Protein AF-A0A9J6BB41-F1 (afdb_monomer_lite)

Sequence (592 aa):
MHLSTPICNTGTWSLASANLDLDGQGGRTFLRVLLHLIMHDYPSLVSGSLHLLFRHFSQRQEVLQAFRQVQLLVSDQDIESYKQIKQDLDVFRQCVEKSELWVYKSKGQGDDETAAPRAEEIDGDLNQSAAESVSEYQKIQDILMRMNKLCIQVGPNGQIKPRKHEQRLLRNVGVHTIVLDLLQVPYDEKDDVKMNKLMQLAHQFLQNFCLGNQHNQVLLHKQLDLFLNPGSLYAETVCAIFKDNLALCNEVNEKVIQHFVHCIEIHGRHVEYLKFLQTIVRAENQFIRKCQDMVMQELVNAGEDVLIFYNDKASFNNFMEMMRSYKRGELEDKSALNYHIELVRLLACCTMGKNVYTEIKCNSLLALEDIVSIVSHPDCIPEVKEAYIDFVNHCYIDTEVEMKEIYSSNHMWNIFERSFLSDIQTVIDLSPNAGKMENYVLNEIMTILISFFSSPFSDQSTALQRRQLIFIQLLQKVFKLSQIKNLTAPQKFSVESCIKTLIEVAKNRAIAIPSDLEGAFVTMFSKTALLSRQTSKWLMASKQTKFDRSLSQPKLDRSIIEGLQDIVSLLEDQLKPLVEAEQSLLVDILYR

pLDDT: mean 82.15, std 16.41, range [25.14, 96.75]

Radius of gyration: 33.45 Å; chains: 1; bounding box: 87×79×98 Å

Structure (mmCIF, N/CA/C/O backbone):
data_AF-A0A9J6BB41-F1
#
_entry.id   AF-A0A9J6BB41-F1
#
loop_
_atom_site.group_PDB
_atom_site.id
_atom_site.type_symbol
_atom_site.label_atom_id
_atom_site.label_alt_id
_atom_site.label_comp_id
_atom_site.label_asym_id
_atom_site.label_entity_id
_atom_site.label_seq_id
_atom_site.pdbx_PDB_ins_code
_atom_site.Cartn_x
_atom_site.Cartn_y
_atom_site.Cartn_z
_atom_site.occupancy
_atom_site.B_iso_or_equiv
_atom_site.auth_seq_id
_atom_site.auth_comp_id
_atom_site.auth_asym_id
_atom_site.auth_atom_id
_atom_site.pdbx_PDB_model_num
ATOM 1 N N . MET A 1 1 ? 34.579 48.109 42.263 1.00 32.00 1 MET A N 1
ATOM 2 C CA . MET A 1 1 ? 33.247 48.751 42.231 1.00 32.00 1 MET A CA 1
ATOM 3 C C . MET A 1 1 ? 32.241 47.624 42.023 1.00 32.00 1 MET A C 1
ATOM 5 O O . MET A 1 1 ? 32.290 47.015 40.969 1.00 32.00 1 MET A O 1
ATOM 9 N N . HIS A 1 2 ? 31.623 47.064 43.073 1.00 25.42 2 HIS A N 1
ATOM 10 C CA . HIS A 1 2 ? 30.397 47.564 43.742 1.00 25.42 2 HIS A CA 1
ATOM 11 C C . HIS A 1 2 ? 29.290 47.883 42.728 1.00 25.42 2 HIS A C 1
ATOM 13 O O . HIS A 1 2 ? 29.565 48.651 41.817 1.00 25.42 2 HIS A O 1
ATOM 19 N N . LEU A 1 3 ? 28.035 47.436 42.795 1.00 26.12 3 LEU A N 1
ATOM 20 C CA . LEU A 1 3 ? 27.152 46.596 43.637 1.00 26.12 3 LEU A CA 1
ATOM 21 C C . LEU A 1 3 ? 26.019 46.168 42.634 1.00 26.12 3 LEU A C 1
ATOM 23 O O . LEU A 1 3 ? 25.918 46.777 41.574 1.00 26.12 3 LEU A O 1
ATOM 27 N N . SER A 1 4 ? 25.168 45.146 42.777 1.00 25.14 4 SER A N 1
ATOM 28 C CA . SER A 1 4 ? 24.213 44.905 43.864 1.00 25.14 4 SER A CA 1
ATOM 29 C C . SER A 1 4 ? 23.456 43.575 43.634 1.00 25.14 4 SER A C 1
ATOM 31 O O . SER A 1 4 ? 22.890 43.363 42.568 1.00 25.14 4 SER A O 1
ATOM 33 N N . THR A 1 5 ? 23.428 42.747 44.685 1.00 28.14 5 THR A N 1
ATOM 34 C CA . THR A 1 5 ? 22.310 41.942 45.248 1.00 28.14 5 THR A CA 1
ATOM 35 C C . THR A 1 5 ? 21.464 40.956 44.406 1.00 28.14 5 THR A C 1
ATOM 37 O O . THR A 1 5 ? 20.770 41.377 43.482 1.00 28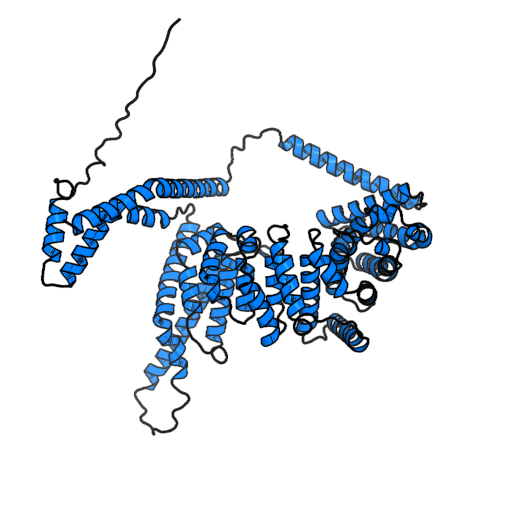.14 5 THR A O 1
ATOM 40 N N . PRO A 1 6 ? 21.348 39.682 44.855 1.00 33.06 6 PRO A N 1
ATOM 41 C CA . PRO A 1 6 ? 20.268 38.768 44.491 1.00 33.06 6 PRO A CA 1
ATOM 42 C C . PRO A 1 6 ? 19.050 39.018 45.395 1.00 33.06 6 PRO A C 1
ATOM 44 O O . PRO A 1 6 ? 19.170 39.031 46.620 1.00 33.06 6 PRO A O 1
ATOM 47 N N . ILE A 1 7 ? 17.870 39.212 44.810 1.00 28.34 7 ILE A N 1
ATOM 48 C CA . ILE A 1 7 ? 16.618 39.271 45.571 1.00 28.34 7 ILE A CA 1
ATOM 49 C C . ILE A 1 7 ? 15.970 37.893 45.489 1.00 28.34 7 ILE A C 1
ATOM 51 O O . ILE A 1 7 ? 15.310 37.549 44.510 1.00 28.34 7 ILE A O 1
ATOM 55 N N . CYS A 1 8 ? 16.166 37.111 46.553 1.00 32.09 8 CYS A N 1
ATOM 56 C CA . CYS A 1 8 ? 15.164 36.159 47.005 1.00 32.09 8 CYS A CA 1
ATOM 57 C C . CYS A 1 8 ? 13.835 36.909 47.115 1.00 32.09 8 CYS A C 1
ATOM 59 O O . CYS A 1 8 ? 13.659 37.714 48.024 1.00 32.09 8 CYS A O 1
ATOM 61 N N . ASN A 1 9 ? 12.907 36.637 46.204 1.00 27.58 9 ASN A N 1
ATOM 62 C CA . ASN A 1 9 ? 11.498 36.873 46.458 1.00 27.58 9 ASN A CA 1
ATOM 63 C C . ASN A 1 9 ? 10.851 35.502 46.611 1.00 27.58 9 ASN A C 1
ATOM 65 O O . ASN A 1 9 ? 10.356 34.892 45.666 1.00 27.58 9 ASN A O 1
ATOM 69 N N . THR A 1 10 ? 10.918 35.012 47.846 1.00 31.25 10 THR A N 1
ATOM 70 C CA . THR A 1 10 ? 9.966 34.070 48.423 1.00 31.25 10 THR A CA 1
ATOM 71 C C . THR A 1 10 ? 8.575 34.694 48.318 1.00 31.25 10 THR A C 1
ATOM 73 O O . THR A 1 10 ? 8.083 35.327 49.249 1.00 31.25 10 THR A O 1
ATOM 76 N N . GLY A 1 11 ? 7.972 34.579 47.136 1.00 28.03 11 GLY A N 1
ATOM 77 C CA . GLY A 1 11 ? 6.560 34.828 46.922 1.00 28.03 11 GLY A CA 1
ATOM 78 C C . GLY A 1 11 ? 5.798 33.655 47.510 1.00 28.03 11 GLY A C 1
ATOM 79 O O . GLY A 1 11 ? 5.853 32.545 46.991 1.00 28.03 11 GLY A O 1
ATOM 80 N N . THR A 1 12 ? 5.140 33.920 48.627 1.00 30.34 12 THR A N 1
ATOM 81 C CA . THR A 1 12 ? 4.173 33.086 49.334 1.00 30.34 12 THR A CA 1
ATOM 82 C C . THR A 1 12 ? 3.107 32.511 48.397 1.00 30.34 12 THR A C 1
ATOM 84 O O . THR A 1 12 ? 1.996 33.029 48.313 1.00 30.34 12 THR A O 1
ATOM 87 N N . TRP A 1 13 ? 3.408 31.396 47.732 1.00 30.59 13 TRP A N 1
ATOM 88 C CA . TRP A 1 13 ? 2.384 30.409 47.417 1.00 30.59 13 TRP A CA 1
ATOM 89 C C . TRP A 1 13 ? 2.116 29.673 48.717 1.00 30.59 13 TRP A C 1
ATOM 91 O O . TRP A 1 13 ? 2.904 28.850 49.174 1.00 30.59 13 TRP A O 1
ATOM 101 N N . SER A 1 14 ? 1.048 30.112 49.371 1.00 33.50 14 SER A N 1
ATOM 102 C CA . SER A 1 14 ? 0.477 29.502 50.557 1.00 33.50 14 SER A CA 1
ATOM 103 C C . SER A 1 14 ? 0.591 27.974 50.505 1.00 33.50 14 SER A C 1
ATOM 105 O O . SER A 1 14 ? -0.020 27.320 49.661 1.00 33.50 14 SER A O 1
ATOM 107 N N . LEU A 1 15 ? 1.331 27.418 51.464 1.00 36.62 15 LEU A N 1
ATOM 108 C CA . LEU A 1 15 ? 1.404 25.998 51.814 1.00 36.62 15 LEU A CA 1
ATOM 109 C C . LEU A 1 15 ? 0.041 25.416 52.267 1.00 36.62 15 LEU A C 1
ATOM 111 O O . LEU A 1 15 ? -0.006 24.331 52.838 1.00 36.62 15 LEU A O 1
ATOM 115 N N . ALA A 1 16 ? -1.077 26.113 52.045 1.00 35.91 16 ALA A N 1
ATOM 116 C CA . ALA A 1 16 ? -2.405 25.694 52.482 1.00 35.91 16 ALA A CA 1
ATOM 117 C C . ALA A 1 16 ? -2.991 24.515 51.684 1.00 35.91 16 ALA A C 1
ATOM 119 O O . ALA A 1 16 ? -4.020 23.987 52.085 1.00 35.91 16 ALA A O 1
ATOM 120 N N . SER A 1 17 ? -2.353 24.068 50.595 1.00 39.06 17 SER A N 1
ATOM 121 C CA . SER A 1 17 ? -2.809 22.889 49.837 1.00 39.06 17 SER A CA 1
ATOM 122 C C . SER A 1 17 ? -2.070 21.588 50.187 1.00 39.06 17 SER A C 1
ATOM 124 O O . SER A 1 17 ? -2.419 20.543 49.645 1.00 39.06 17 SER A O 1
ATOM 126 N N . ALA A 1 18 ? -1.056 21.617 51.061 1.00 48.56 18 ALA A N 1
ATOM 127 C CA . ALA A 1 18 ? -0.238 20.434 51.359 1.00 48.56 18 ALA A CA 1
ATOM 128 C C . ALA A 1 18 ? -0.835 19.494 52.429 1.00 48.56 18 ALA A C 1
ATOM 130 O O . ALA A 1 18 ? -0.324 18.395 52.604 1.00 48.56 18 ALA A O 1
ATOM 131 N N . ASN A 1 19 ? -1.912 19.886 53.120 1.00 53.66 19 ASN A N 1
ATOM 132 C CA . ASN A 1 19 ? -2.488 19.125 54.238 1.00 53.66 19 ASN A CA 1
ATOM 133 C C . ASN A 1 19 ? -3.980 18.819 54.033 1.00 53.66 19 ASN A C 1
ATOM 135 O O . ASN A 1 19 ? -4.808 19.149 54.882 1.00 53.66 19 ASN A O 1
ATOM 139 N N . LEU A 1 20 ? -4.353 18.177 52.923 1.00 62.47 20 LEU A N 1
ATOM 140 C CA . LEU A 1 20 ? -5.654 17.502 52.866 1.00 62.47 20 LEU A CA 1
ATOM 141 C C . LEU A 1 20 ? -5.542 16.141 53.585 1.00 62.47 20 LEU A C 1
ATOM 143 O O . LEU A 1 20 ? -5.520 15.092 52.953 1.00 62.47 20 LEU A O 1
ATOM 147 N N . ASP A 1 21 ? -5.397 16.170 54.911 1.00 71.75 21 ASP A N 1
ATOM 148 C CA . ASP A 1 21 ? -5.380 14.976 55.764 1.00 71.75 21 ASP A CA 1
ATOM 149 C C . ASP A 1 21 ? -6.779 14.751 56.351 1.00 71.75 21 ASP A C 1
ATOM 151 O O . ASP A 1 21 ? -7.201 15.454 57.271 1.00 71.75 21 ASP A O 1
ATOM 155 N N . LEU A 1 22 ? -7.523 13.800 55.777 1.00 73.75 22 LEU A N 1
ATOM 156 C CA . LEU A 1 22 ? -8.934 13.565 56.103 1.00 73.75 22 LEU A CA 1
ATOM 157 C C . LEU A 1 22 ? -9.158 13.104 57.550 1.00 73.75 22 LEU A C 1
ATOM 159 O O . LEU A 1 22 ? -10.250 13.315 58.076 1.00 73.75 22 LEU A O 1
ATOM 163 N N . ASP A 1 23 ? -8.165 12.474 58.185 1.00 80.44 23 ASP A N 1
ATOM 164 C CA . ASP A 1 23 ? -8.294 11.955 59.551 1.00 80.44 23 ASP A CA 1
ATOM 165 C C . ASP A 1 23 ? -7.448 12.700 60.595 1.00 80.44 23 ASP A C 1
ATOM 167 O O . ASP A 1 23 ? -7.526 12.382 61.785 1.00 80.44 23 ASP A O 1
ATOM 171 N N . GLY A 1 24 ? -6.662 13.699 60.174 1.00 77.81 24 GLY A N 1
ATOM 172 C CA . GLY A 1 24 ? -5.767 14.475 61.041 1.00 77.81 24 GLY A CA 1
ATOM 173 C C . GLY A 1 24 ? -4.682 13.641 61.736 1.00 77.81 24 GLY A C 1
ATOM 174 O O . GLY A 1 24 ? -4.053 14.118 62.685 1.00 77.81 24 GLY A O 1
ATOM 175 N N . GLN A 1 25 ? -4.499 12.382 61.324 1.00 82.62 25 GLN A N 1
ATOM 176 C CA . GLN A 1 25 ? -3.545 11.419 61.870 1.00 82.62 25 GLN A CA 1
ATOM 177 C C . GLN A 1 25 ? -2.695 10.768 60.767 1.00 82.62 25 GLN A C 1
ATOM 179 O O . GLN A 1 25 ? -2.099 9.707 60.994 1.00 82.62 25 GLN A O 1
ATOM 184 N N . GLY A 1 26 ? -2.619 11.381 59.584 1.00 77.50 26 GLY A N 1
ATOM 185 C CA . GLY A 1 26 ? -1.857 10.884 58.445 1.00 77.50 26 GLY A CA 1
ATOM 186 C C . GLY A 1 26 ? -2.377 9.553 57.899 1.00 77.50 26 GLY A C 1
ATOM 187 O O . GLY A 1 26 ? -1.573 8.692 57.549 1.00 77.50 26 GLY A O 1
ATOM 188 N N . GLY A 1 27 ? -3.698 9.339 57.894 1.00 81.56 27 GLY A N 1
ATOM 189 C CA . GLY A 1 27 ? -4.355 8.146 57.340 1.00 81.56 27 GLY A CA 1
ATOM 190 C C . GLY A 1 27 ? -4.406 6.922 58.266 1.00 81.56 27 GLY A C 1
ATOM 191 O O . GLY A 1 27 ? -4.930 5.871 57.886 1.00 81.56 27 GLY A O 1
ATOM 192 N N . ARG A 1 28 ? -3.885 7.017 59.499 1.00 84.25 28 ARG A N 1
ATOM 193 C CA . ARG A 1 28 ? -3.836 5.893 60.458 1.00 84.25 28 ARG A CA 1
ATOM 194 C C . ARG A 1 28 ? -5.211 5.447 60.940 1.00 84.25 28 ARG A C 1
ATOM 196 O O . ARG A 1 28 ? -5.420 4.253 61.160 1.00 84.25 28 ARG A O 1
ATOM 203 N N . THR A 1 29 ? -6.129 6.384 61.153 1.00 85.75 29 THR A N 1
ATOM 204 C CA . THR A 1 29 ? -7.492 6.063 61.592 1.00 85.75 29 THR A CA 1
ATOM 205 C C . THR A 1 29 ? -8.248 5.413 60.447 1.00 85.75 29 THR A C 1
ATOM 207 O O . THR A 1 29 ? -8.887 4.382 60.647 1.00 85.75 29 THR A O 1
ATOM 210 N N . PHE A 1 30 ? -8.096 5.954 59.238 1.00 86.44 30 PHE A N 1
ATOM 211 C CA . PHE A 1 30 ? -8.682 5.389 58.027 1.00 86.44 30 PHE A CA 1
ATOM 212 C C . PHE A 1 30 ? -8.230 3.939 57.788 1.00 86.44 30 PHE A C 1
ATOM 214 O O . PHE A 1 30 ? -9.067 3.052 57.627 1.00 86.44 30 PHE A O 1
ATOM 221 N N . LEU A 1 31 ? -6.923 3.666 57.882 1.00 87.62 31 LEU A N 1
ATOM 222 C CA . LEU A 1 31 ? -6.373 2.318 57.719 1.00 87.62 31 LEU A CA 1
ATOM 223 C C . LEU A 1 31 ? -6.916 1.328 58.762 1.00 87.62 31 LEU A C 1
ATOM 225 O O . LEU A 1 31 ? -7.304 0.216 58.411 1.00 87.62 31 LEU A O 1
ATOM 229 N N . ARG A 1 32 ? -6.995 1.728 60.040 1.00 87.56 32 ARG A N 1
ATOM 230 C CA . ARG A 1 32 ? -7.556 0.877 61.109 1.00 87.56 32 ARG A CA 1
ATOM 231 C C . ARG A 1 32 ? -9.018 0.532 60.863 1.00 87.56 32 ARG A C 1
ATOM 233 O O . ARG A 1 32 ? -9.413 -0.608 61.086 1.00 87.56 32 ARG A O 1
ATOM 240 N N . VAL A 1 33 ? -9.808 1.510 60.418 1.00 89.62 33 VAL A N 1
ATOM 241 C CA . VAL A 1 33 ? -11.221 1.299 60.090 1.00 89.62 33 VAL A CA 1
ATOM 242 C C . VAL A 1 33 ? -11.344 0.299 58.943 1.00 89.62 33 VAL A C 1
ATOM 244 O O . VAL A 1 33 ? -12.075 -0.675 59.083 1.00 89.62 33 VAL A O 1
ATOM 247 N N . LEU A 1 34 ? -10.587 0.469 57.854 1.00 89.12 34 LEU A N 1
ATOM 248 C CA . LEU A 1 34 ? -10.624 -0.460 56.719 1.00 89.12 34 LEU A CA 1
ATOM 249 C C . LEU A 1 34 ? -10.192 -1.881 57.104 1.00 89.12 34 LEU A C 1
ATOM 251 O O . LEU A 1 34 ? -10.890 -2.829 56.759 1.00 89.12 34 LEU A O 1
ATOM 255 N N . LEU A 1 35 ? -9.103 -2.037 57.867 1.00 87.31 35 LEU A N 1
ATOM 256 C CA . LEU A 1 35 ? -8.647 -3.349 58.343 1.00 87.31 35 LEU A CA 1
ATOM 257 C C . LEU A 1 35 ? -9.694 -4.035 59.231 1.00 87.31 35 LEU A C 1
ATOM 259 O O . LEU A 1 35 ? -9.939 -5.227 59.078 1.00 87.31 35 LEU A O 1
ATOM 263 N N . HIS A 1 36 ? -10.368 -3.285 60.106 1.00 87.94 36 HIS A N 1
ATOM 264 C CA . HIS A 1 36 ? -11.441 -3.827 60.939 1.00 87.94 36 HIS A CA 1
ATOM 265 C C . HIS A 1 36 ? -12.670 -4.247 60.113 1.00 87.94 36 HIS A C 1
ATOM 267 O O . HIS A 1 36 ? -13.281 -5.276 60.389 1.00 87.94 36 HIS A O 1
ATOM 273 N N . LEU A 1 37 ? -13.038 -3.474 59.086 1.00 89.44 37 LEU A N 1
ATOM 274 C CA . LEU A 1 37 ? -14.180 -3.783 58.214 1.00 89.44 37 LEU A CA 1
ATOM 275 C C . LEU A 1 37 ? -13.934 -5.010 57.320 1.00 89.44 37 LEU A C 1
ATOM 277 O O . LEU A 1 37 ? -14.884 -5.712 56.981 1.00 89.44 37 LEU A O 1
ATOM 281 N N . ILE A 1 38 ? -12.675 -5.295 56.972 1.00 88.00 38 ILE A N 1
ATOM 282 C CA . ILE A 1 38 ? -12.278 -6.496 56.216 1.00 88.00 38 ILE A CA 1
ATOM 283 C C . ILE A 1 38 ? -12.462 -7.776 57.048 1.00 88.00 38 ILE A C 1
ATOM 285 O O . ILE A 1 38 ? -12.697 -8.839 56.482 1.00 88.00 38 ILE A O 1
ATOM 289 N N . MET A 1 39 ? -12.415 -7.684 58.381 1.00 85.12 39 MET A N 1
ATOM 290 C CA . MET A 1 39 ? -12.619 -8.822 59.290 1.00 85.12 39 MET A CA 1
ATOM 291 C C . MET A 1 39 ? -14.100 -9.143 59.561 1.00 85.12 39 MET A C 1
ATOM 293 O O . MET A 1 39 ? -14.395 -10.010 60.380 1.00 85.12 39 MET A O 1
ATOM 297 N N . HIS A 1 40 ? -15.037 -8.435 58.925 1.00 89.25 40 HIS A N 1
ATOM 298 C CA . HIS A 1 40 ? -16.471 -8.616 59.140 1.00 89.25 40 HIS A CA 1
ATOM 299 C C . HIS A 1 40 ? -17.057 -9.715 58.237 1.00 89.25 40 HIS A C 1
ATOM 301 O O . HIS A 1 40 ? -16.695 -9.828 57.071 1.00 89.25 40 HIS A O 1
ATOM 307 N N . ASP A 1 41 ? -18.077 -10.434 58.712 1.00 87.12 41 ASP A N 1
ATOM 308 C CA . ASP A 1 41 ? -18.730 -11.531 57.971 1.00 87.12 41 ASP A CA 1
ATOM 309 C C . ASP A 1 41 ? -19.608 -11.083 56.780 1.00 87.12 41 ASP A C 1
ATOM 311 O O . ASP A 1 41 ? -20.304 -11.900 56.182 1.00 87.12 41 ASP A O 1
ATOM 315 N N . TYR A 1 42 ? -19.633 -9.788 56.429 1.00 92.62 42 TYR A N 1
ATOM 316 C CA . TYR A 1 42 ? -20.518 -9.260 55.381 1.00 92.62 42 TYR A CA 1
ATOM 317 C C . TYR A 1 42 ? -19.736 -8.986 54.081 1.00 92.62 42 TYR A C 1
ATOM 319 O O . TYR A 1 42 ? -19.016 -7.984 54.009 1.00 92.62 42 TYR A O 1
ATOM 327 N N . PRO A 1 43 ? -19.888 -9.817 53.027 1.00 88.06 43 PRO A N 1
ATOM 328 C CA . PRO A 1 43 ? -18.992 -9.806 51.866 1.00 88.06 43 PRO A CA 1
ATOM 329 C C . PRO A 1 43 ? -18.908 -8.469 51.119 1.00 88.06 43 PRO A C 1
ATOM 331 O O . PRO A 1 43 ? -17.823 -8.057 50.711 1.00 88.06 43 PRO A O 1
ATOM 334 N N . SER A 1 44 ? -20.022 -7.745 50.968 1.00 90.06 44 SER A N 1
ATOM 335 C CA . SER A 1 44 ? -20.024 -6.456 50.260 1.00 90.06 44 SER A CA 1
ATOM 336 C C . SER A 1 44 ? -19.227 -5.378 51.003 1.00 90.06 44 SER A C 1
ATOM 338 O O . SER A 1 44 ? -18.612 -4.522 50.370 1.00 90.06 44 SER A O 1
ATOM 340 N N . LEU A 1 45 ? -19.200 -5.429 52.341 1.00 90.75 45 LEU A N 1
ATOM 341 C CA . LEU A 1 45 ? -18.419 -4.500 53.162 1.00 90.75 45 LEU A CA 1
ATOM 342 C C . LEU A 1 45 ? -16.929 -4.828 53.092 1.00 90.75 45 LEU A C 1
ATOM 344 O O . LEU A 1 45 ? -16.121 -3.911 52.962 1.00 90.75 45 LEU A O 1
ATOM 348 N N . VAL A 1 46 ? -16.580 -6.117 53.094 1.00 90.31 46 VAL A N 1
ATOM 349 C CA . VAL A 1 46 ? -15.204 -6.583 52.879 1.00 90.31 46 VAL A CA 1
ATOM 350 C C . VAL A 1 46 ? -14.703 -6.130 51.507 1.00 90.31 46 VAL A C 1
ATOM 352 O O . VAL A 1 46 ? -13.657 -5.491 51.418 1.00 90.31 46 VAL A O 1
ATOM 355 N N . SER A 1 47 ? -15.480 -6.366 50.445 1.00 89.94 47 SER A N 1
ATOM 356 C CA . SER A 1 47 ? -15.124 -5.958 49.080 1.00 89.94 47 SER A CA 1
ATOM 357 C C . SER A 1 47 ? -14.969 -4.442 48.941 1.00 89.94 47 SER A C 1
ATOM 359 O O . SER A 1 47 ? -14.005 -3.980 48.332 1.00 89.94 47 SER A O 1
ATOM 361 N N . GLY A 1 48 ? -15.892 -3.654 49.503 1.00 89.94 48 GLY A N 1
ATOM 362 C CA . GLY A 1 48 ? -15.802 -2.192 49.475 1.00 89.94 48 GLY A CA 1
ATOM 363 C C . GLY A 1 48 ? -14.602 -1.661 50.265 1.00 89.94 48 GLY A C 1
ATOM 364 O O . GLY A 1 48 ? -13.916 -0.745 49.811 1.00 89.94 48 GLY A O 1
ATOM 365 N N . SER A 1 49 ? -14.304 -2.276 51.412 1.00 90.81 49 SER A N 1
ATOM 366 C CA . SER A 1 49 ? -13.178 -1.889 52.271 1.00 90.81 49 SER A CA 1
ATOM 367 C C . SER A 1 49 ? -11.831 -2.243 51.645 1.00 90.81 49 SER A C 1
ATOM 369 O O . SER A 1 49 ? -10.917 -1.423 51.673 1.00 90.81 49 SER A O 1
ATOM 371 N N . LEU A 1 50 ? -11.723 -3.411 51.001 1.00 88.69 50 LEU A N 1
ATOM 372 C CA . LEU A 1 50 ? -10.552 -3.787 50.206 1.00 88.69 50 LEU A CA 1
ATOM 373 C C . LEU A 1 50 ? -10.348 -2.833 49.029 1.00 88.69 50 LEU A C 1
ATOM 375 O O . LEU A 1 50 ? -9.234 -2.367 48.815 1.00 88.69 50 LEU A O 1
ATOM 379 N N . HIS A 1 51 ? -11.411 -2.492 48.295 1.00 88.56 51 HIS A N 1
ATOM 380 C CA . HIS A 1 51 ? -11.314 -1.552 47.177 1.00 88.56 51 HIS A CA 1
ATOM 381 C C . HIS A 1 51 ? -10.773 -0.184 47.625 1.00 88.56 51 HIS A C 1
ATOM 383 O O . HIS A 1 51 ? -9.866 0.360 46.997 1.00 88.56 51 HIS A O 1
ATOM 389 N N . LEU A 1 52 ? -11.269 0.344 48.751 1.00 89.81 52 LEU A N 1
ATOM 390 C CA . LEU A 1 52 ? -10.764 1.587 49.345 1.00 89.81 52 LEU A CA 1
ATOM 391 C C . LEU A 1 52 ? -9.324 1.463 49.856 1.00 89.81 52 LEU A C 1
ATOM 393 O O . LEU A 1 52 ? -8.553 2.411 49.713 1.00 89.81 52 LEU A O 1
ATOM 397 N N . LEU A 1 53 ? -8.950 0.310 50.417 1.00 88.81 53 LEU A N 1
ATOM 398 C CA . LEU A 1 53 ? -7.590 0.037 50.875 1.00 88.81 53 LEU A CA 1
ATOM 399 C C . LEU A 1 53 ? -6.605 0.070 49.702 1.00 88.81 53 LEU A C 1
ATOM 401 O O . LEU A 1 53 ? -5.641 0.830 49.739 1.00 88.81 53 LEU A O 1
ATOM 405 N N . PHE A 1 54 ? -6.876 -0.684 48.634 1.00 88.00 54 PHE A N 1
ATOM 406 C CA . PHE A 1 54 ? -6.041 -0.680 47.429 1.00 88.00 54 PHE A CA 1
ATOM 407 C C . PHE A 1 54 ? -5.944 0.716 46.815 1.00 88.00 54 PHE A C 1
ATOM 409 O O . PHE A 1 54 ? -4.850 1.165 46.476 1.00 88.00 54 PHE A O 1
ATOM 416 N N . ARG A 1 55 ? -7.067 1.436 46.743 1.00 87.50 55 ARG A N 1
ATOM 417 C CA . ARG A 1 55 ? -7.120 2.813 46.248 1.00 87.50 55 ARG A CA 1
ATOM 418 C C . ARG A 1 55 ? -6.273 3.777 47.083 1.00 87.50 55 ARG A C 1
ATOM 420 O O . ARG A 1 55 ? -5.584 4.625 46.522 1.00 87.50 55 ARG A O 1
ATOM 427 N N . HIS A 1 56 ? -6.258 3.619 48.407 1.00 86.25 56 HIS A N 1
ATOM 428 C CA . HIS A 1 56 ? -5.441 4.439 49.304 1.00 86.25 56 HIS A CA 1
ATOM 429 C C . HIS A 1 56 ? -3.935 4.299 49.039 1.00 86.25 56 HIS A C 1
ATOM 431 O O . HIS A 1 56 ? -3.218 5.289 49.161 1.00 86.25 56 HIS A O 1
ATOM 437 N N . PHE A 1 57 ? -3.477 3.113 48.630 1.00 87.06 57 PHE A N 1
ATOM 438 C CA . PHE A 1 57 ? -2.079 2.835 48.271 1.00 87.06 57 PHE A CA 1
ATOM 439 C C . PHE A 1 57 ? -1.816 2.853 46.756 1.00 87.06 57 PHE A C 1
ATOM 441 O O . PHE A 1 57 ? -0.737 2.477 46.319 1.00 87.06 57 PHE A O 1
ATOM 448 N N . SER A 1 58 ? -2.782 3.292 45.945 1.00 86.31 58 SER A N 1
ATOM 449 C CA . SER A 1 58 ? -2.638 3.407 44.483 1.00 86.31 58 SER A CA 1
ATOM 450 C C . SER A 1 58 ? -2.938 4.826 43.993 1.00 86.31 58 SER A C 1
ATOM 452 O O . SER A 1 58 ? -3.286 5.030 42.831 1.00 86.31 58 SER A O 1
ATOM 454 N N . GLN A 1 59 ? -2.820 5.830 44.867 1.00 84.88 59 GLN A N 1
ATOM 455 C CA . GLN A 1 59 ? -3.207 7.211 44.565 1.00 84.88 59 GLN A CA 1
ATOM 456 C C . GLN A 1 59 ? -2.432 7.768 43.371 1.00 84.88 59 GLN A C 1
ATOM 458 O O . GLN A 1 59 ? -3.028 8.344 42.462 1.00 84.88 59 GLN A O 1
ATOM 463 N N . ARG A 1 60 ? -1.106 7.566 43.326 1.00 84.62 60 ARG A N 1
ATOM 464 C CA . ARG A 1 60 ? -0.287 8.049 42.202 1.00 84.62 60 ARG A CA 1
ATOM 465 C C . ARG A 1 60 ? -0.612 7.314 40.907 1.00 84.62 60 ARG A C 1
ATOM 467 O O . ARG A 1 60 ? -0.604 7.935 39.846 1.00 84.62 60 ARG A O 1
ATOM 474 N N . GLN A 1 61 ? -0.952 6.029 40.990 1.00 85.06 61 GLN A N 1
ATOM 475 C CA . GLN A 1 61 ? -1.385 5.241 39.838 1.00 85.06 61 GLN A CA 1
ATOM 476 C C . GLN A 1 61 ? -2.718 5.755 39.275 1.00 85.06 61 GLN A C 1
ATOM 478 O O . GLN A 1 61 ? -2.829 5.931 38.062 1.00 85.06 61 GLN A O 1
ATOM 483 N N . GLU A 1 62 ? -3.696 6.067 40.132 1.00 86.25 62 GLU A N 1
ATOM 484 C CA . GLU A 1 62 ? -4.963 6.678 39.706 1.00 86.25 62 GLU A CA 1
ATOM 485 C C . GLU A 1 62 ? -4.753 8.060 39.087 1.00 86.25 62 GLU A C 1
ATOM 487 O O . GLU A 1 62 ? -5.344 8.366 38.053 1.00 86.25 62 GLU A O 1
ATOM 492 N N . VAL A 1 63 ? -3.889 8.886 39.683 1.00 84.88 63 VAL A N 1
ATOM 493 C CA . VAL A 1 63 ? -3.561 10.215 39.155 1.00 84.88 63 VAL A CA 1
ATOM 494 C C . VAL A 1 63 ? -2.924 10.102 37.770 1.00 84.88 63 VAL A C 1
ATOM 496 O O . VAL A 1 63 ? -3.362 10.785 36.847 1.00 84.88 63 VAL A O 1
ATOM 499 N N . LEU A 1 64 ? -1.951 9.205 37.587 1.00 80.69 64 LEU A N 1
ATOM 500 C CA . LEU A 1 64 ? -1.352 8.941 36.275 1.00 80.69 64 LEU A CA 1
ATOM 501 C C . LEU A 1 64 ? -2.392 8.458 35.259 1.00 80.69 64 LEU A C 1
ATOM 503 O O . LEU A 1 64 ? -2.433 8.948 34.130 1.00 80.69 64 LEU A O 1
ATOM 507 N N . GLN A 1 65 ? -3.263 7.529 35.653 1.00 79.12 65 GLN A N 1
ATOM 508 C CA . GLN A 1 65 ? -4.319 7.023 34.780 1.00 79.12 65 GLN A CA 1
ATOM 509 C C . GLN A 1 65 ? -5.319 8.121 34.394 1.00 79.12 65 GLN A C 1
ATOM 511 O O . GLN A 1 65 ? -5.714 8.200 33.232 1.00 79.12 65 GLN A O 1
ATOM 516 N N . ALA A 1 66 ? -5.679 9.000 35.330 1.00 81.69 66 ALA A N 1
ATOM 517 C CA . ALA A 1 66 ? -6.527 10.153 35.063 1.00 81.69 66 ALA A CA 1
ATOM 518 C C . ALA A 1 66 ? -5.842 11.133 34.101 1.00 81.69 66 ALA A C 1
ATOM 520 O O . ALA A 1 66 ? -6.451 11.529 33.111 1.00 81.69 66 ALA A O 1
ATOM 521 N N . PHE A 1 67 ? -4.564 11.467 34.316 1.00 75.56 67 PHE A N 1
ATOM 522 C CA . PHE A 1 67 ? -3.807 12.353 33.422 1.00 75.56 67 PHE A CA 1
ATOM 523 C C . PHE A 1 67 ? -3.690 11.806 31.996 1.00 75.56 67 PHE A C 1
ATOM 525 O O . PHE A 1 67 ? -3.792 12.583 31.049 1.00 75.56 67 PHE A O 1
ATOM 532 N N . ARG A 1 68 ? -3.570 10.484 31.819 1.00 70.44 68 ARG A N 1
ATOM 533 C CA . ARG A 1 68 ? -3.618 9.840 30.491 1.00 70.44 68 ARG A CA 1
ATOM 534 C C . ARG A 1 68 ? -4.957 10.031 29.771 1.00 70.44 68 ARG A C 1
ATOM 536 O O . ARG A 1 68 ? -4.999 9.996 28.543 1.00 70.44 68 ARG A O 1
ATOM 543 N N . GLN A 1 69 ? -6.043 10.204 30.522 1.00 71.56 69 GLN A N 1
ATOM 544 C CA . GLN A 1 69 ? -7.399 10.377 29.995 1.00 71.56 69 GLN A CA 1
ATOM 545 C C . GLN A 1 69 ? -7.787 11.849 29.798 1.00 71.56 69 GLN A C 1
ATOM 547 O O . GLN A 1 69 ? -8.756 12.128 29.088 1.00 71.56 69 GLN A O 1
ATOM 552 N N . VAL A 1 70 ? -7.051 12.796 30.393 1.00 76.81 70 VAL A N 1
ATOM 553 C CA . VAL A 1 70 ? -7.304 14.231 30.212 1.00 76.81 70 VAL A CA 1
ATOM 554 C C . VAL A 1 70 ? -7.050 14.620 28.758 1.00 76.81 70 VAL A C 1
ATOM 556 O O . VAL A 1 70 ? -6.008 14.327 28.173 1.00 76.81 70 VAL A O 1
ATOM 559 N N . GLN A 1 71 ? -8.016 15.323 28.172 1.00 69.44 71 GLN A N 1
ATOM 560 C CA . GLN A 1 71 ? -7.923 15.852 26.819 1.00 69.44 71 GLN A CA 1
ATOM 561 C C . GLN A 1 71 ? -7.958 17.372 26.862 1.00 69.44 71 GLN A C 1
ATOM 563 O O . GLN A 1 71 ? -8.839 17.969 27.479 1.00 69.44 71 GLN A O 1
ATOM 568 N N . LEU A 1 72 ? -7.002 17.992 26.176 1.00 74.44 72 LEU A N 1
ATOM 569 C CA . LEU A 1 72 ? -7.009 19.425 25.940 1.00 74.44 72 LEU A CA 1
ATOM 570 C C . LEU A 1 72 ? -7.736 19.696 24.620 1.00 74.44 72 LEU A C 1
ATOM 572 O O . LEU A 1 72 ? -7.242 19.332 23.553 1.00 74.44 72 LEU A O 1
ATOM 576 N N . LEU A 1 73 ? -8.909 20.316 24.711 1.00 76.69 73 LEU A N 1
ATOM 577 C CA . LEU A 1 73 ? -9.713 20.746 23.569 1.00 76.69 73 LEU A CA 1
ATOM 578 C C . LEU A 1 73 ? -9.588 22.264 23.460 1.00 76.69 73 LEU A C 1
ATOM 580 O O . LEU A 1 73 ? -9.748 22.959 24.463 1.00 76.69 73 LEU A O 1
ATOM 584 N N . VAL A 1 74 ? -9.250 22.767 22.272 1.00 71.62 74 VAL A N 1
ATOM 585 C CA . VAL A 1 74 ? -8.875 24.180 22.099 1.00 71.62 74 VAL A CA 1
ATOM 586 C C . VAL A 1 74 ? -9.981 24.995 21.430 1.00 71.62 74 VAL A C 1
ATOM 588 O O . VAL A 1 74 ? -10.114 26.180 21.728 1.00 71.62 74 VAL A O 1
ATOM 591 N N . SER A 1 75 ? -10.807 24.377 20.579 1.00 77.50 75 SER A N 1
ATOM 592 C CA . SER A 1 75 ? -11.931 25.048 19.920 1.00 77.50 75 SER A CA 1
ATOM 593 C C . SER A 1 75 ? -13.297 24.553 20.404 1.00 77.50 75 SER A C 1
ATOM 595 O O . SER A 1 75 ? -13.454 23.398 20.803 1.00 77.50 75 SER A O 1
ATOM 597 N N . ASP A 1 76 ? -14.316 25.409 20.296 1.00 81.62 76 ASP A N 1
ATOM 598 C CA . ASP A 1 76 ? -15.709 25.035 20.583 1.00 81.62 76 ASP A CA 1
ATOM 599 C C . ASP A 1 76 ? -16.189 23.884 19.683 1.00 81.62 76 ASP A C 1
ATOM 601 O O . ASP A 1 76 ? -16.917 22.998 20.130 1.00 81.62 76 ASP A O 1
ATOM 605 N N . GLN A 1 77 ? -15.697 23.829 18.441 1.00 79.44 77 GLN A N 1
ATOM 606 C CA . GLN A 1 77 ? -15.984 22.737 17.512 1.00 79.44 77 GLN A CA 1
ATOM 607 C C . GLN A 1 77 ? -15.419 21.396 18.002 1.00 79.44 77 GLN A C 1
ATOM 609 O O . GLN A 1 77 ? -16.061 20.358 17.815 1.00 79.44 77 GLN A O 1
ATOM 614 N N . ASP A 1 78 ? -14.243 21.392 18.638 1.00 77.25 78 ASP A N 1
ATOM 615 C CA . ASP A 1 78 ? -13.650 20.178 19.214 1.00 77.25 78 ASP A CA 1
ATOM 616 C C . ASP A 1 78 ? -14.441 19.714 20.442 1.00 77.25 78 ASP A C 1
ATOM 618 O O . ASP A 1 78 ? -14.620 18.514 20.646 1.00 77.25 78 ASP A O 1
ATOM 622 N N . ILE A 1 79 ? -14.971 20.655 21.231 1.00 84.06 79 ILE A N 1
ATOM 623 C CA . ILE A 1 79 ? -15.843 20.364 22.377 1.00 84.06 79 ILE A CA 1
ATOM 624 C C . ILE A 1 79 ? -17.152 19.722 21.909 1.00 84.06 79 ILE A C 1
ATOM 626 O O . ILE A 1 79 ? -17.580 18.716 22.479 1.00 84.06 79 ILE A O 1
ATOM 630 N N . GLU A 1 80 ? -17.787 20.273 20.875 1.00 85.69 80 GLU A N 1
ATOM 631 C CA . GLU A 1 80 ? -18.984 19.678 20.271 1.00 85.69 80 GLU A CA 1
ATOM 632 C C . GLU A 1 80 ? -18.689 18.295 19.688 1.00 85.69 80 GLU A C 1
ATOM 634 O O . GLU A 1 80 ? -19.425 17.343 19.954 1.00 85.69 80 GLU A O 1
ATOM 639 N N . SER A 1 81 ? -17.569 18.155 18.973 1.00 83.81 81 SER A N 1
ATOM 640 C CA . SER A 1 81 ? -17.135 16.875 18.406 1.00 83.81 81 SER A CA 1
ATOM 641 C C . SER A 1 81 ? -16.895 15.834 19.498 1.00 83.81 81 SER A C 1
ATOM 643 O O . SER A 1 81 ? -17.371 14.709 19.383 1.00 83.81 81 SER A O 1
ATOM 645 N N . TYR A 1 82 ? -16.226 16.198 20.596 1.00 87.19 82 TYR A N 1
ATOM 646 C CA . TYR A 1 82 ? -16.011 15.311 21.739 1.00 87.19 82 TYR A CA 1
ATOM 647 C C . TYR A 1 82 ? -17.328 14.867 22.382 1.00 87.19 82 TYR A C 1
ATOM 649 O O . TYR A 1 82 ? -17.511 13.677 22.638 1.00 87.19 82 TYR A O 1
ATOM 657 N N . LYS A 1 83 ? -18.261 15.799 22.622 1.00 89.81 83 LYS A N 1
ATOM 658 C CA . LYS A 1 83 ? -19.580 15.479 23.192 1.00 89.81 83 LYS A CA 1
ATOM 659 C C . LYS A 1 83 ? -20.346 14.504 22.300 1.00 89.81 83 LYS A C 1
ATOM 661 O O . LYS A 1 83 ? -20.868 13.514 22.810 1.00 89.81 83 LYS A O 1
ATOM 666 N N . GLN A 1 84 ? -20.352 14.750 20.989 1.00 90.19 84 GLN A N 1
ATOM 667 C CA . GLN A 1 84 ? -20.999 13.876 20.014 1.00 90.19 84 GLN A CA 1
ATOM 668 C C . GLN A 1 84 ? -20.347 12.489 19.984 1.00 90.19 84 GLN A C 1
ATOM 670 O O . GLN A 1 84 ? -21.051 11.490 20.089 1.00 90.19 84 GLN A O 1
ATOM 675 N N . ILE A 1 85 ? -19.012 12.414 19.901 1.00 90.62 85 ILE A N 1
ATOM 676 C CA . ILE A 1 85 ? -18.270 11.143 19.901 1.00 90.62 85 ILE A CA 1
ATOM 677 C C . ILE A 1 85 ? -18.560 10.352 21.174 1.00 90.62 85 ILE A C 1
ATOM 679 O O . ILE A 1 85 ? -18.753 9.144 21.105 1.00 90.62 85 ILE A O 1
ATOM 683 N N . LYS A 1 86 ? -18.591 11.013 22.336 1.00 90.44 86 LYS A N 1
ATOM 684 C CA . LYS A 1 86 ? -18.854 10.352 23.616 1.00 90.44 86 LYS A CA 1
ATOM 685 C C . LYS A 1 86 ? -20.268 9.775 23.669 1.00 90.44 86 LYS A C 1
ATOM 687 O O . LYS A 1 86 ? -20.426 8.614 24.025 1.00 90.44 86 LYS A O 1
ATOM 692 N N . GLN A 1 87 ? -21.271 10.557 23.266 1.00 93.25 87 GLN A N 1
ATOM 693 C CA . GLN A 1 87 ? -22.655 10.089 23.196 1.00 93.25 87 GLN A CA 1
ATOM 694 C C . GLN A 1 87 ? -22.803 8.918 22.215 1.00 93.25 87 GLN A C 1
ATOM 696 O O . GLN A 1 87 ? -23.414 7.907 22.555 1.00 93.25 87 GLN A O 1
ATOM 701 N N . ASP A 1 88 ? -22.211 9.039 21.026 1.00 93.50 88 ASP A N 1
ATOM 702 C CA . ASP A 1 88 ? -22.212 7.983 20.015 1.00 93.50 88 ASP A CA 1
ATOM 703 C C . ASP A 1 88 ? -21.519 6.716 20.535 1.00 93.50 88 ASP A C 1
ATOM 705 O O . ASP A 1 88 ? -22.016 5.616 20.320 1.00 93.50 88 ASP A O 1
ATOM 709 N N . LEU A 1 89 ? -20.403 6.853 21.257 1.00 93.44 89 LEU A N 1
ATOM 710 C CA . LEU A 1 89 ? -19.668 5.720 21.812 1.00 93.44 89 LEU A CA 1
ATOM 711 C C . LEU A 1 89 ? -20.447 4.998 22.913 1.00 93.44 89 LEU A C 1
ATOM 713 O O . LEU A 1 89 ? -20.400 3.773 22.972 1.00 93.44 89 LEU A O 1
ATOM 717 N N . ASP A 1 90 ? -21.152 5.727 23.779 1.00 92.88 90 ASP A N 1
ATOM 718 C CA . ASP A 1 90 ? -21.950 5.112 24.842 1.00 92.88 90 ASP A CA 1
ATOM 719 C C . ASP A 1 90 ? -23.123 4.312 24.261 1.00 92.88 90 ASP A C 1
ATOM 721 O O . ASP A 1 90 ? -23.378 3.193 24.709 1.00 92.88 90 ASP A O 1
ATOM 725 N N . VAL A 1 91 ? -23.777 4.834 23.216 1.00 93.62 91 VAL A N 1
ATOM 726 C CA . VAL A 1 91 ? -24.785 4.080 22.454 1.00 93.62 91 VAL A CA 1
ATOM 727 C C . VAL A 1 91 ? -24.140 2.869 21.785 1.00 93.62 91 VAL A C 1
ATOM 729 O O . VAL A 1 91 ? -24.617 1.753 21.958 1.00 93.62 91 VAL A O 1
ATOM 732 N N . PHE A 1 92 ? -23.024 3.061 21.079 1.00 94.25 92 PHE A N 1
ATOM 733 C CA . PHE A 1 92 ? -22.356 1.987 20.348 1.00 94.25 92 PHE A CA 1
ATOM 734 C C . PHE A 1 92 ? -21.924 0.838 21.267 1.00 94.25 92 PHE A C 1
ATOM 736 O O . PHE A 1 92 ? -22.192 -0.322 20.963 1.00 94.25 92 PHE A O 1
ATOM 743 N N . ARG A 1 93 ? -21.332 1.155 22.425 1.00 94.00 93 ARG A N 1
ATOM 744 C CA . ARG A 1 93 ? -20.946 0.169 23.441 1.00 94.00 93 ARG A CA 1
ATOM 745 C C . ARG A 1 93 ? -22.149 -0.661 23.886 1.00 94.00 93 ARG A C 1
ATOM 747 O O . ARG A 1 93 ? -22.078 -1.883 23.858 1.00 94.00 93 ARG A O 1
ATOM 754 N N . GLN A 1 94 ? -23.266 -0.012 24.223 1.00 92.69 94 GLN A N 1
ATOM 755 C CA . GLN A 1 94 ? -24.484 -0.714 24.638 1.00 92.69 94 GLN A CA 1
ATOM 756 C C . GLN A 1 94 ? -25.046 -1.619 23.535 1.00 92.69 94 GLN A C 1
ATOM 758 O O . GLN A 1 94 ? -25.528 -2.710 23.836 1.00 92.69 94 GLN A O 1
ATOM 763 N N . CYS A 1 95 ? -24.993 -1.185 22.272 1.00 91.06 95 CYS A N 1
ATOM 764 C CA . CYS A 1 95 ? -25.444 -1.993 21.140 1.00 91.06 95 CYS A CA 1
ATOM 765 C C . CYS A 1 95 ? -24.570 -3.244 20.952 1.00 91.06 95 CYS A C 1
ATOM 767 O O . CYS A 1 95 ? -25.108 -4.328 20.730 1.00 91.06 95 CYS A O 1
ATOM 769 N N . VAL A 1 96 ? -23.242 -3.109 21.066 1.00 91.81 96 VAL A N 1
ATOM 770 C CA . VAL A 1 96 ? -22.278 -4.216 20.902 1.00 91.81 96 VAL A CA 1
ATOM 771 C C . VAL A 1 96 ? -22.353 -5.208 22.064 1.00 91.81 96 VAL A C 1
ATOM 773 O O . VAL A 1 96 ? -22.429 -6.411 21.821 1.00 91.81 96 VAL A O 1
ATOM 776 N N . GLU A 1 97 ? -22.428 -4.733 23.311 1.00 90.31 97 GLU A N 1
ATOM 777 C CA . GLU A 1 97 ? -22.613 -5.587 24.500 1.00 90.31 97 GLU A CA 1
ATOM 778 C C . GLU A 1 97 ? -23.911 -6.408 24.432 1.00 90.31 97 GLU A C 1
ATOM 780 O O . GLU A 1 97 ? -24.001 -7.494 24.996 1.00 90.31 97 GLU A O 1
ATOM 785 N N . LYS A 1 98 ? -24.921 -5.898 23.719 1.00 90.06 98 LYS A N 1
ATOM 786 C CA . LYS A 1 98 ? -26.214 -6.556 23.498 1.00 90.06 98 LYS A CA 1
ATOM 787 C C . LYS A 1 98 ? -26.338 -7.199 22.114 1.00 90.06 98 LYS A C 1
ATOM 789 O O . LYS A 1 98 ? -27.456 -7.501 21.696 1.00 90.06 98 LYS A O 1
ATOM 794 N N . SER A 1 99 ? -25.226 -7.406 21.405 1.00 86.94 99 SER A N 1
ATOM 795 C CA . SER A 1 99 ? -25.198 -7.970 20.044 1.00 86.94 99 SER A CA 1
ATOM 796 C C . SER A 1 99 ? -25.937 -9.300 19.920 1.00 86.94 99 SER A C 1
ATOM 798 O O . SER A 1 99 ? -26.665 -9.513 18.950 1.00 86.94 99 SER A O 1
ATOM 800 N N . GLU A 1 100 ? -25.878 -10.141 20.952 1.00 83.44 100 GLU A N 1
ATOM 801 C CA . GLU A 1 100 ? -26.602 -11.414 20.996 1.00 83.44 100 GLU A CA 1
ATOM 802 C C . GLU A 1 100 ? -28.123 -11.261 20.804 1.00 83.44 100 GLU A C 1
ATOM 804 O O . GLU A 1 100 ? -28.778 -12.138 20.239 1.00 83.44 100 GLU A O 1
ATOM 809 N N . LEU A 1 101 ? -28.700 -10.132 21.233 1.00 83.00 101 LEU A N 1
ATOM 810 C CA . LEU A 1 101 ? -30.144 -9.900 21.197 1.00 83.00 101 LEU A CA 1
ATOM 811 C C . LEU A 1 101 ? -30.672 -9.543 19.809 1.00 83.00 101 LEU A C 1
ATOM 813 O O . LEU A 1 101 ? -31.847 -9.788 19.550 1.00 83.00 101 LEU A O 1
ATOM 817 N N . TRP A 1 102 ? -29.855 -8.951 18.938 1.00 83.12 102 TRP A N 1
ATOM 818 C CA . TRP A 1 102 ? -30.317 -8.442 17.642 1.00 83.12 102 TRP A CA 1
ATOM 819 C C . TRP A 1 102 ? -29.651 -9.110 16.438 1.00 83.12 102 TRP A C 1
ATOM 821 O O . TRP A 1 102 ? -30.269 -9.111 15.374 1.00 83.12 102 TRP A O 1
ATOM 831 N N . VAL A 1 103 ? -28.480 -9.738 16.610 1.00 79.81 103 VAL A N 1
ATOM 832 C CA . VAL A 1 103 ? -27.802 -10.525 15.563 1.00 79.81 103 VAL A CA 1
ATOM 833 C C . VAL A 1 103 ? -28.452 -11.907 15.416 1.00 79.81 103 VAL A C 1
ATOM 835 O O . VAL A 1 103 ? -28.883 -12.288 14.328 1.00 79.81 103 VAL A O 1
ATOM 838 N N . TYR A 1 104 ? -28.622 -12.645 16.519 1.00 66.12 104 TYR A N 1
ATOM 839 C CA . TYR A 1 104 ? -29.105 -14.034 16.480 1.00 66.12 104 TYR A CA 1
ATOM 840 C C . TYR A 1 104 ? -30.625 -14.190 16.438 1.00 66.12 104 TYR A C 1
ATOM 842 O O . TYR A 1 104 ? -31.127 -15.172 15.890 1.00 66.12 104 TYR A O 1
ATOM 850 N N . LYS A 1 105 ? -31.387 -13.225 16.968 1.00 57.91 105 LYS A N 1
ATOM 851 C CA . LYS A 1 105 ? -32.858 -13.306 16.951 1.00 57.91 105 LYS A CA 1
ATOM 852 C C . LYS A 1 105 ? -33.461 -13.246 15.547 1.00 57.91 105 LYS A C 1
ATOM 854 O O . LYS A 1 105 ? -34.587 -13.698 15.373 1.00 57.91 105 LYS A O 1
ATOM 859 N N . SER A 1 106 ? -32.720 -12.763 14.546 1.00 49.22 106 SER A N 1
ATOM 860 C CA . SER A 1 106 ? -33.182 -12.778 13.151 1.00 49.22 106 SER A CA 1
ATOM 861 C C . SER A 1 106 ? -33.312 -14.195 12.566 1.00 49.22 106 SER A C 1
ATOM 863 O O . SER A 1 106 ? -34.014 -14.371 11.574 1.00 49.22 106 SER A O 1
ATOM 865 N N . LYS A 1 107 ? -32.692 -15.211 13.194 1.00 45.78 107 LYS A N 1
ATOM 866 C CA . LYS A 1 107 ? -32.648 -16.603 12.709 1.00 45.78 107 LYS A CA 1
ATOM 867 C C . LYS A 1 107 ? -33.560 -17.593 13.442 1.00 45.78 107 LYS A C 1
ATOM 869 O O . LYS A 1 107 ? -33.591 -18.762 13.079 1.00 45.78 107 LYS A O 1
ATOM 874 N N . GLY A 1 108 ? -34.320 -17.167 14.452 1.00 45.06 108 GLY A N 1
ATOM 875 C CA . GLY A 1 108 ? -35.148 -18.068 15.272 1.00 45.06 108 GLY A CA 1
ATOM 876 C C . GLY A 1 108 ? -36.349 -18.727 14.571 1.00 45.06 108 GLY A C 1
ATOM 877 O O . GLY A 1 108 ? -37.107 -19.428 15.233 1.00 45.06 108 GLY A O 1
ATOM 878 N N . GLN A 1 109 ? -36.560 -18.515 13.270 1.00 44.91 109 GLN A N 1
ATOM 879 C CA . GLN A 1 109 ? -37.647 -19.136 12.507 1.00 44.91 109 GLN A CA 1
ATOM 880 C C . GLN A 1 109 ? -37.116 -19.629 11.161 1.00 44.91 109 GLN A C 1
ATOM 882 O O . GLN A 1 109 ? -37.092 -18.891 10.181 1.00 44.91 109 GLN A O 1
ATOM 887 N N . GLY A 1 110 ? -36.671 -20.883 11.131 1.00 42.66 110 GLY A N 1
ATOM 888 C CA . GLY A 1 110 ? -36.258 -21.545 9.895 1.00 42.66 110 GLY A CA 1
ATOM 889 C C . GLY A 1 110 ? -36.391 -23.067 9.902 1.00 42.66 110 GLY A C 1
ATOM 890 O O . GLY A 1 110 ? -36.648 -23.614 8.843 1.00 42.66 110 GLY A O 1
ATOM 891 N N . ASP A 1 111 ? -36.293 -23.741 11.057 1.00 39.00 111 ASP A N 1
ATOM 892 C CA . ASP A 1 111 ? -36.045 -25.197 11.068 1.00 39.00 111 ASP A CA 1
ATOM 893 C C . ASP A 1 111 ? -36.842 -26.004 12.114 1.00 39.00 111 ASP A C 1
ATOM 895 O O . ASP A 1 111 ? -36.363 -27.017 12.613 1.00 39.00 111 ASP A O 1
ATOM 899 N N . ASP A 1 112 ? -38.080 -25.614 12.441 1.00 36.44 112 ASP A N 1
ATOM 900 C CA . ASP A 1 112 ? -38.956 -26.492 13.241 1.00 36.44 112 ASP A CA 1
ATOM 901 C C . ASP A 1 112 ? -40.372 -26.596 12.646 1.00 36.44 112 ASP A C 1
ATOM 903 O O . ASP A 1 112 ? -41.374 -26.126 13.190 1.00 36.44 112 ASP A O 1
ATOM 907 N N . GLU A 1 113 ? -40.465 -27.234 11.475 1.00 41.66 113 GLU A N 1
ATOM 908 C CA . GLU A 1 113 ? -41.718 -27.819 10.991 1.00 41.66 113 GLU A CA 1
ATOM 909 C C . GLU A 1 113 ? -42.053 -29.062 11.833 1.00 41.66 113 GLU A C 1
ATOM 911 O O . GLU A 1 113 ? -41.809 -30.183 11.409 1.00 41.66 113 GLU A O 1
ATOM 916 N N . THR A 1 114 ? -42.597 -28.887 13.043 1.00 39.06 114 THR A N 1
ATOM 917 C CA . THR A 1 114 ? -43.594 -29.804 13.650 1.00 39.06 114 THR A CA 1
ATOM 918 C C . THR A 1 114 ? -44.157 -29.267 14.978 1.00 39.06 114 THR A C 1
ATOM 920 O O . THR A 1 114 ? -44.010 -29.874 16.034 1.00 39.06 114 THR A O 1
ATOM 923 N N . ALA A 1 115 ? -44.932 -28.178 14.939 1.00 34.34 115 ALA A N 1
ATOM 924 C CA . ALA A 1 115 ? -45.982 -27.954 15.941 1.00 34.34 115 ALA A CA 1
ATOM 925 C C . ALA A 1 115 ? -47.113 -27.064 15.397 1.00 34.34 115 ALA A C 1
ATOM 927 O O . ALA A 1 115 ? -46.901 -25.947 14.940 1.00 34.34 115 ALA A O 1
ATOM 928 N N . ALA A 1 116 ? -48.333 -27.599 15.444 1.00 34.41 116 ALA A N 1
ATOM 929 C CA . ALA A 1 116 ? -49.582 -26.990 14.989 1.00 34.41 116 ALA A CA 1
ATOM 930 C C . ALA A 1 116 ? -50.009 -25.755 15.836 1.00 34.41 116 ALA A C 1
ATOM 932 O O . ALA A 1 116 ? -49.469 -25.527 16.920 1.00 34.41 116 ALA A O 1
ATOM 933 N N . PRO A 1 117 ? -50.986 -24.949 15.366 1.00 44.09 117 PRO A N 1
ATOM 934 C CA . PRO A 1 117 ? -51.030 -23.508 15.589 1.00 44.09 117 PRO A CA 1
ATOM 935 C C . PRO A 1 117 ? -51.732 -23.100 16.890 1.00 44.09 117 PRO A C 1
ATOM 937 O O . PRO A 1 117 ? -52.810 -23.591 17.227 1.00 44.09 117 PRO A O 1
ATOM 940 N N . ARG A 1 118 ? -51.160 -22.100 17.566 1.00 35.09 118 ARG A N 1
ATOM 941 C CA . ARG A 1 118 ? -51.848 -21.245 18.543 1.00 35.09 118 ARG A CA 1
ATOM 942 C C . ARG A 1 118 ? -51.453 -19.784 18.282 1.00 35.09 118 ARG A C 1
ATOM 944 O O . ARG A 1 118 ? -50.606 -19.226 18.966 1.00 35.09 118 ARG A O 1
ATOM 951 N N . ALA A 1 119 ? -52.043 -19.194 17.243 1.00 46.59 119 ALA A N 1
ATOM 952 C CA . ALA A 1 119 ? -52.176 -17.739 17.112 1.00 46.59 119 ALA A CA 1
ATOM 953 C C . ALA A 1 119 ? -53.301 -17.305 18.076 1.00 46.59 119 ALA A C 1
ATOM 955 O O . ALA A 1 119 ? -54.280 -18.033 18.212 1.00 46.59 119 ALA A O 1
ATOM 956 N N . GLU A 1 120 ? -53.167 -16.248 18.879 1.00 38.31 120 GLU A N 1
ATOM 957 C CA . GLU A 1 120 ? -53.417 -14.871 18.419 1.00 38.31 120 GLU A CA 1
ATOM 958 C C . GLU A 1 120 ? -52.752 -13.768 19.292 1.00 38.31 120 GLU A C 1
ATOM 960 O O . GLU A 1 120 ? -53.076 -12.599 19.125 1.00 38.31 120 GLU A O 1
ATOM 965 N N . GLU A 1 121 ? -51.793 -14.067 20.182 1.00 39.41 121 GLU A N 1
ATOM 966 C CA . GLU A 1 121 ? -51.154 -13.030 21.042 1.00 39.41 121 GLU A CA 1
ATOM 967 C C . GLU A 1 121 ? -49.670 -12.724 20.733 1.00 39.41 121 GLU A C 1
ATOM 969 O O . GLU A 1 121 ? -49.079 -11.855 21.365 1.00 39.41 121 GLU A O 1
ATOM 974 N N . ILE A 1 122 ? -49.054 -13.384 19.743 1.00 48.50 122 ILE A N 1
ATOM 975 C CA . ILE A 1 122 ? -47.592 -13.312 19.504 1.00 48.50 122 ILE A CA 1
ATOM 976 C C . ILE A 1 122 ? -47.214 -12.340 18.355 1.00 48.50 122 ILE A C 1
ATOM 978 O O . ILE A 1 122 ? -46.070 -11.904 18.252 1.00 48.50 122 ILE A O 1
ATOM 982 N N . ASP A 1 123 ? -48.169 -11.923 17.518 1.00 45.53 123 ASP A N 1
ATOM 983 C CA . ASP A 1 123 ? -47.895 -11.147 16.289 1.00 45.53 123 ASP A CA 1
ATOM 984 C C . ASP A 1 123 ? -47.416 -9.698 16.555 1.00 45.53 123 ASP A C 1
ATOM 986 O O . ASP A 1 123 ? -46.614 -9.142 15.805 1.00 45.53 123 ASP A O 1
ATOM 990 N N . GLY A 1 124 ? -47.836 -9.091 17.673 1.00 44.72 124 GLY A N 1
ATOM 991 C CA . GLY A 1 124 ? -47.421 -7.734 18.056 1.00 44.72 124 GLY A CA 1
ATOM 992 C C . GLY A 1 124 ? -45.969 -7.636 18.546 1.00 44.72 124 GLY A C 1
ATOM 993 O O . GLY A 1 124 ? -45.264 -6.693 18.194 1.00 44.72 124 GLY A O 1
ATOM 994 N N . ASP A 1 125 ? -45.504 -8.631 19.305 1.00 49.66 125 ASP A N 1
ATOM 995 C CA . ASP A 1 125 ? -44.171 -8.646 19.933 1.00 49.66 125 ASP A CA 1
ATOM 996 C C . ASP A 1 125 ? -43.067 -9.060 18.930 1.00 49.66 125 ASP A C 1
ATOM 998 O O . ASP A 1 125 ? -41.921 -8.599 18.975 1.00 49.66 125 ASP A O 1
ATOM 1002 N N . LEU A 1 126 ? -43.430 -9.873 17.930 1.00 49.12 126 LEU A N 1
ATOM 1003 C CA . LEU A 1 126 ? -42.550 -10.276 16.825 1.00 49.12 126 LEU A CA 1
ATOM 1004 C C . LEU A 1 126 ? -42.236 -9.117 15.869 1.00 49.12 126 LEU A C 1
ATOM 1006 O O . LEU A 1 126 ? -41.084 -8.917 15.483 1.00 49.12 126 LEU A O 1
ATOM 1010 N N . ASN A 1 127 ? -43.239 -8.313 15.513 1.00 54.50 127 ASN A N 1
ATOM 1011 C CA . ASN A 1 127 ? -43.042 -7.175 14.613 1.00 54.50 127 ASN A CA 1
ATOM 1012 C C . ASN A 1 127 ? -42.238 -6.050 15.295 1.00 54.50 127 ASN A C 1
ATOM 1014 O O . ASN A 1 127 ? -41.448 -5.350 14.657 1.00 54.50 127 ASN A O 1
ATOM 1018 N N . GLN A 1 128 ? -42.398 -5.913 16.614 1.00 59.47 128 GLN A N 1
ATOM 1019 C CA . GLN A 1 128 ? -41.689 -4.934 17.432 1.00 59.47 128 GLN A CA 1
ATOM 1020 C C . GLN A 1 128 ? -40.220 -5.327 17.655 1.00 59.47 128 GLN A C 1
ATOM 1022 O O . GLN A 1 128 ? -39.335 -4.498 17.458 1.00 59.47 128 GLN A O 1
ATOM 1027 N N . SER A 1 129 ? -39.935 -6.604 17.930 1.00 57.91 129 SER A N 1
ATOM 1028 C CA . SER A 1 129 ? -38.562 -7.115 18.079 1.00 57.91 129 SER A CA 1
ATOM 1029 C C . SER A 1 129 ? -37.761 -7.132 16.766 1.00 57.91 129 SER A C 1
ATOM 1031 O O . SER A 1 129 ? -36.565 -6.825 16.765 1.00 57.91 129 SER A O 1
ATOM 1033 N N . ALA A 1 130 ? -38.405 -7.405 15.625 1.00 61.28 130 ALA A N 1
ATOM 1034 C CA . ALA A 1 130 ? -37.779 -7.256 14.311 1.00 61.28 130 ALA A CA 1
ATOM 1035 C C . ALA A 1 130 ? -37.465 -5.781 13.993 1.00 61.28 130 ALA A C 1
ATOM 1037 O O . ALA A 1 130 ? -36.368 -5.467 13.527 1.00 61.28 130 ALA A O 1
ATOM 1038 N N . ALA A 1 131 ? -38.387 -4.860 14.294 1.00 65.00 131 ALA A N 1
ATOM 1039 C CA . ALA A 1 131 ? -38.159 -3.424 14.136 1.00 65.00 131 ALA A CA 1
ATOM 1040 C C . ALA A 1 131 ? -37.039 -2.899 15.057 1.00 65.00 131 ALA A C 1
ATOM 1042 O O . ALA A 1 131 ? -36.244 -2.056 14.635 1.00 65.00 131 ALA A O 1
ATOM 1043 N N . GLU A 1 132 ? -36.933 -3.422 16.281 1.00 69.88 132 GLU A N 1
ATOM 1044 C CA . GLU A 1 132 ? -35.847 -3.115 17.216 1.00 69.88 132 GLU A CA 1
ATOM 1045 C C . GLU A 1 132 ? -34.487 -3.575 16.678 1.00 69.88 132 GLU A C 1
ATOM 1047 O O . GLU A 1 132 ? -33.565 -2.765 16.628 1.00 69.88 132 GLU A O 1
ATOM 1052 N N . SER A 1 133 ? -34.368 -4.810 16.175 1.00 71.00 133 SER A N 1
ATOM 1053 C CA . SER A 1 133 ? -33.120 -5.295 15.559 1.00 71.00 133 SER A CA 1
ATOM 1054 C C . SER A 1 133 ? -32.694 -4.423 14.368 1.00 71.00 133 SER A C 1
ATOM 1056 O O . SER A 1 133 ? -31.551 -3.969 14.309 1.00 71.00 133 SER A O 1
ATOM 1058 N N . VAL A 1 134 ? -33.616 -4.084 13.455 1.00 76.38 134 VAL A N 1
ATOM 1059 C CA . VAL A 1 134 ? -33.316 -3.196 12.312 1.00 76.38 134 VAL A CA 1
ATOM 1060 C C . VAL A 1 134 ? -32.873 -1.801 12.765 1.00 76.38 134 VAL A C 1
ATOM 1062 O O . VAL A 1 134 ? -31.978 -1.213 12.154 1.00 76.38 134 VAL A O 1
ATOM 1065 N N . SER A 1 135 ? -33.465 -1.288 13.844 1.00 82.94 135 SER A N 1
ATOM 1066 C CA . SER A 1 135 ? -33.071 -0.020 14.459 1.00 82.94 135 SER A CA 1
ATOM 1067 C C . SER A 1 135 ? -31.635 -0.068 14.993 1.00 82.94 135 SER A C 1
ATOM 1069 O O . SER A 1 135 ? -30.880 0.879 14.775 1.00 82.94 135 SER A O 1
ATOM 1071 N N . GLU A 1 136 ? -31.213 -1.173 15.618 1.00 85.25 136 GLU A N 1
ATOM 1072 C CA . GLU A 1 136 ? -29.839 -1.336 16.120 1.00 85.25 136 GLU A CA 1
ATOM 1073 C C . GLU A 1 136 ? -28.795 -1.370 14.992 1.00 85.25 136 GLU A C 1
ATOM 1075 O O . GLU A 1 136 ? -27.805 -0.634 15.063 1.00 85.25 136 GLU A O 1
ATOM 1080 N N . TYR A 1 137 ? -29.040 -2.115 13.903 1.00 87.94 137 TYR A N 1
ATOM 1081 C CA . TYR A 1 137 ? -28.154 -2.091 12.726 1.00 87.94 137 TYR A CA 1
ATOM 1082 C C . TYR A 1 137 ? -27.989 -0.666 12.176 1.00 87.94 137 TYR A C 1
ATOM 1084 O O . TYR A 1 137 ? -26.870 -0.228 11.904 1.00 87.94 137 TYR A O 1
ATOM 1092 N N . GLN A 1 138 ? -29.092 0.080 12.048 1.00 89.31 138 GLN A N 1
ATOM 1093 C CA . GLN A 1 138 ? -29.065 1.447 11.527 1.00 89.31 138 GLN A CA 1
ATOM 1094 C C . GLN A 1 138 ? -28.299 2.400 12.457 1.00 89.31 138 GLN A C 1
ATOM 1096 O O . GLN A 1 138 ? -27.489 3.200 11.985 1.00 89.31 138 GLN A O 1
ATOM 1101 N N . LYS A 1 139 ? -28.491 2.287 13.779 1.00 91.69 139 LYS A N 1
ATOM 1102 C CA . LYS A 1 139 ? -27.757 3.093 14.769 1.00 91.69 139 LYS A CA 1
ATOM 1103 C C . LYS A 1 139 ? -26.249 2.888 14.645 1.00 91.69 139 LYS A C 1
ATOM 1105 O O . LYS A 1 139 ? -25.516 3.873 14.542 1.00 91.69 139 LYS A O 1
ATOM 1110 N N . ILE A 1 140 ? -25.785 1.634 14.622 1.00 93.50 140 ILE A N 1
ATOM 1111 C CA . ILE A 1 140 ? -24.352 1.320 14.501 1.00 93.50 140 ILE A CA 1
ATOM 1112 C C . ILE A 1 140 ? -23.810 1.818 13.159 1.00 93.50 140 ILE A C 1
ATOM 1114 O O . ILE A 1 140 ? -22.747 2.439 13.114 1.00 93.50 140 ILE A O 1
ATOM 1118 N N . GLN A 1 141 ? -24.554 1.603 12.072 1.00 93.75 141 GLN A N 1
ATOM 1119 C CA . GLN A 1 141 ? -24.179 2.073 10.743 1.00 93.75 141 GLN A CA 1
ATOM 1120 C C . GLN A 1 141 ? -23.953 3.591 10.724 1.00 93.75 141 GLN A C 1
ATOM 1122 O O . GLN A 1 141 ? -22.912 4.059 10.255 1.00 93.75 141 GLN A O 1
ATOM 1127 N N . ASP A 1 142 ? -24.896 4.361 11.266 1.00 93.25 142 ASP A N 1
ATOM 1128 C CA . ASP A 1 142 ? -24.817 5.820 11.284 1.00 93.25 142 ASP A CA 1
ATOM 1129 C C . ASP A 1 142 ? -23.661 6.317 12.162 1.00 93.25 142 ASP A C 1
ATOM 1131 O O . ASP A 1 142 ? -22.976 7.280 11.797 1.00 93.25 142 ASP A O 1
ATOM 1135 N N . ILE A 1 143 ? -23.404 5.651 13.293 1.00 93.94 143 ILE A N 1
ATOM 1136 C CA . ILE A 1 143 ? -22.263 5.946 14.170 1.00 93.94 143 ILE A CA 1
ATOM 1137 C C . ILE A 1 143 ? -20.940 5.706 13.430 1.00 93.94 143 ILE A C 1
ATOM 1139 O O . ILE A 1 143 ? -20.101 6.608 13.365 1.00 93.94 143 ILE A O 1
ATOM 1143 N N . LEU A 1 144 ? -20.764 4.540 12.800 1.00 94.56 144 LEU A N 1
ATOM 1144 C CA . LEU A 1 144 ? -19.545 4.209 12.056 1.00 94.56 144 LEU A CA 1
ATOM 1145 C C . LEU A 1 144 ? -19.316 5.155 10.870 1.00 94.56 144 LEU A C 1
ATOM 1147 O O . LEU A 1 144 ? -18.179 5.556 10.610 1.00 94.56 144 LEU A O 1
ATOM 1151 N N . MET A 1 145 ? -20.372 5.559 10.157 1.00 93.12 145 MET A N 1
ATOM 1152 C CA . MET A 1 145 ? -20.266 6.546 9.076 1.00 93.12 145 MET A CA 1
ATOM 1153 C C . MET A 1 145 ? -19.812 7.918 9.593 1.00 93.12 145 MET A C 1
ATOM 1155 O O . MET A 1 145 ? -18.940 8.549 8.985 1.00 93.12 145 MET A O 1
ATOM 1159 N N . ARG A 1 146 ? -20.354 8.377 10.731 1.00 92.62 146 ARG A N 1
ATOM 1160 C CA . ARG A 1 146 ? -19.914 9.627 11.374 1.00 92.62 146 ARG A CA 1
ATOM 1161 C C . ARG A 1 146 ? -18.452 9.546 11.808 1.00 92.62 146 ARG A C 1
ATOM 1163 O O . ARG A 1 146 ? -17.676 10.439 11.474 1.00 92.62 146 ARG A O 1
ATOM 1170 N N . MET A 1 147 ? -18.059 8.466 12.480 1.00 92.12 147 MET A N 1
ATOM 1171 C CA . MET A 1 147 ? -16.684 8.248 12.941 1.00 92.12 147 MET A CA 1
ATOM 1172 C C . MET A 1 147 ? -15.683 8.190 11.779 1.00 92.12 147 MET A C 1
ATOM 1174 O O . MET A 1 147 ? -14.635 8.829 11.838 1.00 92.12 147 MET A O 1
ATOM 1178 N N . ASN A 1 148 ? -16.033 7.518 10.679 1.00 92.62 148 ASN A N 1
ATOM 1179 C CA . ASN A 1 148 ? -15.232 7.514 9.454 1.00 92.62 148 ASN A CA 1
ATOM 1180 C C . ASN A 1 148 ? -14.996 8.929 8.912 1.00 92.62 148 ASN A C 1
ATOM 1182 O O . ASN A 1 148 ? -13.864 9.304 8.606 1.00 92.62 148 ASN A O 1
ATOM 1186 N N . LYS A 1 149 ? -16.054 9.744 8.842 1.00 91.12 149 LYS A N 1
ATOM 1187 C CA . LYS A 1 149 ? -15.971 11.132 8.369 1.00 91.12 149 LYS A CA 1
ATOM 1188 C C . LYS A 1 149 ? -15.098 12.013 9.270 1.00 91.12 149 LYS A C 1
ATOM 1190 O O . LYS A 1 149 ? -14.497 12.963 8.775 1.00 91.12 149 LYS A O 1
ATOM 1195 N N . LEU A 1 150 ? -15.003 11.706 10.564 1.00 88.75 150 LEU A N 1
ATOM 1196 C CA . LEU A 1 150 ? -14.122 12.417 11.495 1.00 88.75 150 LEU A CA 1
ATOM 1197 C C . LEU A 1 150 ? -12.640 12.085 11.275 1.00 88.75 150 LEU A C 1
ATOM 1199 O O . LEU A 1 150 ? -11.793 12.936 11.520 1.00 88.75 150 LEU A O 1
ATOM 1203 N N . CYS A 1 151 ? -12.306 10.895 10.770 1.00 88.19 151 CYS A N 1
ATOM 1204 C CA . CYS A 1 151 ? -10.917 10.501 10.512 1.00 88.19 151 CYS A CA 1
ATOM 1205 C C . CYS A 1 151 ? -10.309 11.155 9.259 1.00 88.19 151 CYS A C 1
ATOM 1207 O O . CYS A 1 151 ? -9.082 11.263 9.156 1.00 88.19 151 CYS A O 1
ATOM 1209 N N . ILE A 1 152 ? -11.136 11.590 8.300 1.00 90.19 152 ILE A N 1
ATOM 1210 C CA . ILE A 1 152 ? -10.669 12.048 6.985 1.00 90.19 152 ILE A CA 1
ATOM 1211 C C . ILE A 1 152 ? -11.264 13.387 6.546 1.00 90.19 152 ILE A C 1
ATOM 1213 O O . ILE A 1 152 ? -12.363 13.794 6.914 1.00 90.19 152 ILE A O 1
ATOM 1217 N N . GLN A 1 153 ? -10.537 14.092 5.690 1.00 86.19 153 GLN A N 1
ATOM 1218 C CA . GLN A 1 153 ? -11.019 15.259 4.968 1.00 86.19 153 GLN A CA 1
ATOM 1219 C C . GLN A 1 153 ? -10.888 15.004 3.469 1.00 86.19 153 GLN A C 1
ATOM 1221 O O . GLN A 1 153 ? -9.785 14.816 2.959 1.00 86.19 153 GLN A O 1
ATOM 1226 N N . VAL A 1 154 ? -12.016 15.014 2.761 1.00 83.12 154 VAL A N 1
ATOM 1227 C CA . VAL A 1 154 ? -12.037 14.884 1.302 1.00 83.12 154 VAL A CA 1
ATOM 1228 C C . VAL A 1 154 ? -11.808 16.266 0.691 1.00 83.12 154 VAL A C 1
ATOM 1230 O O . VAL A 1 154 ? -12.590 17.190 0.913 1.00 83.12 154 VAL A O 1
ATOM 1233 N N . GLY A 1 155 ? -10.697 16.429 -0.024 1.00 74.94 155 GLY A N 1
ATOM 1234 C CA . GLY A 1 155 ? -10.368 17.654 -0.748 1.00 74.94 155 GLY A CA 1
ATOM 1235 C C . GLY A 1 155 ? -11.159 17.808 -2.057 1.00 74.94 155 GLY A C 1
ATOM 1236 O O . GLY A 1 155 ? -11.749 16.842 -2.537 1.00 74.94 155 GLY A O 1
ATOM 1237 N N . PRO A 1 156 ? -11.119 18.995 -2.692 1.00 63.06 156 PRO A N 1
ATOM 1238 C CA . PRO A 1 156 ? -11.880 19.295 -3.914 1.00 63.06 156 PRO A CA 1
ATOM 1239 C C . PRO A 1 156 ? -11.549 18.389 -5.115 1.00 63.06 156 PRO A C 1
ATOM 1241 O O . PRO A 1 156 ? -12.374 18.243 -6.007 1.00 63.06 156 PRO A O 1
ATOM 1244 N N . ASN A 1 157 ? -10.385 17.728 -5.109 1.00 64.31 157 ASN A N 1
ATOM 1245 C CA . ASN A 1 157 ? -9.953 16.795 -6.159 1.00 64.31 157 ASN A CA 1
ATOM 1246 C C . ASN A 1 157 ? -10.177 15.316 -5.774 1.00 64.31 157 ASN A C 1
ATOM 1248 O O . ASN A 1 157 ? -9.543 14.435 -6.348 1.00 64.31 157 ASN A O 1
ATOM 1252 N N . GLY A 1 158 ? -10.971 15.032 -4.735 1.00 71.81 158 GLY A N 1
ATOM 1253 C CA . GLY A 1 158 ? -11.154 13.676 -4.200 1.00 71.81 158 GLY A CA 1
ATOM 1254 C C . GLY A 1 158 ? -9.972 13.149 -3.372 1.00 71.81 158 GLY A C 1
ATOM 1255 O O . GLY A 1 158 ? -10.009 12.014 -2.907 1.00 71.81 158 GLY A O 1
ATOM 1256 N N . GLN A 1 159 ? -8.927 13.957 -3.147 1.00 75.56 159 GLN A N 1
ATOM 1257 C CA . GLN A 1 159 ? -7.801 13.564 -2.296 1.00 75.56 159 GLN A CA 1
ATOM 1258 C C . GLN A 1 159 ? -8.231 13.448 -0.833 1.00 75.56 159 GLN A C 1
ATOM 1260 O O . GLN A 1 159 ? -8.716 14.415 -0.242 1.00 75.56 159 GLN A O 1
ATOM 1265 N N . ILE A 1 160 ? -7.992 12.280 -0.246 1.00 84.19 160 ILE A N 1
ATOM 1266 C CA . ILE A 1 160 ? -8.257 11.995 1.162 1.00 84.19 160 ILE A CA 1
ATOM 1267 C C . ILE A 1 160 ? -7.063 12.480 1.988 1.00 84.19 160 ILE A C 1
ATOM 1269 O O . ILE A 1 160 ? -5.938 12.020 1.800 1.00 84.19 160 ILE A O 1
ATOM 1273 N N . LYS A 1 161 ? -7.303 13.419 2.906 1.00 86.50 161 LYS A N 1
ATOM 1274 C CA . LYS A 1 161 ? -6.306 13.899 3.870 1.00 86.50 161 LYS A CA 1
ATOM 1275 C C . LYS A 1 161 ? -6.647 13.415 5.281 1.00 86.50 161 LYS A C 1
ATOM 1277 O O . LYS A 1 161 ? -7.814 13.487 5.662 1.00 86.50 161 LYS A O 1
ATOM 1282 N N . PRO A 1 162 ? -5.660 12.958 6.069 1.00 88.94 162 PRO A N 1
ATOM 1283 C CA . PRO A 1 162 ? -5.909 12.493 7.427 1.00 88.94 162 PRO A CA 1
ATOM 1284 C C . PRO A 1 162 ? -6.162 13.658 8.387 1.00 88.94 162 PRO A C 1
ATOM 1286 O O . PRO A 1 162 ? -5.436 14.657 8.387 1.00 88.94 162 PRO A O 1
ATOM 1289 N N . ARG A 1 163 ? -7.157 13.493 9.258 1.00 88.00 163 ARG A N 1
ATOM 1290 C CA . ARG A 1 163 ? -7.481 14.411 10.354 1.00 88.00 163 ARG A CA 1
ATOM 1291 C C . ARG A 1 163 ? -6.814 13.937 11.645 1.00 88.00 163 ARG A C 1
ATOM 1293 O O . ARG A 1 163 ? -7.413 13.267 12.482 1.00 88.00 163 ARG A O 1
ATOM 1300 N N . LYS A 1 164 ? -5.519 14.240 11.790 1.00 84.88 164 LYS A N 1
ATOM 1301 C CA . LYS A 1 164 ? -4.685 13.693 12.881 1.00 84.88 164 LYS A CA 1
ATOM 1302 C C . LYS A 1 164 ? -5.159 14.083 14.287 1.00 84.88 164 LYS A C 1
ATOM 1304 O O . LYS A 1 164 ? -4.898 13.339 15.232 1.00 84.88 164 LYS A O 1
ATOM 1309 N N . HIS A 1 165 ? -5.801 15.242 14.441 1.00 82.12 165 HIS A N 1
ATOM 1310 C CA . HIS A 1 165 ? -6.328 15.685 15.733 1.00 82.12 165 HIS A CA 1
ATOM 1311 C C . HIS A 1 165 ? -7.550 14.846 16.135 1.00 82.12 165 HIS A C 1
ATOM 1313 O O . HIS A 1 165 ? -7.568 14.254 17.210 1.00 82.12 165 HIS A O 1
ATOM 1319 N N . GLU A 1 166 ? -8.508 14.679 15.230 1.00 85.56 166 GLU A N 1
ATOM 1320 C CA . GLU A 1 166 ? -9.715 13.881 15.439 1.00 85.56 166 GLU A CA 1
ATOM 1321 C C . GLU A 1 166 ? -9.401 12.384 15.584 1.00 85.56 166 GLU A C 1
ATOM 1323 O O . GLU A 1 166 ? -9.935 11.721 16.469 1.00 85.56 166 GLU A O 1
ATOM 1328 N N . GLN A 1 167 ? -8.451 11.846 14.812 1.00 89.56 167 GLN A N 1
ATOM 1329 C CA . GLN A 1 167 ? -7.938 10.482 15.013 1.00 89.56 167 GLN A CA 1
ATOM 1330 C C . GLN A 1 167 ? -7.356 10.281 16.424 1.00 89.56 167 GLN A C 1
ATOM 1332 O O . GLN A 1 167 ? -7.525 9.221 17.029 1.00 89.56 167 GLN A O 1
ATOM 1337 N N . ARG A 1 168 ? -6.663 11.292 16.969 1.00 85.38 168 ARG A N 1
ATOM 1338 C CA . ARG A 1 168 ? -6.133 11.265 18.343 1.00 85.38 168 ARG A CA 1
ATOM 1339 C C . ARG A 1 168 ? -7.262 11.313 19.371 1.00 85.38 168 ARG A C 1
ATOM 1341 O O . ARG A 1 168 ? -7.194 10.593 20.364 1.00 85.38 168 ARG A O 1
ATOM 1348 N N . LEU A 1 169 ? -8.292 12.118 19.118 1.00 84.81 169 LEU A N 1
ATOM 1349 C CA . LEU A 1 169 ? -9.488 12.198 19.951 1.00 84.81 169 LEU A CA 1
ATOM 1350 C C . LEU A 1 169 ? -10.169 10.827 20.052 1.00 84.81 169 LEU A C 1
ATOM 1352 O O . LEU A 1 169 ? -10.318 10.289 21.145 1.00 84.81 169 LEU A O 1
ATOM 1356 N N . LEU A 1 170 ? -10.470 10.211 18.907 1.00 90.31 170 LEU A N 1
ATOM 1357 C CA . LEU A 1 170 ? -11.084 8.882 18.814 1.00 90.31 170 LEU A CA 1
ATOM 1358 C C . LEU A 1 170 ? -10.253 7.801 19.523 1.00 90.31 170 LEU A C 1
ATOM 1360 O O . LEU A 1 170 ? -10.812 6.914 20.173 1.00 90.31 170 LEU A O 1
ATOM 1364 N N . ARG A 1 171 ? -8.916 7.892 19.449 1.00 89.06 171 ARG A N 1
ATOM 1365 C CA . ARG A 1 171 ? -8.014 7.000 20.188 1.00 89.06 171 ARG A CA 1
ATOM 1366 C C . ARG A 1 171 ? -8.194 7.170 21.690 1.00 89.06 171 ARG A C 1
ATOM 1368 O O . ARG A 1 171 ? -8.431 6.187 22.381 1.00 89.06 171 ARG A O 1
ATOM 1375 N N . ASN A 1 172 ? -8.066 8.399 22.182 1.00 84.69 172 ASN A N 1
ATOM 1376 C CA . ASN A 1 172 ? -8.056 8.690 23.612 1.00 84.69 172 ASN A CA 1
ATOM 1377 C C . ASN A 1 172 ? -9.424 8.435 24.270 1.00 84.69 172 ASN A C 1
ATOM 1379 O O . ASN A 1 172 ? -9.472 8.131 25.455 1.00 84.69 172 ASN A O 1
ATOM 1383 N N . VAL A 1 173 ? -10.526 8.551 23.519 1.00 86.88 173 VAL A N 1
ATOM 1384 C CA . VAL A 1 173 ? -11.872 8.186 23.999 1.00 86.88 173 VAL A CA 1
ATOM 1385 C C . VAL A 1 173 ? -12.087 6.661 24.004 1.00 86.88 173 VAL A C 1
ATOM 1387 O O . VAL A 1 173 ? -12.938 6.169 24.738 1.00 86.88 173 VAL A O 1
ATOM 1390 N N . GLY A 1 174 ? -11.302 5.897 23.236 1.00 89.06 174 GLY A N 1
ATOM 1391 C CA . GLY A 1 174 ? -11.406 4.436 23.188 1.00 89.06 174 GLY A CA 1
ATOM 1392 C C . GLY A 1 174 ? -12.400 3.915 22.149 1.00 89.06 174 GLY A C 1
ATOM 1393 O O . GLY A 1 174 ? -12.958 2.843 22.315 1.00 89.06 174 GLY A O 1
ATOM 1394 N N . VAL A 1 175 ? -12.638 4.645 21.056 1.00 93.50 175 VAL A N 1
ATOM 1395 C CA . VAL A 1 175 ? -13.572 4.189 20.007 1.00 93.50 175 VAL A CA 1
ATOM 1396 C C . VAL A 1 175 ? -13.098 2.891 19.348 1.00 93.50 175 VAL A C 1
ATOM 1398 O O . VAL A 1 175 ? -13.888 1.986 19.100 1.00 93.50 175 VAL A O 1
ATOM 1401 N N . HIS A 1 176 ? -11.793 2.789 19.097 1.00 93.88 176 HIS A N 1
ATOM 1402 C CA . HIS A 1 176 ? -11.178 1.619 18.475 1.00 93.88 176 HIS A CA 1
ATOM 1403 C C . HIS A 1 176 ? -11.427 0.324 19.262 1.00 93.88 176 HIS A C 1
ATOM 1405 O O . HIS A 1 176 ? -11.599 -0.704 18.625 1.00 93.88 176 HIS A O 1
ATOM 1411 N N . THR A 1 177 ? -11.507 0.353 20.600 1.00 94.19 177 THR A N 1
ATOM 1412 C CA . THR A 1 177 ? -11.756 -0.867 21.389 1.00 94.19 177 THR A CA 1
ATOM 1413 C C . THR A 1 177 ? -13.142 -1.432 21.099 1.00 94.19 177 THR A C 1
ATOM 1415 O O . THR A 1 177 ? -13.256 -2.603 20.774 1.00 94.19 177 THR A O 1
ATOM 1418 N N . ILE A 1 178 ? -14.171 -0.580 21.077 1.00 95.38 178 ILE A N 1
ATOM 1419 C CA . ILE A 1 178 ? -15.549 -1.003 20.781 1.00 95.38 178 ILE A CA 1
ATOM 1420 C C . ILE A 1 178 ? -15.687 -1.493 19.335 1.00 95.38 178 ILE A C 1
ATOM 1422 O O . ILE A 1 178 ? -16.428 -2.431 19.063 1.00 95.38 178 ILE A O 1
ATOM 1426 N N . VAL A 1 179 ? -14.948 -0.893 18.394 1.00 96.06 179 VAL A N 1
ATOM 1427 C CA . VAL A 1 179 ? -14.914 -1.379 17.005 1.00 96.06 179 VAL A CA 1
ATOM 1428 C C . VAL A 1 179 ? -14.289 -2.773 16.922 1.00 96.06 179 VAL A C 1
ATOM 1430 O O . VAL A 1 179 ? -14.786 -3.611 16.179 1.00 96.06 179 VAL A O 1
ATOM 1433 N N . LEU A 1 180 ? -13.229 -3.043 17.683 1.00 95.38 180 LEU A N 1
ATOM 1434 C CA . LEU A 1 180 ? -12.604 -4.367 17.734 1.00 95.38 180 LEU A CA 1
ATOM 1435 C C . LEU A 1 180 ? -13.507 -5.404 18.407 1.00 95.38 180 LEU A C 1
ATOM 1437 O O . LEU A 1 180 ? -13.525 -6.556 17.983 1.00 95.38 180 LEU A O 1
ATOM 1441 N N . ASP A 1 181 ? -14.272 -4.999 19.419 1.00 94.75 181 ASP A N 1
ATOM 1442 C CA . ASP A 1 181 ? -15.283 -5.855 20.041 1.00 94.75 181 ASP A CA 1
ATOM 1443 C C . ASP A 1 181 ? -16.396 -6.188 19.035 1.00 94.75 181 ASP A C 1
ATOM 1445 O O . ASP A 1 181 ? -16.779 -7.348 18.912 1.00 94.75 181 ASP A O 1
ATOM 1449 N N . LEU A 1 182 ? -16.843 -5.209 18.231 1.00 94.44 182 LEU A N 1
ATOM 1450 C CA . LEU A 1 182 ? -17.805 -5.439 17.147 1.00 94.44 182 LEU A CA 1
ATOM 1451 C C . LEU A 1 182 ? -17.280 -6.455 16.120 1.00 94.44 182 LEU A C 1
ATOM 1453 O O . LEU A 1 182 ? -18.037 -7.326 15.708 1.00 94.44 182 LEU A O 1
ATOM 1457 N N . LEU A 1 183 ? -16.007 -6.368 15.715 1.00 93.50 183 LEU A N 1
ATOM 1458 C CA . LEU A 1 183 ? -15.411 -7.302 14.746 1.00 93.50 183 LEU A CA 1
ATOM 1459 C C . LEU A 1 183 ? -15.348 -8.751 15.251 1.00 93.50 183 LEU A C 1
ATOM 1461 O O . LEU A 1 183 ? -15.239 -9.669 14.444 1.00 93.50 183 LEU A O 1
ATOM 1465 N N . GLN A 1 184 ? -15.395 -8.953 16.568 1.00 92.75 184 GLN A N 1
ATOM 1466 C CA . GLN A 1 184 ? -15.401 -10.275 17.193 1.00 92.75 184 GLN A CA 1
ATOM 1467 C C . GLN A 1 184 ? -16.814 -10.833 17.385 1.00 92.75 184 GLN A C 1
ATOM 1469 O O . GLN A 1 184 ? -16.949 -11.977 17.815 1.00 92.75 184 GLN A O 1
ATOM 1474 N N . VAL A 1 185 ? -17.863 -10.058 17.080 1.00 91.88 185 VAL A N 1
ATOM 1475 C CA . VAL A 1 185 ? -19.247 -10.527 17.186 1.00 91.88 185 VAL A CA 1
ATOM 1476 C C . VAL A 1 185 ? -19.486 -11.610 16.132 1.00 91.88 185 VAL A C 1
ATOM 1478 O O . VAL A 1 185 ? -19.407 -11.317 14.938 1.00 91.88 185 VAL A O 1
ATOM 1481 N N . PRO A 1 186 ? -19.807 -12.848 16.538 1.00 88.25 186 PRO A N 1
ATOM 1482 C CA . PRO A 1 186 ? -20.091 -13.923 15.599 1.00 88.25 186 PRO A CA 1
ATOM 1483 C C . PRO A 1 186 ? -21.400 -13.664 14.836 1.00 88.25 186 PRO A C 1
ATOM 1485 O O . PRO A 1 186 ? -22.413 -13.273 15.415 1.00 88.25 186 PRO A O 1
ATOM 1488 N N . TYR A 1 187 ? -21.382 -13.884 13.521 1.00 88.75 187 TYR A N 1
ATOM 1489 C CA . TYR A 1 187 ? -22.524 -13.673 12.627 1.00 88.75 187 TYR A CA 1
ATOM 1490 C C . TYR A 1 187 ? -22.446 -14.598 11.404 1.00 88.75 187 TYR A C 1
ATOM 1492 O O . TYR A 1 187 ? -21.451 -15.294 11.206 1.00 88.75 187 TYR A O 1
ATOM 1500 N N . ASP A 1 188 ? -23.504 -14.627 10.590 1.00 85.44 188 ASP A N 1
ATOM 1501 C CA . ASP A 1 188 ? -23.496 -15.378 9.332 1.00 85.44 188 ASP A CA 1
ATOM 1502 C C . ASP A 1 188 ? -23.008 -14.510 8.169 1.00 85.44 188 ASP A C 1
ATOM 1504 O O . ASP A 1 188 ? -23.730 -13.636 7.687 1.00 85.44 188 ASP A O 1
ATOM 1508 N N . GLU A 1 189 ? -21.793 -14.780 7.698 1.00 83.06 189 GLU A N 1
ATOM 1509 C CA . GLU A 1 189 ? -21.169 -14.052 6.590 1.00 83.06 189 GLU A CA 1
ATOM 1510 C C . GLU A 1 189 ? -21.910 -14.200 5.252 1.00 83.06 189 GLU A C 1
ATOM 1512 O O . GLU A 1 189 ? -21.789 -13.328 4.390 1.00 83.06 189 GLU A O 1
ATOM 1517 N N . LYS A 1 190 ? -22.680 -15.276 5.047 1.00 83.50 190 LYS A N 1
ATOM 1518 C CA . LYS A 1 190 ? -23.385 -15.539 3.783 1.00 83.50 190 LYS A CA 1
ATOM 1519 C C . LYS A 1 190 ? -24.755 -14.877 3.747 1.00 83.50 190 LYS A C 1
ATOM 1521 O O . LYS A 1 190 ? -25.117 -14.296 2.725 1.00 83.50 190 LYS A O 1
ATOM 1526 N N . ASP A 1 191 ? -25.483 -14.938 4.857 1.00 81.12 191 ASP A N 1
ATOM 1527 C CA . ASP A 1 191 ? -26.884 -14.513 4.901 1.00 81.12 191 ASP A CA 1
ATOM 1528 C C . ASP A 1 191 ? -27.073 -13.098 5.478 1.00 81.12 191 ASP A C 1
ATOM 1530 O O . ASP A 1 191 ? -27.988 -12.376 5.068 1.00 81.12 191 ASP A O 1
ATOM 1534 N N . ASP A 1 192 ? -26.210 -12.645 6.398 1.00 84.69 192 ASP A N 1
ATOM 1535 C CA . ASP A 1 192 ? -26.381 -11.353 7.076 1.00 84.69 192 ASP A CA 1
ATOM 1536 C C . ASP A 1 192 ? -25.695 -10.199 6.324 1.00 84.69 192 ASP A C 1
ATOM 1538 O O . ASP A 1 192 ? -24.630 -9.682 6.677 1.00 84.69 192 ASP A O 1
ATOM 1542 N N . VAL A 1 193 ? -26.355 -9.743 5.258 1.00 87.50 193 VAL A N 1
ATOM 1543 C CA . VAL A 1 193 ? -25.912 -8.602 4.435 1.00 87.50 193 VAL A CA 1
ATOM 1544 C C . VAL A 1 193 ? -25.766 -7.309 5.254 1.00 87.50 193 VAL A C 1
ATOM 1546 O O . VAL A 1 193 ? -24.905 -6.477 4.951 1.00 87.50 193 VAL A O 1
ATOM 1549 N N . LYS A 1 194 ? -26.585 -7.115 6.298 1.00 87.62 194 LYS A N 1
ATOM 1550 C CA . LYS A 1 194 ? -26.532 -5.902 7.129 1.00 87.62 194 LYS A CA 1
ATOM 1551 C C . LYS A 1 194 ? -25.292 -5.913 8.011 1.00 87.62 194 LYS A C 1
ATOM 1553 O O . LYS A 1 194 ? -24.584 -4.907 8.059 1.00 87.62 194 LYS A O 1
ATOM 1558 N N . MET A 1 195 ? -24.986 -7.045 8.641 1.00 90.44 195 MET A N 1
ATOM 1559 C CA . MET A 1 195 ? -23.769 -7.192 9.434 1.00 90.44 195 MET A CA 1
ATOM 1560 C C . MET A 1 195 ? -22.521 -7.085 8.563 1.00 90.44 195 MET A C 1
ATOM 1562 O O . MET A 1 195 ? -21.623 -6.320 8.902 1.00 90.44 195 MET A O 1
ATOM 1566 N N . ASN A 1 196 ? -22.507 -7.709 7.381 1.00 90.56 196 ASN A N 1
ATOM 1567 C CA . ASN A 1 196 ? -21.435 -7.525 6.397 1.00 90.56 196 ASN A CA 1
ATOM 1568 C C . ASN A 1 196 ? -21.175 -6.039 6.093 1.00 90.56 196 ASN A C 1
ATOM 1570 O O . ASN A 1 196 ? -20.026 -5.595 5.997 1.00 90.56 196 ASN A O 1
ATOM 1574 N N . LYS A 1 197 ? -22.240 -5.228 5.997 1.00 92.19 197 LYS A N 1
ATOM 1575 C CA . LYS A 1 197 ? -22.097 -3.784 5.793 1.00 92.19 197 LYS A CA 1
ATOM 1576 C C . LYS A 1 197 ? -21.482 -3.073 7.000 1.00 92.19 197 LYS A C 1
ATOM 1578 O O . LYS A 1 197 ? -20.653 -2.178 6.807 1.00 92.19 197 LYS A O 1
ATOM 1583 N N . LEU A 1 198 ? -21.856 -3.458 8.220 1.00 93.88 198 LEU A N 1
ATOM 1584 C CA . LEU A 1 198 ? -21.242 -2.937 9.444 1.00 93.88 198 LEU A CA 1
ATOM 1585 C C . LEU A 1 198 ? -19.760 -3.315 9.530 1.00 93.88 198 LEU A C 1
ATOM 1587 O O . LEU A 1 198 ? -18.934 -2.441 9.788 1.00 93.88 198 LEU A O 1
ATOM 1591 N N . MET A 1 199 ? -19.412 -4.567 9.226 1.00 94.12 199 MET A N 1
ATOM 1592 C CA . MET A 1 199 ? -18.029 -5.050 9.205 1.00 94.12 199 MET A CA 1
ATOM 1593 C C . MET A 1 199 ? -17.183 -4.277 8.193 1.00 94.12 199 MET A C 1
ATOM 1595 O O . MET A 1 199 ? -16.070 -3.858 8.514 1.00 94.12 199 MET A O 1
ATOM 1599 N N . GLN A 1 200 ? -17.725 -3.987 7.007 1.00 95.00 200 GLN A N 1
ATOM 1600 C CA . GLN A 1 200 ? -17.056 -3.135 6.022 1.00 95.00 200 GLN A CA 1
ATOM 1601 C C . GLN A 1 200 ? -16.787 -1.723 6.570 1.00 95.00 200 GLN A C 1
ATOM 1603 O O . GLN A 1 200 ? -15.683 -1.201 6.418 1.00 95.00 200 GLN A O 1
ATOM 1608 N N . LEU A 1 201 ? -17.773 -1.096 7.221 1.00 95.94 201 LEU A N 1
ATOM 1609 C CA . LEU A 1 201 ? -17.620 0.243 7.803 1.00 95.94 201 LEU A CA 1
ATOM 1610 C C . LEU A 1 201 ? -16.648 0.263 8.991 1.00 95.94 201 LEU A C 1
ATOM 1612 O O . LEU A 1 201 ? -15.933 1.253 9.168 1.00 95.94 201 LEU A O 1
ATOM 1616 N N . ALA A 1 202 ? -16.605 -0.814 9.777 1.00 96.44 202 ALA A N 1
ATOM 1617 C CA . ALA A 1 202 ? -15.665 -1.009 10.874 1.00 96.44 202 ALA A CA 1
ATOM 1618 C C . ALA A 1 202 ? -14.221 -1.130 10.360 1.00 96.44 202 ALA A C 1
ATOM 1620 O O . ALA A 1 202 ? -13.346 -0.401 10.827 1.00 96.44 202 ALA A O 1
ATOM 1621 N N . HIS A 1 203 ? -13.976 -1.955 9.335 1.00 96.19 203 HIS A N 1
ATOM 1622 C CA . HIS A 1 203 ? -12.665 -2.038 8.679 1.00 96.19 203 HIS A CA 1
ATOM 1623 C C . HIS A 1 203 ? -12.268 -0.692 8.064 1.00 96.19 203 HIS A C 1
ATOM 1625 O O . HIS A 1 203 ? -11.171 -0.198 8.317 1.00 96.19 203 HIS A O 1
ATOM 1631 N N . GLN A 1 204 ? -13.188 -0.029 7.355 1.00 95.44 204 GLN A N 1
ATOM 1632 C CA . GLN A 1 204 ? -12.954 1.305 6.800 1.00 95.44 204 GLN A CA 1
ATOM 1633 C C . GLN A 1 204 ? -12.593 2.326 7.892 1.00 95.44 204 GLN A C 1
ATOM 1635 O O . GLN A 1 204 ? -11.697 3.153 7.698 1.00 95.44 204 GLN A O 1
ATOM 1640 N N . PHE A 1 205 ? -13.243 2.249 9.059 1.00 96.50 205 PHE A N 1
ATOM 1641 C CA . PHE A 1 205 ? -12.909 3.090 10.205 1.00 96.50 205 PHE A CA 1
ATOM 1642 C C . PHE A 1 205 ? -11.480 2.843 10.673 1.00 96.50 205 PHE A C 1
ATOM 1644 O O . PHE A 1 205 ? -10.735 3.810 10.815 1.00 96.50 205 PHE A O 1
ATOM 1651 N N . LEU A 1 206 ? -11.075 1.586 10.869 1.00 96.56 206 LEU A N 1
ATOM 1652 C CA . LEU A 1 206 ? -9.723 1.243 11.319 1.00 96.56 206 LEU A CA 1
ATOM 1653 C C . LEU A 1 206 ? -8.655 1.675 10.302 1.00 96.56 206 LEU A C 1
ATOM 1655 O O . LEU A 1 206 ? -7.650 2.280 10.681 1.00 96.56 206 LEU A O 1
ATOM 1659 N N . GLN A 1 207 ? -8.910 1.472 9.007 1.00 95.50 207 GLN A N 1
ATOM 1660 C CA . GLN A 1 207 ? -8.039 1.942 7.926 1.00 95.50 207 GLN A CA 1
ATOM 1661 C C . GLN A 1 207 ? -7.857 3.470 7.974 1.00 95.50 207 GLN A C 1
ATOM 1663 O O . GLN A 1 207 ? -6.735 3.985 7.953 1.00 95.50 207 GLN A O 1
ATOM 1668 N N . ASN A 1 208 ? -8.959 4.214 8.111 1.00 94.88 208 ASN A N 1
ATOM 1669 C CA . ASN A 1 208 ? -8.948 5.673 8.220 1.00 94.88 208 ASN A CA 1
ATOM 1670 C C . ASN A 1 208 ? -8.350 6.171 9.544 1.00 94.88 208 ASN A C 1
ATOM 1672 O O . ASN A 1 208 ? -7.747 7.245 9.590 1.00 94.88 208 ASN A O 1
ATOM 1676 N N . PHE A 1 209 ? -8.508 5.409 10.623 1.00 94.69 209 PHE A N 1
ATOM 1677 C CA . PHE A 1 209 ? -7.973 5.696 11.949 1.00 94.69 209 PHE A CA 1
ATOM 1678 C C . PHE A 1 209 ? -6.442 5.591 11.980 1.00 94.69 209 PHE A C 1
ATOM 1680 O O . PHE A 1 209 ? -5.788 6.386 12.661 1.00 94.69 209 PHE A O 1
ATOM 1687 N N . CYS A 1 210 ? -5.869 4.666 11.205 1.00 94.50 210 CYS A N 1
ATOM 1688 C CA . CYS A 1 210 ? -4.424 4.502 11.034 1.00 94.50 210 CYS A CA 1
ATOM 1689 C C . CYS A 1 210 ? -3.800 5.458 10.009 1.00 94.50 210 CYS A C 1
ATOM 1691 O O . CYS A 1 210 ? -2.594 5.701 10.068 1.00 94.50 210 CYS A O 1
ATOM 1693 N N . LEU A 1 211 ? -4.589 6.029 9.091 1.00 93.19 211 LEU A N 1
ATOM 1694 C CA . LEU A 1 211 ? -4.088 6.832 7.974 1.00 93.19 211 LEU A CA 1
ATOM 1695 C C . LEU A 1 211 ? -3.166 7.976 8.439 1.00 93.19 211 LEU A C 1
ATOM 1697 O O . LEU A 1 211 ? -3.616 8.975 9.006 1.00 93.19 211 LEU A O 1
ATOM 1701 N N . GLY A 1 212 ? -1.864 7.846 8.163 1.00 88.31 212 GLY A N 1
ATOM 1702 C CA . GLY A 1 212 ? -0.844 8.845 8.492 1.00 88.31 212 GLY A CA 1
ATOM 1703 C C . GLY A 1 212 ? -0.593 9.046 9.995 1.00 88.31 212 GLY A C 1
ATOM 1704 O O . GLY A 1 212 ? -0.078 10.106 10.382 1.00 88.31 212 GLY A O 1
ATOM 1705 N N . ASN A 1 213 ? -0.971 8.078 10.839 1.00 90.50 213 ASN A N 1
ATOM 1706 C CA . ASN A 1 213 ? -0.869 8.155 12.295 1.00 90.50 213 ASN A CA 1
ATOM 1707 C C . ASN A 1 213 ? -0.188 6.914 12.900 1.00 90.50 213 ASN A C 1
ATOM 1709 O O . ASN A 1 213 ? -0.837 5.938 13.275 1.00 90.50 213 ASN A O 1
ATOM 1713 N N . GLN A 1 214 ? 1.131 7.011 13.074 1.00 91.00 214 GLN A N 1
ATOM 1714 C CA . GLN A 1 214 ? 1.988 5.927 13.573 1.00 91.00 214 GLN A CA 1
ATOM 1715 C C . GLN A 1 214 ? 1.599 5.404 14.959 1.00 91.00 214 GLN A C 1
ATOM 1717 O O . GLN A 1 214 ? 1.700 4.212 15.224 1.00 91.00 214 GLN A O 1
ATOM 1722 N N . HIS A 1 215 ? 1.083 6.260 15.843 1.00 88.19 215 HIS A N 1
ATOM 1723 C CA . HIS A 1 215 ? 0.679 5.828 17.182 1.00 88.19 215 HIS A CA 1
ATOM 1724 C C . HIS A 1 215 ? -0.560 4.926 17.137 1.00 88.19 215 HIS A C 1
ATOM 1726 O O . HIS A 1 215 ? -0.657 3.960 17.889 1.00 88.19 215 HIS A O 1
ATOM 1732 N N . ASN A 1 216 ? -1.510 5.244 16.255 1.00 93.25 216 ASN A N 1
ATOM 1733 C CA . ASN A 1 216 ? -2.715 4.440 16.060 1.00 93.25 216 ASN A CA 1
ATOM 1734 C C . ASN A 1 216 ? -2.379 3.105 15.380 1.00 93.25 216 ASN A C 1
ATOM 1736 O O . ASN A 1 216 ? -2.953 2.079 15.723 1.00 93.25 216 ASN A O 1
ATOM 1740 N N . GLN A 1 217 ? -1.408 3.108 14.465 1.00 94.62 217 GLN A N 1
ATOM 1741 C CA . GLN A 1 217 ? -0.872 1.894 13.847 1.00 94.62 217 GLN A CA 1
ATOM 1742 C C . GLN A 1 217 ? -0.232 0.953 14.874 1.00 94.62 217 GLN A C 1
ATOM 1744 O O . GLN A 1 217 ? -0.605 -0.212 14.938 1.00 94.62 217 GLN A O 1
ATOM 1749 N N . VAL A 1 218 ? 0.656 1.462 15.738 1.00 93.44 218 VAL A N 1
ATOM 1750 C CA . VAL A 1 218 ? 1.279 0.666 16.815 1.00 93.44 218 VAL A CA 1
ATOM 1751 C C . VAL A 1 218 ? 0.228 0.099 17.772 1.00 93.44 218 VAL A C 1
ATOM 1753 O O . VAL A 1 218 ? 0.381 -1.009 18.278 1.00 93.44 218 VAL A O 1
ATOM 1756 N N . LEU A 1 219 ? -0.852 0.842 18.020 1.00 92.94 219 LEU A N 1
ATOM 1757 C CA . LEU A 1 219 ? -1.955 0.387 18.859 1.00 92.94 219 LEU A CA 1
ATOM 1758 C C . LEU A 1 219 ? -2.682 -0.818 18.252 1.00 92.94 219 LEU A C 1
ATOM 1760 O O . LEU A 1 219 ? -2.816 -1.825 18.938 1.00 92.94 219 LEU A O 1
ATOM 1764 N N . LEU A 1 220 ? -3.097 -0.737 16.981 1.00 94.62 220 LEU A N 1
ATOM 1765 C CA . LEU A 1 220 ? -3.766 -1.856 16.304 1.00 94.62 220 LEU A CA 1
ATOM 1766 C C . LEU A 1 220 ? -2.826 -3.040 16.055 1.00 94.62 220 LEU A C 1
ATOM 1768 O O . LEU A 1 220 ? -3.262 -4.184 16.122 1.00 94.62 220 LEU A O 1
ATOM 1772 N N . HIS A 1 221 ? -1.532 -2.787 15.847 1.00 94.69 221 HIS A N 1
ATOM 1773 C CA . HIS A 1 221 ? -0.526 -3.840 15.700 1.00 94.69 221 HIS A CA 1
ATOM 1774 C C . HIS A 1 221 ? -0.453 -4.771 16.924 1.00 94.69 221 HIS A C 1
ATOM 1776 O O . HIS A 1 221 ? -0.162 -5.953 16.783 1.00 94.69 221 HIS A O 1
ATOM 1782 N N . LYS A 1 222 ? -0.775 -4.289 18.135 1.00 93.12 222 LYS A N 1
ATOM 1783 C CA . LYS A 1 222 ? -0.842 -5.149 19.335 1.00 93.12 222 LYS A CA 1
ATOM 1784 C C . LYS A 1 222 ? -1.933 -6.220 19.259 1.00 93.12 222 LYS A C 1
ATOM 1786 O O . LYS A 1 222 ? -1.870 -7.183 20.010 1.00 93.12 222 LYS A O 1
ATOM 1791 N N . GLN A 1 223 ? -2.924 -6.035 18.392 1.00 92.44 223 GLN A N 1
ATOM 1792 C CA . GLN A 1 223 ? -4.036 -6.957 18.160 1.00 92.44 223 GLN A CA 1
ATOM 1793 C C . GLN A 1 223 ? -4.005 -7.490 16.721 1.00 92.44 223 GLN A C 1
ATOM 1795 O O . GLN A 1 223 ? -5.049 -7.801 16.153 1.00 92.44 223 GLN A O 1
ATOM 1800 N N . LEU A 1 224 ? -2.808 -7.583 16.123 1.00 92.88 224 LEU A N 1
ATOM 1801 C CA . LEU A 1 224 ? -2.628 -8.004 14.733 1.00 92.88 224 LEU A CA 1
ATOM 1802 C C . LEU A 1 224 ? -3.266 -9.369 14.442 1.00 92.88 224 LEU A C 1
ATOM 1804 O O . LEU A 1 224 ? -3.831 -9.539 13.367 1.00 92.88 224 LEU A O 1
ATOM 1808 N N . ASP A 1 225 ? -3.240 -10.292 15.407 1.00 92.56 225 ASP A N 1
ATOM 1809 C CA . ASP A 1 225 ? -3.793 -11.645 15.271 1.00 92.56 225 ASP A CA 1
ATOM 1810 C C . ASP A 1 225 ? -5.287 -11.657 14.899 1.00 92.56 225 ASP A C 1
ATOM 1812 O O . ASP A 1 225 ? -5.725 -12.546 14.176 1.00 92.56 225 ASP A O 1
ATOM 1816 N N . LEU A 1 226 ? -6.064 -10.641 15.309 1.00 92.25 226 LEU A N 1
ATOM 1817 C CA . LEU A 1 226 ? -7.476 -10.492 14.921 1.00 92.25 226 LEU A CA 1
ATOM 1818 C C . LEU A 1 226 ? -7.643 -10.312 13.401 1.00 92.25 226 LEU A C 1
ATOM 1820 O O . LEU A 1 226 ? -8.675 -10.660 12.828 1.00 92.25 226 LEU A O 1
ATOM 1824 N N . PHE A 1 227 ? -6.636 -9.732 12.751 1.00 92.88 227 PHE A N 1
ATOM 1825 C CA . PHE A 1 227 ? -6.667 -9.384 11.336 1.00 92.88 227 PHE A CA 1
ATOM 1826 C C . PHE A 1 227 ? -5.941 -10.399 10.447 1.00 92.88 227 PHE A C 1
ATOM 1828 O O . PHE A 1 227 ? -5.929 -10.224 9.232 1.00 92.88 227 PHE A O 1
ATOM 1835 N N . LEU A 1 228 ? -5.358 -11.458 11.020 1.00 91.56 228 LEU A N 1
ATOM 1836 C CA . LEU A 1 228 ? -4.761 -12.573 10.275 1.00 91.56 228 LEU A CA 1
ATOM 1837 C C . LEU A 1 228 ? -5.834 -13.603 9.896 1.00 91.56 228 LEU A C 1
ATOM 1839 O O . LEU A 1 228 ? -5.730 -14.788 10.210 1.00 91.56 228 LEU A O 1
ATOM 1843 N N . ASN A 1 229 ? -6.890 -13.113 9.248 1.00 89.00 229 ASN A N 1
ATOM 1844 C CA . ASN A 1 229 ? -7.986 -13.910 8.721 1.00 89.00 229 ASN A CA 1
ATOM 1845 C C . ASN A 1 229 ? -8.064 -13.750 7.194 1.00 89.00 229 ASN A C 1
ATOM 1847 O O . ASN A 1 229 ? -7.768 -12.667 6.677 1.00 89.00 229 ASN A O 1
ATOM 1851 N N . PRO A 1 230 ? -8.500 -14.790 6.460 1.00 87.44 230 PRO A N 1
ATOM 1852 C CA . PRO A 1 230 ? -8.739 -14.680 5.028 1.00 87.44 230 PRO A CA 1
ATOM 1853 C C . PRO A 1 230 ? -9.791 -13.610 4.716 1.00 87.44 230 PRO A C 1
ATOM 1855 O O . PRO A 1 230 ? -10.846 -13.558 5.342 1.00 87.44 230 PRO A O 1
ATOM 1858 N N . GLY A 1 231 ? -9.529 -12.775 3.712 1.00 87.94 231 GLY A N 1
ATOM 1859 C CA . GLY A 1 231 ? -10.477 -11.778 3.222 1.00 87.94 231 GLY A CA 1
ATOM 1860 C C . GLY A 1 231 ? -9.817 -10.464 2.812 1.00 87.94 231 GLY A C 1
ATOM 1861 O O . GLY A 1 231 ? -8.832 -10.014 3.400 1.00 87.94 231 GLY A O 1
ATOM 1862 N N . SER A 1 232 ? -10.400 -9.806 1.808 1.00 88.38 232 SER A N 1
ATOM 1863 C CA . SER A 1 232 ? -9.899 -8.529 1.284 1.00 88.38 232 SER A CA 1
ATOM 1864 C C . SER A 1 232 ? -9.923 -7.413 2.333 1.00 88.38 232 SER A C 1
ATOM 1866 O O . SER A 1 232 ? -8.962 -6.656 2.445 1.00 88.38 232 SER A O 1
ATOM 1868 N N . LEU A 1 233 ? -10.978 -7.344 3.152 1.00 90.38 233 LEU A N 1
ATOM 1869 C CA . LEU A 1 233 ? -11.122 -6.326 4.200 1.00 90.38 233 LEU A CA 1
ATOM 1870 C C . LEU A 1 233 ? -10.020 -6.425 5.261 1.00 90.38 233 LEU A C 1
ATOM 1872 O O . LEU A 1 233 ? -9.443 -5.407 5.650 1.00 90.38 233 LEU A O 1
ATOM 1876 N N . TYR A 1 234 ? -9.706 -7.646 5.699 1.00 92.81 234 TYR A N 1
ATOM 1877 C CA . TYR A 1 234 ? -8.636 -7.907 6.657 1.00 92.81 234 TYR A CA 1
ATOM 1878 C C . TYR A 1 234 ? -7.281 -7.495 6.079 1.00 92.81 234 TYR A C 1
ATOM 1880 O O . TYR A 1 234 ? -6.560 -6.717 6.706 1.00 92.81 234 TYR A O 1
ATOM 1888 N N . ALA A 1 235 ? -6.983 -7.905 4.842 1.00 92.56 235 ALA A N 1
ATOM 1889 C CA . ALA A 1 235 ? -5.756 -7.529 4.145 1.00 92.56 235 ALA A CA 1
ATOM 1890 C C . ALA A 1 235 ? -5.588 -6.007 4.019 1.00 92.56 235 ALA A C 1
ATOM 1892 O O . ALA A 1 235 ? -4.516 -5.476 4.311 1.00 92.56 235 ALA A O 1
ATOM 1893 N N . GLU A 1 236 ? -6.642 -5.279 3.645 1.00 93.69 236 GLU A N 1
ATOM 1894 C CA . GLU A 1 236 ? -6.608 -3.815 3.560 1.00 93.69 236 GLU A CA 1
ATOM 1895 C C . GLU A 1 236 ? -6.372 -3.148 4.924 1.00 93.69 236 GLU A C 1
ATOM 1897 O O . GLU A 1 236 ? -5.626 -2.168 5.017 1.00 93.69 236 GLU A O 1
ATOM 1902 N N . THR A 1 237 ? -6.971 -3.672 5.997 1.00 95.00 237 THR A N 1
ATOM 1903 C CA . THR A 1 237 ? -6.731 -3.166 7.355 1.00 95.00 237 THR A CA 1
ATOM 1904 C C . THR A 1 237 ? -5.295 -3.420 7.793 1.00 95.00 237 THR A C 1
ATOM 1906 O O . THR A 1 237 ? -4.648 -2.496 8.288 1.00 95.00 237 THR A O 1
ATOM 1909 N N . VAL A 1 238 ? -4.745 -4.612 7.542 1.00 95.38 238 VAL A N 1
ATOM 1910 C CA . VAL A 1 238 ? -3.333 -4.897 7.831 1.00 95.38 238 VAL A CA 1
ATOM 1911 C C . VAL A 1 238 ? -2.413 -3.999 6.996 1.00 95.38 238 VAL A C 1
ATOM 1913 O O . VAL A 1 238 ? -1.470 -3.426 7.544 1.00 95.38 238 VAL A O 1
ATOM 1916 N N . CYS A 1 239 ? -2.721 -3.757 5.716 1.00 94.31 239 CYS A N 1
ATOM 1917 C CA . CYS A 1 239 ? -2.005 -2.759 4.914 1.00 94.31 239 CYS A CA 1
ATOM 1918 C C . CYS A 1 239 ? -1.995 -1.395 5.614 1.00 94.31 239 CYS A C 1
ATOM 1920 O O . CYS A 1 239 ? -0.942 -0.778 5.746 1.00 94.31 239 CYS A O 1
ATOM 1922 N N . ALA A 1 240 ? -3.147 -0.915 6.090 1.00 94.56 240 ALA A N 1
ATOM 1923 C CA . ALA A 1 240 ? -3.249 0.383 6.755 1.00 94.56 240 ALA A CA 1
ATOM 1924 C C . ALA A 1 240 ? -2.455 0.461 8.075 1.00 94.56 240 ALA A C 1
ATOM 1926 O O . ALA A 1 240 ? -1.935 1.534 8.403 1.00 94.56 240 ALA A O 1
ATOM 1927 N N . ILE A 1 241 ? -2.324 -0.656 8.801 1.00 95.25 241 ILE A N 1
ATOM 1928 C CA . ILE A 1 241 ? -1.501 -0.759 10.016 1.00 95.25 241 ILE A CA 1
ATOM 1929 C C . ILE A 1 241 ? -0.018 -0.538 9.686 1.00 95.25 241 ILE A C 1
ATOM 1931 O O . ILE A 1 241 ? 0.639 0.252 10.357 1.00 95.25 241 ILE A O 1
ATOM 1935 N N . PHE A 1 242 ? 0.507 -1.173 8.637 1.00 94.81 242 PHE A N 1
ATOM 1936 C CA . PHE A 1 242 ? 1.933 -1.085 8.288 1.00 94.81 242 PHE A CA 1
ATOM 1937 C C . PHE A 1 242 ? 2.291 0.100 7.375 1.00 94.81 242 PHE A C 1
ATOM 1939 O O . PHE A 1 242 ? 3.455 0.489 7.281 1.00 94.81 242 PHE A O 1
ATOM 1946 N N . LYS A 1 243 ? 1.305 0.712 6.711 1.00 93.62 243 LYS A N 1
ATOM 1947 C CA . LYS A 1 243 ? 1.530 1.758 5.706 1.00 93.62 243 LYS A CA 1
ATOM 1948 C C . LYS A 1 243 ? 2.336 2.941 6.237 1.00 93.62 243 LYS A C 1
ATOM 1950 O O . LYS A 1 243 ? 1.910 3.620 7.168 1.00 93.62 243 LYS A O 1
ATOM 1955 N N . ASP A 1 244 ? 3.455 3.231 5.574 1.00 90.75 244 ASP A N 1
ATOM 1956 C CA . ASP A 1 244 ? 4.354 4.344 5.903 1.00 90.75 244 ASP A CA 1
ATOM 1957 C C . ASP A 1 244 ? 4.830 4.337 7.375 1.00 90.75 244 ASP A C 1
ATOM 1959 O O . ASP A 1 244 ? 5.032 5.392 7.978 1.00 90.75 244 ASP A O 1
ATOM 1963 N N . ASN A 1 245 ? 5.005 3.147 7.966 1.00 92.69 245 ASN A N 1
ATOM 1964 C CA . ASN A 1 245 ? 5.522 2.977 9.323 1.00 92.69 245 ASN A CA 1
ATOM 1965 C C . ASN A 1 245 ? 6.789 2.120 9.335 1.00 92.69 245 ASN A C 1
ATOM 1967 O O . ASN A 1 245 ? 6.742 0.897 9.458 1.00 92.69 245 ASN A O 1
ATOM 1971 N N . LEU A 1 246 ? 7.942 2.783 9.236 1.00 91.81 246 LEU A N 1
ATOM 1972 C CA . LEU A 1 246 ? 9.240 2.116 9.163 1.00 91.81 246 LEU A CA 1
ATOM 1973 C C . LEU A 1 246 ? 9.544 1.252 10.401 1.00 91.81 246 LEU A C 1
ATOM 1975 O O . LEU A 1 246 ? 10.161 0.197 10.269 1.00 91.81 246 LEU A O 1
ATOM 1979 N N . ALA A 1 247 ? 9.110 1.669 11.596 1.00 91.25 247 ALA A N 1
ATOM 1980 C CA . ALA A 1 247 ? 9.343 0.912 12.826 1.00 91.25 247 ALA A CA 1
ATOM 1981 C C . ALA A 1 247 ? 8.606 -0.434 12.798 1.00 91.25 247 ALA A C 1
ATOM 1983 O O . ALA A 1 247 ? 9.228 -1.476 12.987 1.00 91.25 247 ALA A O 1
ATOM 1984 N N . LEU A 1 248 ? 7.310 -0.416 12.468 1.00 92.88 248 LEU A N 1
ATOM 1985 C CA . LEU A 1 248 ? 6.517 -1.641 12.363 1.00 92.88 248 LEU A CA 1
ATOM 1986 C C . LEU A 1 248 ? 7.011 -2.539 11.230 1.00 92.88 248 LEU A C 1
ATOM 1988 O O . LEU A 1 248 ? 7.163 -3.738 11.437 1.00 92.88 248 LEU A O 1
ATOM 1992 N N . CYS A 1 249 ? 7.312 -1.974 10.057 1.00 92.38 249 CYS A N 1
ATOM 1993 C CA . CYS A 1 249 ? 7.777 -2.769 8.923 1.00 92.38 249 CYS A CA 1
ATOM 1994 C C . CYS A 1 249 ? 9.123 -3.469 9.194 1.00 92.38 249 CYS A C 1
ATOM 1996 O O . CYS A 1 249 ? 9.334 -4.573 8.706 1.00 92.38 249 CYS A O 1
ATOM 1998 N N . ASN A 1 250 ? 10.019 -2.888 10.002 1.00 90.69 250 ASN A N 1
ATOM 1999 C CA . ASN A 1 250 ? 11.277 -3.543 10.395 1.00 90.69 250 ASN A CA 1
ATOM 2000 C C . ASN A 1 250 ? 11.085 -4.713 11.381 1.00 90.69 250 ASN A C 1
ATOM 2002 O O . ASN A 1 250 ? 11.904 -5.639 11.412 1.00 90.69 250 ASN A O 1
ATOM 2006 N N . GLU A 1 251 ? 10.017 -4.679 12.179 1.00 90.19 251 GLU A N 1
ATOM 2007 C CA . GLU A 1 251 ? 9.689 -5.689 13.195 1.00 90.19 251 GLU A CA 1
ATOM 2008 C C . GLU A 1 251 ? 8.695 -6.753 12.699 1.00 90.19 251 GLU A C 1
ATOM 2010 O O . GLU A 1 251 ? 8.264 -7.603 13.479 1.00 90.19 251 GLU A O 1
ATOM 2015 N N . VAL A 1 252 ? 8.354 -6.750 11.404 1.00 92.12 252 VAL A N 1
ATOM 2016 C CA . VAL A 1 252 ? 7.434 -7.731 10.809 1.00 92.12 252 VAL A CA 1
ATOM 2017 C C . VAL A 1 252 ? 7.913 -9.155 11.083 1.00 92.12 252 VAL A C 1
ATOM 2019 O O . VAL A 1 252 ? 9.065 -9.520 10.827 1.00 92.12 252 VAL A O 1
ATOM 2022 N N . ASN A 1 253 ? 6.988 -9.968 11.591 1.00 90.81 253 ASN A N 1
ATOM 2023 C CA . ASN A 1 253 ? 7.192 -11.389 11.812 1.00 90.81 253 ASN A CA 1
ATOM 2024 C C . ASN A 1 253 ? 6.980 -12.162 10.502 1.00 90.81 253 ASN A C 1
ATOM 2026 O O . ASN A 1 253 ? 5.990 -11.951 9.804 1.00 90.81 253 ASN A O 1
ATOM 2030 N N . GLU A 1 254 ? 7.878 -13.098 10.209 1.00 92.25 254 GLU A N 1
ATOM 2031 C CA . GLU A 1 254 ? 7.825 -13.976 9.035 1.00 92.25 254 GLU A CA 1
ATOM 2032 C C . GLU A 1 254 ? 6.484 -14.717 8.913 1.00 92.25 254 GLU A C 1
ATOM 2034 O O . GLU A 1 254 ? 5.939 -14.838 7.819 1.00 92.25 254 GLU A O 1
ATOM 2039 N N . LYS A 1 255 ? 5.877 -15.105 10.045 1.00 93.06 255 LYS A N 1
ATOM 2040 C CA . LYS A 1 255 ? 4.564 -15.773 10.075 1.00 93.06 255 LYS A CA 1
ATOM 2041 C C . LYS A 1 255 ? 3.447 -14.959 9.421 1.00 93.06 255 LYS A C 1
ATOM 2043 O O . LYS A 1 255 ? 2.530 -15.535 8.846 1.00 93.06 255 LYS A O 1
ATOM 2048 N N . VAL A 1 256 ? 3.509 -13.628 9.512 1.00 94.62 256 VAL A N 1
ATOM 2049 C CA . VAL A 1 256 ? 2.511 -12.741 8.895 1.00 94.62 256 VAL A CA 1
ATOM 2050 C C . VAL A 1 256 ? 2.640 -12.800 7.374 1.00 94.62 256 VAL A C 1
ATOM 2052 O O . VAL A 1 256 ? 1.637 -12.882 6.674 1.00 94.62 256 VAL A O 1
ATOM 2055 N N . ILE A 1 257 ? 3.872 -12.817 6.861 1.00 95.12 257 ILE A N 1
ATOM 2056 C CA . ILE A 1 257 ? 4.153 -12.935 5.425 1.00 95.12 257 ILE A CA 1
ATOM 2057 C C . ILE A 1 257 ? 3.675 -14.299 4.916 1.00 95.12 257 ILE A C 1
ATOM 2059 O O . ILE A 1 257 ? 2.915 -14.352 3.951 1.00 95.12 257 ILE A O 1
ATOM 2063 N N . GLN A 1 258 ? 4.049 -15.375 5.614 1.00 94.75 258 GLN A N 1
ATOM 2064 C CA . GLN A 1 258 ? 3.630 -16.747 5.305 1.00 94.75 258 GLN A CA 1
ATOM 2065 C C . GLN A 1 258 ? 2.107 -16.885 5.261 1.00 94.75 258 GLN A C 1
ATOM 2067 O O . GLN A 1 258 ? 1.577 -17.481 4.330 1.00 94.75 258 GLN A O 1
ATOM 2072 N N . HIS A 1 259 ? 1.393 -16.290 6.222 1.00 94.69 259 HIS A N 1
ATOM 2073 C CA . HIS A 1 259 ? -0.068 -16.297 6.236 1.00 94.69 259 HIS A CA 1
ATOM 2074 C C . HIS A 1 259 ? -0.657 -15.696 4.954 1.00 94.69 259 HIS A C 1
ATOM 2076 O O . HIS A 1 259 ? -1.485 -16.335 4.314 1.00 94.69 259 HIS A O 1
ATOM 2082 N N . PHE A 1 260 ? -0.210 -14.507 4.534 1.00 95.06 260 PHE A N 1
ATOM 2083 C CA . PHE A 1 260 ? -0.752 -13.871 3.329 1.00 95.06 260 PHE A CA 1
ATOM 2084 C C . PHE A 1 260 ? -0.360 -14.586 2.034 1.00 95.06 260 PHE A C 1
ATOM 2086 O O . PHE A 1 260 ? -1.173 -14.633 1.114 1.00 95.06 260 PHE A O 1
ATOM 2093 N N . VAL A 1 261 ? 0.839 -15.171 1.960 1.00 94.69 261 VAL A N 1
ATOM 2094 C CA . VAL A 1 261 ? 1.237 -16.017 0.822 1.00 94.69 261 VAL A CA 1
ATOM 2095 C C . VAL A 1 261 ? 0.352 -17.264 0.758 1.00 94.69 261 VAL A C 1
ATOM 2097 O O . VAL A 1 261 ? -0.227 -17.548 -0.286 1.00 94.69 261 VAL A O 1
ATOM 2100 N N . HIS A 1 262 ? 0.123 -17.924 1.891 1.00 94.25 262 HIS A N 1
ATOM 2101 C CA . HIS A 1 262 ? -0.778 -19.069 1.978 1.00 94.25 262 HIS A CA 1
ATOM 2102 C C . HIS A 1 262 ? -2.240 -18.714 1.660 1.00 94.25 262 HIS A C 1
ATOM 2104 O O . HIS A 1 262 ? -2.965 -19.487 1.033 1.00 94.25 262 HIS A O 1
ATOM 2110 N N . CYS A 1 263 ? -2.690 -17.511 2.033 1.00 93.88 263 CYS A N 1
ATOM 2111 C CA . CYS A 1 263 ? -4.015 -17.034 1.652 1.00 93.88 263 CYS A CA 1
ATOM 2112 C C . CYS A 1 263 ? -4.168 -16.886 0.135 1.00 93.88 263 CYS A C 1
ATOM 2114 O O . CYS A 1 263 ? -5.264 -17.122 -0.373 1.00 93.88 263 CYS A O 1
ATOM 2116 N N . ILE A 1 264 ? -3.100 -16.535 -0.587 1.00 93.62 264 ILE A N 1
ATOM 2117 C CA . ILE A 1 264 ? -3.121 -16.493 -2.054 1.00 93.62 264 ILE A CA 1
ATOM 2118 C C . ILE A 1 264 ? -3.285 -17.908 -2.632 1.00 93.62 264 ILE A C 1
ATOM 2120 O O . ILE A 1 264 ? -4.063 -18.083 -3.570 1.00 93.62 264 ILE A O 1
ATOM 2124 N N . GLU A 1 265 ? -2.606 -18.905 -2.056 1.00 92.38 265 GLU A N 1
ATOM 2125 C CA . GLU A 1 265 ? -2.677 -20.311 -2.488 1.00 92.38 265 GLU A CA 1
ATOM 2126 C C . GLU A 1 265 ? -4.076 -20.914 -2.281 1.00 92.38 265 GLU A C 1
ATOM 2128 O O . GLU A 1 265 ? -4.629 -21.532 -3.189 1.00 92.38 265 GLU A O 1
ATOM 2133 N N . ILE A 1 266 ? -4.667 -20.728 -1.093 1.00 92.31 266 ILE A N 1
ATOM 2134 C CA . ILE A 1 266 ? -5.929 -21.391 -0.718 1.00 92.31 266 ILE A CA 1
ATOM 2135 C C . ILE A 1 266 ? -7.164 -20.579 -1.103 1.00 92.31 266 ILE A C 1
ATOM 2137 O O . ILE A 1 266 ? -8.137 -21.131 -1.618 1.00 92.31 266 ILE A O 1
ATOM 2141 N N . HIS A 1 267 ? -7.171 -19.280 -0.800 1.00 87.50 267 HIS A N 1
ATOM 2142 C CA . HIS A 1 267 ? -8.371 -18.445 -0.916 1.00 87.50 267 HIS A CA 1
ATOM 2143 C C . HIS A 1 267 ? -8.442 -17.686 -2.240 1.00 87.50 267 HIS A C 1
ATOM 2145 O O . HIS A 1 267 ? -9.473 -17.093 -2.549 1.00 87.50 267 HIS A O 1
ATOM 2151 N N . GLY A 1 268 ? -7.378 -17.746 -3.040 1.00 87.75 268 GLY A N 1
ATOM 2152 C CA . GLY A 1 268 ? -7.326 -17.189 -4.379 1.00 87.75 268 GLY A CA 1
ATOM 2153 C C . GLY A 1 268 ? -6.496 -15.913 -4.486 1.00 87.75 268 GLY A C 1
ATOM 2154 O O . GLY A 1 268 ? -6.081 -15.277 -3.516 1.00 87.75 268 GLY A O 1
ATOM 2155 N N . ARG A 1 269 ? -6.266 -15.532 -5.742 1.00 89.75 269 ARG A N 1
ATOM 2156 C CA . ARG A 1 269 ? -5.337 -14.481 -6.174 1.00 89.75 269 ARG A CA 1
ATOM 2157 C C . ARG A 1 269 ? -5.934 -13.084 -6.017 1.00 89.75 269 ARG A C 1
ATOM 2159 O O . ARG A 1 269 ? -6.217 -12.387 -6.990 1.00 89.75 269 ARG A O 1
ATOM 2166 N N . HIS A 1 270 ? -6.133 -12.682 -4.768 1.00 90.50 270 HIS A N 1
ATOM 2167 C CA . HIS A 1 270 ? -6.600 -11.346 -4.420 1.00 90.50 270 HIS A CA 1
ATOM 2168 C C . HIS A 1 270 ? -5.459 -10.326 -4.462 1.00 90.50 270 HIS A C 1
ATOM 2170 O O . HIS A 1 270 ? -4.351 -10.559 -3.979 1.00 90.50 270 HIS A O 1
ATOM 2176 N N . VAL A 1 271 ? -5.748 -9.161 -5.039 1.00 92.56 271 VAL A N 1
ATOM 2177 C CA . VAL A 1 271 ? -4.780 -8.072 -5.223 1.00 92.56 271 VAL A CA 1
ATOM 2178 C C . VAL A 1 271 ? -4.365 -7.460 -3.880 1.00 92.56 271 VAL A C 1
ATOM 2180 O O . VAL A 1 271 ? -3.248 -6.972 -3.715 1.00 92.56 271 VAL A O 1
ATOM 2183 N N . GLU A 1 272 ? -5.271 -7.479 -2.911 1.00 92.88 272 GLU A N 1
ATOM 2184 C CA . GLU A 1 272 ? -5.105 -6.891 -1.587 1.00 92.88 272 GLU A CA 1
ATOM 2185 C C . GLU A 1 272 ? -3.968 -7.567 -0.808 1.00 92.88 272 GLU A C 1
ATOM 2187 O O . GLU A 1 272 ? -3.196 -6.880 -0.139 1.00 92.88 272 GLU A O 1
ATOM 2192 N N . TYR A 1 273 ? -3.788 -8.883 -0.972 1.00 94.75 273 TYR A N 1
ATOM 2193 C CA . TYR A 1 273 ? -2.678 -9.619 -0.363 1.00 94.75 273 TYR A CA 1
ATOM 2194 C C . TYR A 1 273 ? -1.322 -9.178 -0.935 1.00 94.75 273 TYR A C 1
ATOM 2196 O O . TYR A 1 273 ? -0.382 -8.934 -0.181 1.00 94.75 273 TYR A O 1
ATOM 2204 N N . LEU A 1 274 ? -1.221 -8.969 -2.254 1.00 95.44 274 LEU A N 1
ATOM 2205 C CA . LEU A 1 274 ? 0.009 -8.452 -2.870 1.00 95.44 274 LEU A CA 1
ATOM 2206 C C . LEU A 1 274 ? 0.310 -7.014 -2.433 1.00 95.44 274 LEU A C 1
ATOM 2208 O O . LEU A 1 274 ? 1.464 -6.674 -2.175 1.00 95.44 274 LEU A O 1
ATOM 2212 N N . LYS A 1 275 ? -0.718 -6.169 -2.296 1.00 94.31 275 LYS A N 1
ATOM 2213 C CA . LYS A 1 275 ? -0.560 -4.797 -1.787 1.00 94.31 275 LYS A CA 1
ATOM 2214 C C . LYS A 1 275 ? -0.025 -4.769 -0.357 1.00 94.31 275 LYS A C 1
ATOM 2216 O O . LYS A 1 275 ? 0.764 -3.879 -0.031 1.00 94.31 275 LYS A O 1
ATOM 2221 N N . PHE A 1 276 ? -0.402 -5.734 0.483 1.00 95.19 276 PHE A N 1
ATOM 2222 C CA . PHE A 1 276 ? 0.193 -5.882 1.812 1.00 95.19 276 PHE A CA 1
ATOM 2223 C C . PHE A 1 276 ? 1.697 -6.153 1.712 1.00 95.19 276 PHE A C 1
ATOM 2225 O O . PHE A 1 276 ? 2.486 -5.418 2.307 1.00 95.19 276 PHE A O 1
ATOM 2232 N N . LEU A 1 277 ? 2.097 -7.129 0.891 1.00 95.88 277 LEU A N 1
ATOM 2233 C CA . LEU A 1 277 ? 3.508 -7.461 0.671 1.00 95.88 277 LEU A CA 1
ATOM 2234 C C . LEU A 1 277 ? 4.303 -6.258 0.130 1.00 95.88 277 LEU A C 1
ATOM 2236 O O . LEU A 1 277 ? 5.406 -5.983 0.598 1.00 95.88 277 LEU A O 1
ATOM 2240 N N . GLN A 1 278 ? 3.721 -5.469 -0.778 1.00 95.12 278 GLN A N 1
ATOM 2241 C CA . GLN A 1 278 ? 4.338 -4.225 -1.260 1.00 95.12 278 GLN A CA 1
ATOM 2242 C C . GLN A 1 278 ? 4.502 -3.184 -0.139 1.00 95.12 278 GLN A C 1
ATOM 2244 O O . GLN A 1 278 ? 5.502 -2.467 -0.091 1.00 95.12 278 GLN A O 1
ATOM 2249 N N . THR A 1 279 ? 3.530 -3.102 0.774 1.00 93.44 279 THR A N 1
ATOM 2250 C CA . THR A 1 279 ? 3.515 -2.126 1.875 1.00 93.44 279 THR A CA 1
ATOM 2251 C C . THR A 1 279 ? 4.611 -2.400 2.906 1.00 93.44 279 THR A C 1
ATOM 2253 O O . THR A 1 279 ? 5.227 -1.463 3.408 1.00 93.44 279 THR A O 1
ATOM 2256 N N . ILE A 1 280 ? 4.895 -3.667 3.212 1.00 94.69 280 ILE A N 1
ATOM 2257 C CA . ILE A 1 280 ? 5.941 -4.025 4.187 1.00 94.69 280 ILE A CA 1
ATOM 2258 C C . ILE A 1 280 ? 7.357 -3.949 3.609 1.00 94.69 280 ILE A C 1
ATOM 2260 O O . ILE A 1 280 ? 8.321 -3.799 4.356 1.00 94.69 280 ILE A O 1
ATOM 2264 N N . VAL A 1 281 ? 7.493 -4.038 2.284 1.00 93.75 281 VAL A N 1
ATOM 2265 C CA . VAL A 1 281 ? 8.778 -3.934 1.579 1.00 93.75 281 VAL A CA 1
ATOM 2266 C C . VAL A 1 281 ? 9.263 -2.482 1.489 1.00 93.75 281 VAL A C 1
ATOM 2268 O O . VAL A 1 281 ? 10.472 -2.229 1.515 1.00 93.75 281 VAL A O 1
ATOM 2271 N N . ARG A 1 282 ? 8.336 -1.517 1.420 1.00 91.12 282 ARG A N 1
ATOM 2272 C CA . ARG A 1 282 ? 8.643 -0.089 1.268 1.00 91.12 282 ARG A CA 1
ATOM 2273 C C . ARG A 1 282 ? 7.856 0.772 2.256 1.00 91.12 282 ARG A C 1
ATOM 2275 O O . ARG A 1 282 ? 6.635 0.857 2.160 1.00 91.12 282 ARG A O 1
ATOM 2282 N N . ALA A 1 283 ? 8.560 1.515 3.109 1.00 89.00 283 ALA A N 1
ATOM 2283 C CA . ALA A 1 283 ? 7.964 2.458 4.061 1.00 89.00 283 ALA A CA 1
ATOM 2284 C C . ALA A 1 283 ? 8.717 3.796 4.065 1.00 89.00 283 ALA A C 1
ATOM 2286 O O . ALA A 1 283 ? 9.942 3.810 4.026 1.00 89.00 283 ALA A O 1
ATOM 2287 N N . GLU A 1 284 ? 7.999 4.925 4.114 1.00 84.06 284 GLU A N 1
ATOM 2288 C CA . GLU A 1 284 ? 8.592 6.278 4.176 1.00 84.06 284 GLU A CA 1
ATOM 2289 C C . GLU A 1 284 ? 9.637 6.563 3.071 1.00 84.06 284 GLU A C 1
ATOM 2291 O O . GLU A 1 284 ? 10.644 7.234 3.300 1.00 84.06 284 GLU A O 1
ATOM 2296 N N . ASN A 1 285 ? 9.405 6.051 1.854 1.00 82.19 285 ASN A N 1
ATOM 2297 C CA . ASN A 1 285 ? 10.349 6.075 0.721 1.00 82.19 285 ASN A CA 1
ATOM 2298 C C . ASN A 1 285 ? 11.689 5.353 0.973 1.00 82.19 285 ASN A C 1
ATOM 2300 O O . ASN A 1 285 ? 12.661 5.594 0.258 1.00 82.19 285 ASN A O 1
ATOM 2304 N N . GLN A 1 286 ? 11.746 4.462 1.961 1.00 88.25 286 GLN A N 1
ATOM 2305 C CA . GLN A 1 286 ? 12.876 3.578 2.225 1.00 88.25 286 GLN A CA 1
ATOM 2306 C C . GLN A 1 286 ? 12.512 2.128 1.904 1.00 88.25 286 GLN A C 1
ATOM 2308 O O . GLN A 1 286 ? 11.366 1.704 2.071 1.00 88.25 286 GLN A O 1
ATOM 2313 N N . PHE A 1 287 ? 13.511 1.374 1.454 1.00 89.94 287 PHE A N 1
ATOM 2314 C CA . PHE A 1 287 ? 13.394 -0.042 1.121 1.00 89.94 287 PHE A CA 1
ATOM 2315 C C . PHE A 1 287 ? 13.948 -0.895 2.257 1.00 89.94 287 PHE A C 1
ATOM 2317 O O . PHE A 1 287 ? 15.064 -0.666 2.731 1.00 89.94 287 PHE A O 1
ATOM 2324 N N . ILE A 1 288 ? 13.167 -1.875 2.704 1.00 92.44 288 ILE A N 1
ATOM 2325 C CA . ILE A 1 288 ? 13.494 -2.691 3.874 1.00 92.44 288 ILE A CA 1
ATOM 2326 C C . ILE A 1 288 ? 14.027 -4.039 3.394 1.00 92.44 288 ILE A C 1
ATOM 2328 O O . ILE A 1 288 ? 13.259 -4.974 3.172 1.00 92.44 288 ILE A O 1
ATOM 2332 N N . ARG A 1 289 ? 15.358 -4.144 3.256 1.00 93.25 289 ARG A N 1
ATOM 2333 C CA . ARG A 1 289 ? 16.044 -5.331 2.701 1.00 93.25 289 ARG A CA 1
ATOM 2334 C C . ARG A 1 289 ? 15.606 -6.646 3.343 1.00 93.25 289 ARG A C 1
ATOM 2336 O O . ARG A 1 289 ? 15.260 -7.585 2.643 1.00 93.25 289 ARG A O 1
ATOM 2343 N N . LYS A 1 290 ? 15.508 -6.685 4.676 1.00 93.62 290 LYS A N 1
ATOM 2344 C CA . LYS A 1 290 ? 15.044 -7.877 5.405 1.00 93.62 290 LYS A CA 1
ATOM 2345 C C . LYS A 1 290 ? 13.649 -8.331 4.947 1.00 93.62 290 LYS A C 1
ATOM 2347 O O . LYS A 1 290 ? 13.436 -9.519 4.737 1.00 93.62 290 LYS A O 1
ATOM 2352 N N . CYS A 1 291 ? 12.705 -7.403 4.784 1.00 95.19 291 CYS A N 1
ATOM 2353 C CA . CYS A 1 291 ? 11.359 -7.725 4.309 1.00 95.19 291 CYS A CA 1
ATOM 2354 C C . CYS A 1 291 ? 11.356 -8.106 2.829 1.00 95.19 291 CYS A C 1
ATOM 2356 O O . CYS A 1 291 ? 10.653 -9.040 2.464 1.00 95.19 291 CYS A O 1
ATOM 2358 N N . GLN A 1 292 ? 12.166 -7.447 1.994 1.00 95.50 292 GLN A N 1
ATOM 2359 C CA . GLN A 1 292 ? 12.351 -7.830 0.589 1.00 95.50 292 GLN A CA 1
ATOM 2360 C C . GLN A 1 292 ? 12.800 -9.287 0.456 1.00 95.50 292 GLN A C 1
ATOM 2362 O O . GLN A 1 292 ? 12.209 -10.032 -0.323 1.00 95.50 292 GLN A O 1
ATOM 2367 N N . ASP A 1 293 ? 13.793 -9.695 1.248 1.00 95.44 293 ASP A N 1
ATOM 2368 C CA . ASP A 1 293 ? 14.354 -11.045 1.215 1.00 95.44 293 ASP A CA 1
ATOM 2369 C C . ASP A 1 293 ? 13.332 -12.093 1.672 1.00 95.44 293 ASP A C 1
ATOM 2371 O O . ASP A 1 293 ? 13.131 -13.089 0.976 1.00 95.44 293 ASP A O 1
ATOM 2375 N N . MET A 1 294 ? 12.646 -11.845 2.798 1.00 95.69 294 MET A N 1
ATOM 2376 C CA . MET A 1 294 ? 11.608 -12.745 3.322 1.00 95.69 294 MET A CA 1
ATOM 2377 C C . MET A 1 294 ? 10.441 -12.891 2.339 1.00 95.69 294 MET A C 1
ATOM 2379 O O . MET A 1 294 ? 10.040 -14.007 2.027 1.00 95.69 294 MET A O 1
ATOM 2383 N N . VAL A 1 295 ? 9.924 -11.780 1.801 1.00 96.56 295 VAL A N 1
ATOM 2384 C CA . VAL A 1 295 ? 8.832 -11.813 0.814 1.00 96.56 295 VAL A CA 1
ATOM 2385 C C . VAL A 1 295 ? 9.267 -12.561 -0.444 1.00 96.56 295 VAL A C 1
ATOM 2387 O O . VAL A 1 295 ? 8.541 -13.432 -0.911 1.00 96.56 295 VAL A O 1
ATOM 2390 N N . MET A 1 296 ? 10.460 -12.278 -0.976 1.00 96.00 296 MET A N 1
ATOM 2391 C CA . MET A 1 296 ? 10.964 -12.965 -2.167 1.00 96.00 296 MET A CA 1
ATOM 2392 C C . MET A 1 296 ? 11.114 -14.472 -1.939 1.00 96.00 296 MET A C 1
ATOM 2394 O O . MET A 1 296 ? 10.768 -15.265 -2.812 1.00 96.00 296 MET A O 1
ATOM 2398 N N . GLN A 1 297 ? 11.625 -14.874 -0.775 1.00 95.50 297 GLN A N 1
ATOM 2399 C CA . GLN A 1 297 ? 11.787 -16.281 -0.426 1.00 95.50 297 GLN A CA 1
ATOM 2400 C C . GLN A 1 297 ? 10.438 -17.009 -0.381 1.00 95.50 297 GLN A C 1
ATOM 2402 O O . GLN A 1 297 ? 10.301 -18.051 -1.018 1.00 95.50 297 GLN A O 1
ATOM 2407 N N . GLU A 1 298 ? 9.440 -16.446 0.300 1.00 95.06 298 GLU A N 1
ATOM 2408 C CA . GLU A 1 298 ? 8.116 -17.068 0.414 1.00 95.06 298 GLU A CA 1
ATOM 2409 C C . GLU A 1 298 ? 7.374 -17.127 -0.929 1.00 95.06 298 GLU A C 1
ATOM 2411 O O . GLU A 1 298 ? 6.777 -18.150 -1.256 1.00 95.06 298 GLU A O 1
ATOM 2416 N N . LEU A 1 299 ? 7.478 -16.087 -1.765 1.00 95.69 299 LEU A N 1
ATOM 2417 C CA . LEU A 1 299 ? 6.892 -16.101 -3.112 1.00 95.69 299 LEU A CA 1
ATOM 2418 C C . LEU A 1 299 ? 7.507 -17.188 -4.005 1.00 95.69 299 LEU A C 1
ATOM 2420 O O . LEU A 1 299 ? 6.792 -17.864 -4.740 1.00 95.69 299 LEU A O 1
ATOM 2424 N N . VAL A 1 300 ? 8.832 -17.364 -3.950 1.00 94.62 300 VAL A N 1
ATOM 2425 C CA . VAL A 1 300 ? 9.528 -18.405 -4.723 1.00 94.62 300 VAL A CA 1
ATOM 2426 C C . VAL A 1 300 ? 9.182 -19.801 -4.205 1.00 94.62 300 VAL A C 1
ATOM 2428 O O . VAL A 1 300 ? 9.052 -20.720 -5.011 1.00 94.62 300 VAL A O 1
ATOM 2431 N N . ASN A 1 301 ? 9.009 -19.962 -2.890 1.00 94.06 301 ASN A N 1
ATOM 2432 C CA . ASN A 1 301 ? 8.607 -21.232 -2.285 1.00 94.06 301 ASN A CA 1
ATOM 2433 C C . ASN A 1 301 ? 7.193 -21.654 -2.713 1.00 94.06 301 ASN A C 1
ATOM 2435 O O . ASN A 1 301 ? 6.984 -22.833 -2.990 1.00 94.06 301 ASN A O 1
ATOM 2439 N N . ALA A 1 302 ? 6.262 -20.701 -2.810 1.00 93.56 302 ALA A N 1
ATOM 2440 C CA . ALA A 1 302 ? 4.893 -20.945 -3.269 1.00 93.56 302 ALA A CA 1
ATOM 2441 C C . ALA A 1 302 ? 4.797 -21.254 -4.779 1.00 93.56 302 ALA A C 1
ATOM 2443 O O . ALA A 1 302 ? 3.837 -21.860 -5.247 1.00 93.56 302 ALA A O 1
ATOM 2444 N N . GLY A 1 303 ? 5.799 -20.858 -5.573 1.00 92.25 303 GLY A N 1
ATOM 2445 C CA . GLY A 1 303 ? 5.897 -21.239 -6.983 1.00 92.25 303 GLY A CA 1
ATOM 2446 C C . GLY A 1 303 ? 4.712 -20.765 -7.835 1.00 92.25 303 GLY A C 1
ATOM 2447 O O . GLY A 1 303 ? 4.261 -19.628 -7.706 1.00 92.25 303 GLY A O 1
ATOM 2448 N N . GLU A 1 304 ? 4.223 -21.624 -8.735 1.00 89.88 304 GLU A N 1
ATOM 2449 C CA . GLU A 1 304 ? 3.196 -21.297 -9.747 1.00 89.88 304 GLU A CA 1
ATOM 2450 C C . GLU A 1 304 ? 1.804 -20.993 -9.162 1.00 89.88 304 GLU A C 1
ATOM 2452 O O . GLU A 1 304 ? 0.968 -20.374 -9.833 1.00 89.88 304 GLU A O 1
ATOM 2457 N N . ASP A 1 305 ? 1.546 -21.373 -7.907 1.00 89.31 305 ASP A N 1
ATOM 2458 C CA . ASP A 1 305 ? 0.283 -21.065 -7.231 1.00 89.31 305 ASP A CA 1
ATOM 2459 C C . ASP A 1 305 ? 0.125 -19.546 -7.042 1.00 89.31 305 ASP A C 1
ATOM 2461 O O . ASP A 1 305 ? -0.959 -18.987 -7.270 1.00 89.31 305 ASP A O 1
ATOM 2465 N N . VAL A 1 306 ? 1.241 -18.859 -6.775 1.00 92.12 306 VAL A N 1
ATOM 2466 C CA . VAL A 1 306 ? 1.316 -17.408 -6.550 1.00 92.12 306 VAL A CA 1
ATOM 2467 C C . VAL A 1 306 ? 1.930 -16.665 -7.744 1.00 92.12 306 VAL A C 1
ATOM 2469 O O . VAL A 1 306 ? 1.426 -15.604 -8.133 1.00 92.12 306 VAL A O 1
ATOM 2472 N N . LEU A 1 307 ? 2.999 -17.205 -8.337 1.00 93.19 307 LEU A N 1
ATOM 2473 C CA . LEU A 1 307 ? 3.786 -16.589 -9.407 1.00 93.19 307 LEU A CA 1
ATOM 2474 C C . LEU A 1 307 ? 3.251 -16.972 -10.793 1.00 93.19 307 LEU A C 1
ATOM 2476 O O . LEU A 1 307 ? 3.612 -18.001 -11.360 1.00 93.19 307 LEU A O 1
ATOM 2480 N N . ILE A 1 308 ? 2.414 -16.106 -11.369 1.00 91.88 308 ILE A N 1
ATOM 2481 C CA . ILE A 1 308 ? 1.825 -16.319 -12.697 1.00 91.88 308 ILE A CA 1
ATOM 2482 C C . ILE A 1 308 ? 2.557 -15.470 -13.732 1.00 91.88 308 ILE A C 1
ATOM 2484 O O . ILE A 1 308 ? 2.413 -14.240 -13.762 1.00 91.88 308 ILE A O 1
ATOM 2488 N N . PHE A 1 309 ? 3.270 -16.139 -14.632 1.00 92.06 309 PHE A N 1
ATOM 2489 C CA . PHE A 1 309 ? 3.919 -15.520 -15.783 1.00 92.06 309 PHE A CA 1
ATOM 2490 C C . PHE A 1 309 ? 3.341 -16.064 -17.092 1.00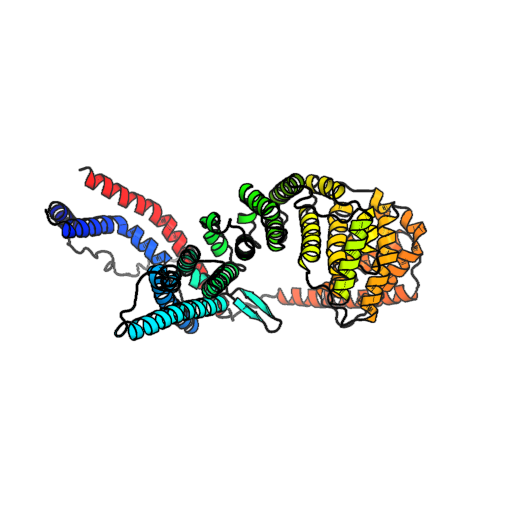 92.06 309 PHE A C 1
ATOM 2492 O O . PHE A 1 309 ? 2.960 -17.226 -17.184 1.00 92.06 309 PHE A O 1
ATOM 2499 N N . TYR A 1 310 ? 3.272 -15.205 -18.110 1.00 90.12 310 TYR A N 1
ATOM 2500 C CA . TYR A 1 310 ? 2.712 -15.523 -19.428 1.00 90.12 310 TYR A CA 1
ATOM 2501 C C . TYR A 1 310 ? 3.842 -15.706 -20.453 1.00 90.12 310 TYR A C 1
ATOM 2503 O O . TYR A 1 310 ? 4.004 -14.887 -21.359 1.00 90.12 310 TYR A O 1
ATOM 2511 N N . ASN A 1 311 ? 4.681 -16.722 -20.237 1.00 86.06 311 ASN A N 1
ATOM 2512 C CA . ASN A 1 311 ? 5.923 -16.960 -20.985 1.00 86.06 311 ASN A CA 1
ATOM 2513 C C . ASN A 1 311 ? 5.739 -17.878 -22.207 1.00 86.06 311 ASN A C 1
ATOM 2515 O O . ASN A 1 311 ? 6.378 -17.683 -23.240 1.00 86.06 311 ASN A O 1
ATOM 2519 N N . ASP A 1 312 ? 4.861 -18.877 -22.129 1.00 89.56 312 ASP A N 1
ATOM 2520 C CA . ASP A 1 312 ? 4.584 -19.757 -23.256 1.00 89.56 312 ASP A CA 1
ATOM 2521 C C . ASP A 1 312 ? 3.668 -19.090 -24.293 1.00 89.56 312 ASP A C 1
ATOM 2523 O O . ASP A 1 312 ? 2.928 -18.140 -24.037 1.00 89.56 312 ASP A O 1
ATOM 2527 N N . LYS A 1 313 ? 3.687 -19.619 -25.517 1.00 89.25 313 LYS A N 1
ATOM 2528 C CA . LYS A 1 313 ? 2.949 -19.026 -26.636 1.00 89.25 313 LYS A CA 1
ATOM 2529 C C . LYS A 1 313 ? 1.434 -18.980 -26.401 1.00 89.25 313 LYS A C 1
ATOM 2531 O O . LYS A 1 313 ? 0.779 -18.074 -26.915 1.00 89.25 313 LYS A O 1
ATOM 2536 N N . ALA A 1 314 ? 0.852 -19.952 -25.701 1.00 92.75 314 ALA A N 1
ATOM 2537 C CA . ALA A 1 314 ? -0.584 -19.967 -25.443 1.00 92.75 314 ALA A CA 1
ATOM 2538 C C . ALA A 1 314 ? -0.948 -18.950 -24.353 1.00 92.75 314 ALA A C 1
ATOM 2540 O O . ALA A 1 314 ? -1.852 -18.137 -24.568 1.00 92.75 314 ALA A O 1
ATOM 2541 N N . SER A 1 315 ? -0.211 -18.936 -23.239 1.00 92.50 315 SER A N 1
ATOM 2542 C CA . SER A 1 315 ? -0.425 -17.978 -22.148 1.00 92.50 315 SER A CA 1
ATOM 2543 C C . SER A 1 315 ? -0.170 -16.534 -22.588 1.00 92.50 315 SER A C 1
ATOM 2545 O O . SER A 1 315 ? -0.995 -15.666 -22.303 1.00 92.50 315 SER A O 1
ATOM 2547 N N . PHE A 1 316 ? 0.869 -16.275 -23.387 1.00 91.25 316 PHE A N 1
ATOM 2548 C CA . PHE A 1 316 ? 1.137 -14.960 -23.978 1.00 91.25 316 PHE A CA 1
ATOM 2549 C C . PHE A 1 316 ? -0.037 -14.457 -24.828 1.00 91.25 316 PHE A C 1
ATOM 2551 O O . PHE A 1 316 ? -0.490 -13.322 -24.670 1.00 91.25 316 PHE A O 1
ATOM 2558 N N . ASN A 1 317 ? -0.570 -15.298 -25.723 1.00 92.62 317 ASN A N 1
ATOM 2559 C CA . ASN A 1 317 ? -1.702 -14.910 -26.570 1.00 92.62 317 ASN A CA 1
ATOM 2560 C C . ASN A 1 317 ? -2.962 -14.633 -25.741 1.00 92.62 317 ASN A C 1
ATOM 2562 O O . ASN A 1 317 ? -3.679 -13.677 -26.033 1.00 92.62 317 ASN A O 1
ATOM 2566 N N . ASN A 1 318 ? -3.202 -15.422 -24.691 1.00 93.00 318 ASN A N 1
ATOM 2567 C CA . ASN A 1 318 ? -4.299 -15.179 -23.758 1.00 93.00 318 ASN A CA 1
ATOM 2568 C C . ASN A 1 318 ? -4.128 -13.831 -23.034 1.00 93.00 318 ASN A C 1
ATOM 2570 O O . ASN A 1 318 ? -5.050 -13.019 -22.994 1.00 93.00 318 ASN A O 1
ATOM 2574 N N . PHE A 1 319 ? -2.921 -13.535 -22.544 1.00 93.88 319 PHE A N 1
ATOM 2575 C CA . PHE A 1 319 ? -2.612 -12.262 -21.892 1.00 93.88 319 PHE A CA 1
ATOM 2576 C C . PHE A 1 319 ? -2.845 -11.054 -22.810 1.00 93.88 319 PHE A C 1
ATOM 2578 O O . PHE A 1 319 ? -3.442 -10.056 -22.397 1.00 93.88 319 PHE A O 1
ATOM 2585 N N . MET A 1 320 ? -2.451 -11.162 -24.082 1.00 93.44 320 MET A N 1
ATOM 2586 C CA . MET A 1 320 ? -2.722 -10.126 -25.081 1.00 93.44 320 MET A CA 1
ATOM 2587 C C . MET A 1 320 ? -4.221 -9.947 -25.345 1.00 93.44 320 MET A C 1
ATOM 2589 O O . MET A 1 320 ? -4.683 -8.811 -25.457 1.00 93.44 320 MET A O 1
ATOM 2593 N N . GLU A 1 321 ? -4.996 -11.031 -25.409 1.00 91.38 321 GLU A N 1
ATOM 2594 C CA . GLU A 1 321 ? -6.445 -10.957 -25.623 1.00 91.38 321 GLU A CA 1
ATOM 2595 C C . GLU A 1 321 ? -7.179 -10.338 -24.422 1.00 91.38 321 GLU A C 1
ATOM 2597 O O . GLU A 1 321 ? -8.081 -9.513 -24.604 1.00 91.38 321 GLU A O 1
ATOM 2602 N N . MET A 1 322 ? -6.733 -10.630 -23.193 1.00 92.38 322 MET A N 1
ATOM 2603 C CA . MET A 1 322 ? -7.225 -9.951 -21.988 1.00 92.38 322 MET A CA 1
ATOM 2604 C C . MET A 1 322 ? -6.975 -8.438 -22.054 1.00 92.38 322 MET A C 1
ATOM 2606 O O . MET A 1 322 ? -7.881 -7.646 -21.787 1.00 92.38 322 MET A O 1
ATOM 2610 N N . MET A 1 323 ? -5.779 -8.009 -22.472 1.00 92.81 323 MET A N 1
ATOM 2611 C CA . MET A 1 323 ? -5.464 -6.583 -22.633 1.00 92.81 323 MET A CA 1
ATOM 2612 C C . MET A 1 323 ? -6.268 -5.915 -23.756 1.00 92.81 323 MET A C 1
ATOM 2614 O O . MET A 1 323 ? -6.723 -4.780 -23.588 1.00 92.81 323 MET A O 1
ATOM 2618 N N . ARG A 1 324 ? -6.505 -6.604 -24.881 1.00 92.38 324 ARG A N 1
ATOM 2619 C CA . ARG A 1 324 ? -7.389 -6.108 -25.953 1.00 92.38 324 ARG A CA 1
ATOM 2620 C C . ARG A 1 324 ? -8.811 -5.894 -25.455 1.00 92.38 324 ARG A C 1
ATOM 2622 O O . ARG A 1 324 ? -9.373 -4.821 -25.672 1.00 92.38 324 ARG A O 1
ATOM 2629 N N . SER A 1 325 ? -9.362 -6.885 -24.761 1.00 90.50 325 SER A N 1
ATOM 2630 C CA . SER A 1 325 ? -10.710 -6.828 -24.188 1.00 90.50 325 SER A CA 1
ATOM 2631 C C . SER A 1 325 ? -10.819 -5.706 -23.150 1.00 90.50 325 SER A C 1
ATOM 2633 O O . SER A 1 325 ? -11.789 -4.948 -23.147 1.00 90.50 325 SER A O 1
ATOM 2635 N N . TYR A 1 326 ? -9.779 -5.509 -22.328 1.00 89.81 326 TYR A N 1
ATOM 2636 C CA . TYR A 1 326 ? -9.700 -4.392 -21.382 1.00 89.81 326 TYR A CA 1
ATOM 2637 C C . TYR A 1 326 ? -9.719 -3.030 -22.089 1.00 89.81 326 TYR A C 1
ATOM 2639 O O . TYR A 1 326 ? -10.467 -2.145 -21.674 1.00 89.81 326 TYR A O 1
ATOM 2647 N N . LYS A 1 327 ? -8.962 -2.859 -23.186 1.00 85.44 327 LYS A N 1
ATOM 2648 C CA . LYS A 1 327 ? -8.967 -1.616 -23.987 1.00 85.44 327 LYS A CA 1
ATOM 2649 C C . LYS A 1 327 ? -10.337 -1.313 -24.597 1.00 85.44 327 LYS A C 1
ATOM 2651 O O . LYS A 1 327 ? -10.694 -0.143 -24.714 1.00 85.44 327 LYS A O 1
ATOM 2656 N N . ARG A 1 328 ? -11.096 -2.344 -24.978 1.00 86.88 328 ARG A N 1
ATOM 2657 C CA . ARG A 1 328 ? -12.459 -2.205 -25.523 1.00 86.88 328 ARG A CA 1
ATOM 2658 C C . ARG A 1 328 ? -13.527 -1.986 -24.450 1.00 86.88 328 ARG A C 1
ATOM 2660 O O . ARG A 1 328 ? -14.648 -1.624 -24.786 1.00 86.88 328 ARG A O 1
ATOM 2667 N N . GLY A 1 329 ? -13.186 -2.175 -23.174 1.00 84.44 329 GLY A N 1
ATOM 2668 C CA . GLY A 1 329 ? -14.147 -2.139 -22.070 1.00 84.44 329 GLY A CA 1
ATOM 2669 C C . GLY A 1 329 ? -15.042 -3.380 -21.992 1.00 84.44 329 GLY A C 1
ATOM 2670 O O . GLY A 1 329 ? -16.038 -3.354 -21.281 1.00 84.44 329 GLY A O 1
ATOM 2671 N N . GLU A 1 330 ? -14.681 -4.4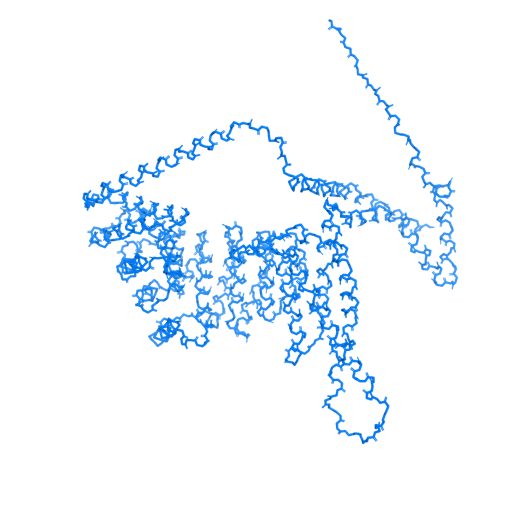50 -22.702 1.00 84.38 330 GLU A N 1
ATOM 2672 C CA . GLU A 1 330 ? -15.429 -5.714 -22.804 1.00 84.38 330 GLU A CA 1
ATOM 2673 C C . GLU A 1 330 ? -14.980 -6.741 -21.750 1.00 84.38 330 GLU A C 1
ATOM 2675 O O . GLU A 1 330 ? -15.600 -7.788 -21.593 1.00 84.38 330 GLU A O 1
ATOM 2680 N N . LEU A 1 331 ? -13.893 -6.460 -21.022 1.00 85.06 331 LEU A N 1
ATOM 2681 C CA . LEU A 1 331 ? -13.382 -7.354 -19.986 1.00 85.06 331 LEU A CA 1
ATOM 2682 C C . LEU A 1 331 ? -14.233 -7.253 -18.709 1.00 85.06 331 LEU A C 1
ATOM 2684 O O . LEU A 1 331 ? -14.098 -6.289 -17.948 1.00 85.06 331 LEU A O 1
ATOM 2688 N N . GLU A 1 332 ? -15.078 -8.264 -18.491 1.00 77.94 332 GLU A N 1
ATOM 2689 C CA . GLU A 1 332 ? -15.948 -8.389 -17.314 1.00 77.94 332 GLU A CA 1
ATOM 2690 C C . GLU A 1 332 ? -15.141 -8.567 -16.020 1.00 77.94 332 GLU A C 1
ATOM 2692 O O . GLU A 1 332 ? -15.354 -7.823 -15.060 1.00 77.94 332 GLU A O 1
ATOM 2697 N N . ASP A 1 333 ? -14.166 -9.486 -16.011 1.00 85.56 333 ASP A N 1
ATOM 2698 C CA . ASP A 1 333 ? -13.297 -9.736 -14.857 1.00 85.56 333 ASP A CA 1
ATOM 2699 C C . ASP A 1 333 ? -11.866 -9.219 -15.078 1.00 85.56 333 ASP A C 1
ATOM 2701 O O . ASP A 1 333 ? -11.119 -9.684 -15.939 1.00 85.56 333 ASP A O 1
ATOM 2705 N N . LYS A 1 334 ? -11.472 -8.243 -14.257 1.00 87.62 334 LYS A N 1
ATOM 2706 C CA . LYS A 1 334 ? -10.144 -7.608 -14.275 1.00 87.62 334 LYS A CA 1
ATOM 2707 C C . LYS A 1 334 ? -9.189 -8.205 -13.240 1.00 87.62 334 LYS A C 1
ATOM 2709 O O . LYS A 1 334 ? -8.051 -7.746 -13.153 1.00 87.62 334 LYS A O 1
ATOM 2714 N N . SER A 1 335 ? -9.637 -9.177 -12.445 1.00 88.69 335 SER A N 1
ATOM 2715 C CA . SER A 1 335 ? -8.899 -9.744 -11.312 1.00 88.69 335 SER A CA 1
ATOM 2716 C C . SER A 1 335 ? -7.522 -10.274 -11.725 1.00 88.69 335 SER A C 1
ATOM 2718 O O . SER A 1 335 ? -6.513 -9.796 -11.213 1.00 88.69 335 SER A O 1
ATOM 2720 N N . ALA A 1 336 ? -7.462 -11.166 -12.719 1.00 91.88 336 ALA A N 1
ATOM 2721 C CA . ALA A 1 336 ? -6.228 -11.801 -13.183 1.00 91.88 336 ALA A CA 1
ATOM 2722 C C . ALA A 1 336 ? -5.218 -10.796 -13.765 1.00 91.88 336 ALA A C 1
ATOM 2724 O O . ALA A 1 336 ? -4.020 -10.876 -13.488 1.00 91.88 336 ALA A O 1
ATOM 2725 N N . LEU A 1 337 ? -5.702 -9.817 -14.538 1.00 93.56 337 LEU A N 1
ATOM 2726 C CA . LEU A 1 337 ? -4.871 -8.755 -15.109 1.00 93.56 337 LEU A CA 1
ATOM 2727 C C . LEU A 1 337 ? -4.306 -7.842 -14.012 1.00 93.56 337 LEU A C 1
ATOM 2729 O O . LEU A 1 337 ? -3.107 -7.571 -13.996 1.00 93.56 337 LEU A O 1
ATOM 2733 N N . ASN A 1 338 ? -5.151 -7.397 -13.077 1.00 93.56 338 ASN A N 1
ATOM 2734 C CA . ASN A 1 338 ? -4.728 -6.550 -11.962 1.00 93.56 338 ASN A CA 1
ATOM 2735 C C . ASN A 1 338 ? -3.758 -7.285 -11.032 1.00 93.56 338 ASN A C 1
ATOM 2737 O O . ASN A 1 338 ? -2.765 -6.698 -10.613 1.00 93.56 338 ASN A O 1
ATOM 2741 N N . TYR A 1 339 ? -4.015 -8.562 -10.745 1.00 95.75 339 TYR A N 1
ATOM 2742 C CA . TYR A 1 339 ? -3.126 -9.396 -9.944 1.00 95.75 339 TYR A CA 1
ATOM 2743 C C . TYR A 1 339 ? -1.740 -9.487 -10.581 1.00 95.75 339 TYR A C 1
ATOM 2745 O O . TYR A 1 339 ? -0.744 -9.244 -9.910 1.00 95.75 339 TYR A O 1
ATOM 2753 N N . HIS A 1 340 ? -1.663 -9.746 -11.889 1.00 95.69 340 HIS A N 1
ATOM 2754 C CA . HIS A 1 340 ? -0.383 -9.813 -12.587 1.00 95.69 340 HIS A CA 1
ATOM 2755 C C . HIS A 1 340 ? 0.367 -8.466 -12.591 1.00 95.69 340 HIS A C 1
ATOM 2757 O O . HIS A 1 340 ? 1.571 -8.437 -12.348 1.00 95.69 340 HIS A O 1
ATOM 2763 N N . ILE A 1 341 ? -0.327 -7.339 -12.795 1.00 95.44 341 ILE A N 1
ATOM 2764 C CA . ILE A 1 341 ? 0.289 -6.000 -12.706 1.00 95.44 341 ILE A CA 1
ATOM 2765 C C . ILE A 1 341 ? 0.875 -5.762 -11.307 1.00 95.44 341 ILE A C 1
ATOM 2767 O O . ILE A 1 341 ? 2.009 -5.305 -11.176 1.00 95.44 341 ILE A O 1
ATOM 2771 N N . GLU A 1 342 ? 0.119 -6.084 -10.258 1.00 96.25 342 GLU A N 1
ATOM 2772 C CA . GLU A 1 342 ? 0.549 -5.892 -8.869 1.00 96.25 342 GLU A CA 1
ATOM 2773 C C . GLU A 1 342 ? 1.635 -6.887 -8.442 1.00 96.25 342 GLU A C 1
ATOM 2775 O O . GLU A 1 342 ? 2.485 -6.550 -7.619 1.00 96.25 342 GLU A O 1
ATOM 2780 N N . LEU A 1 343 ? 1.672 -8.075 -9.049 1.00 96.75 343 LEU A N 1
ATOM 2781 C CA . LEU A 1 343 ? 2.757 -9.035 -8.878 1.00 96.75 343 LEU A CA 1
ATOM 2782 C C . LEU A 1 343 ? 4.063 -8.477 -9.450 1.00 96.75 343 LEU A C 1
ATOM 2784 O O . LEU A 1 343 ? 5.073 -8.451 -8.753 1.00 96.75 343 LEU A O 1
ATOM 2788 N N . VAL A 1 344 ? 4.047 -7.965 -10.685 1.00 96.69 344 VAL A N 1
ATOM 2789 C CA . VAL A 1 344 ? 5.242 -7.363 -11.301 1.00 96.69 344 VAL A CA 1
ATOM 2790 C C . VAL A 1 344 ? 5.696 -6.121 -10.523 1.00 96.69 344 VAL A C 1
ATOM 2792 O O . VAL A 1 344 ? 6.893 -5.959 -10.288 1.00 96.69 344 VAL A O 1
ATOM 2795 N N . ARG A 1 345 ? 4.764 -5.288 -10.033 1.00 96.12 345 ARG A N 1
ATOM 2796 C CA . ARG A 1 345 ? 5.085 -4.156 -9.139 1.00 96.12 345 ARG A CA 1
ATOM 2797 C C . ARG A 1 345 ? 5.731 -4.607 -7.832 1.00 96.12 345 ARG A C 1
ATOM 2799 O O . ARG A 1 345 ? 6.681 -3.973 -7.380 1.00 96.12 345 ARG A O 1
ATOM 2806 N N . LEU A 1 346 ? 5.250 -5.695 -7.229 1.00 96.38 346 LEU A N 1
ATOM 2807 C CA . LEU A 1 346 ? 5.854 -6.262 -6.025 1.00 96.38 346 LEU A CA 1
ATOM 2808 C C . LEU A 1 346 ? 7.282 -6.744 -6.288 1.00 96.38 346 LEU A C 1
ATOM 2810 O O . LEU A 1 346 ? 8.183 -6.391 -5.531 1.00 96.38 346 LEU A O 1
ATOM 2814 N N . LEU A 1 347 ? 7.504 -7.472 -7.384 1.00 96.19 347 LEU A N 1
ATOM 2815 C CA . LEU A 1 347 ? 8.841 -7.917 -7.777 1.00 96.19 347 LEU A CA 1
ATOM 2816 C C . LEU A 1 347 ? 9.779 -6.724 -8.013 1.00 96.19 347 LEU A C 1
ATOM 2818 O O . LEU A 1 347 ? 10.905 -6.730 -7.520 1.00 96.19 347 LEU A O 1
ATOM 2822 N N . ALA A 1 348 ? 9.302 -5.663 -8.672 1.00 94.38 348 ALA A N 1
ATOM 2823 C CA . ALA A 1 348 ? 10.067 -4.428 -8.837 1.00 94.38 348 ALA A CA 1
ATOM 2824 C C . ALA A 1 348 ? 10.426 -3.813 -7.472 1.00 94.38 348 ALA A C 1
ATOM 2826 O O . ALA A 1 348 ? 11.602 -3.563 -7.206 1.00 94.38 348 ALA A O 1
ATOM 2827 N N . CYS A 1 349 ? 9.452 -3.681 -6.562 1.00 94.38 349 CYS A N 1
ATOM 2828 C CA . CYS A 1 349 ? 9.667 -3.181 -5.198 1.00 94.38 349 CYS A CA 1
ATOM 2829 C C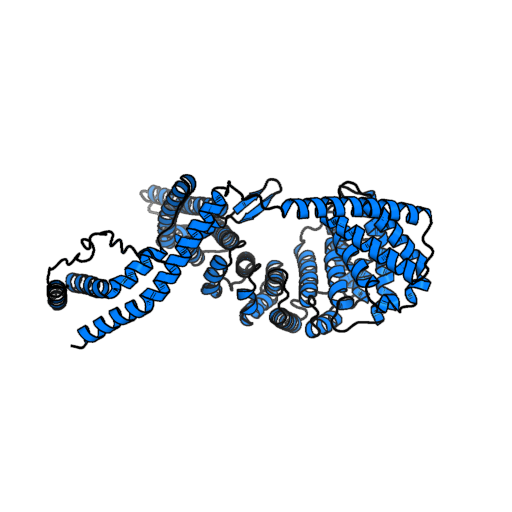 . CYS A 1 349 ? 10.678 -4.021 -4.401 1.00 94.38 349 CYS A C 1
ATOM 2831 O O . CYS A 1 349 ? 11.427 -3.467 -3.595 1.00 94.38 349 CYS A O 1
ATOM 2833 N N . CYS A 1 350 ? 10.720 -5.340 -4.613 1.00 94.75 350 CYS A N 1
ATOM 2834 C CA . CYS A 1 350 ? 11.702 -6.219 -3.983 1.00 94.75 350 CYS A CA 1
ATOM 2835 C C . CYS A 1 350 ? 13.135 -5.935 -4.456 1.00 94.75 350 CYS A C 1
ATOM 2837 O O . CYS A 1 350 ? 14.044 -6.006 -3.639 1.00 94.75 350 CYS A O 1
ATOM 2839 N N . THR A 1 351 ? 13.323 -5.564 -5.727 1.00 92.44 351 THR A N 1
ATOM 2840 C CA . THR A 1 351 ? 14.648 -5.256 -6.309 1.00 92.44 351 THR A CA 1
ATOM 2841 C C . THR A 1 351 ? 15.132 -3.827 -6.058 1.00 92.44 351 THR A C 1
ATOM 2843 O O . THR A 1 351 ? 16.328 -3.546 -6.127 1.00 92.44 351 THR A O 1
ATOM 2846 N N . MET A 1 352 ? 14.222 -2.905 -5.734 1.00 90.94 352 MET A N 1
ATOM 2847 C CA . MET A 1 352 ? 14.574 -1.517 -5.434 1.00 90.94 352 MET A CA 1
ATOM 2848 C C . MET A 1 352 ? 15.527 -1.411 -4.232 1.00 90.94 352 MET A C 1
ATOM 2850 O O . MET A 1 352 ? 15.426 -2.150 -3.254 1.00 90.94 352 MET A O 1
ATOM 2854 N N . GLY A 1 353 ? 16.440 -0.436 -4.267 1.00 87.88 353 GLY A N 1
ATOM 2855 C CA . GLY A 1 353 ? 17.438 -0.255 -3.205 1.00 87.88 353 GLY A CA 1
ATOM 2856 C C . GLY A 1 353 ? 18.669 -1.160 -3.336 1.00 87.88 353 GLY A C 1
ATOM 2857 O O . GLY A 1 353 ? 19.412 -1.309 -2.355 1.00 87.88 353 GLY A O 1
ATOM 2858 N N . LYS A 1 354 ? 18.898 -1.705 -4.542 1.00 88.94 354 LYS A N 1
ATOM 2859 C CA . LYS A 1 354 ? 20.077 -2.493 -4.922 1.00 88.94 354 LYS A CA 1
ATOM 2860 C C . LYS A 1 354 ? 20.228 -3.715 -4.032 1.00 88.94 354 LYS A C 1
ATOM 2862 O O . LYS A 1 354 ? 21.076 -3.730 -3.147 1.00 88.94 354 LYS A O 1
ATOM 2867 N N . ASN A 1 355 ? 19.316 -4.673 -4.165 1.00 91.25 355 ASN A N 1
ATOM 2868 C CA . ASN A 1 355 ? 19.304 -5.885 -3.353 1.00 91.25 355 ASN A CA 1
ATOM 2869 C C . ASN A 1 355 ? 19.656 -7.102 -4.220 1.00 91.25 355 ASN A C 1
ATOM 2871 O O . ASN A 1 355 ? 18.773 -7.740 -4.799 1.00 91.25 355 ASN A O 1
ATOM 2875 N N . VAL A 1 356 ? 20.950 -7.452 -4.251 1.00 92.25 356 VAL A N 1
ATOM 2876 C CA . VAL A 1 356 ? 21.521 -8.539 -5.077 1.00 92.25 356 VAL A CA 1
ATOM 2877 C C . VAL A 1 356 ? 20.732 -9.840 -4.984 1.00 92.25 356 VAL A C 1
ATOM 2879 O O . VAL A 1 356 ? 20.502 -10.493 -6.000 1.00 92.25 356 VAL A O 1
ATOM 2882 N N . TYR A 1 357 ? 20.339 -10.251 -3.774 1.00 93.00 357 TYR A N 1
ATOM 2883 C CA . TYR A 1 357 ? 19.654 -11.528 -3.572 1.00 93.00 357 TYR A CA 1
ATOM 2884 C C . TYR A 1 357 ? 18.338 -11.566 -4.353 1.00 93.00 357 TYR A C 1
ATOM 2886 O O . TYR A 1 357 ? 18.090 -12.494 -5.129 1.00 93.00 357 TYR A O 1
ATOM 2894 N N . THR A 1 358 ? 17.528 -10.521 -4.193 1.00 93.31 358 THR A N 1
ATOM 2895 C CA . THR A 1 358 ? 16.249 -10.396 -4.895 1.00 93.31 358 THR A CA 1
ATOM 2896 C C . THR A 1 358 ? 16.424 -10.153 -6.391 1.00 93.31 358 THR A C 1
ATOM 2898 O O . THR A 1 358 ? 15.687 -10.749 -7.168 1.00 93.31 358 THR A O 1
ATOM 2901 N N . GLU A 1 359 ? 17.428 -9.375 -6.812 1.00 93.31 359 GLU A N 1
ATOM 2902 C CA . GLU A 1 359 ? 17.748 -9.125 -8.225 1.00 93.31 359 GLU A CA 1
ATOM 2903 C C . GLU A 1 359 ? 18.050 -10.433 -8.971 1.00 93.31 359 GLU A C 1
ATOM 2905 O O . GLU A 1 359 ? 17.483 -10.687 -10.034 1.00 93.31 359 GLU A O 1
ATOM 2910 N N . ILE A 1 360 ? 18.889 -11.309 -8.399 1.00 91.69 360 ILE A N 1
ATOM 2911 C CA . ILE A 1 360 ? 19.234 -12.607 -9.004 1.00 91.69 360 ILE A CA 1
ATOM 2912 C C . ILE A 1 360 ? 17.987 -13.489 -9.149 1.00 91.69 360 ILE A C 1
ATOM 2914 O O . ILE A 1 360 ? 17.779 -14.109 -10.195 1.00 91.69 360 ILE A O 1
ATOM 2918 N N . LYS A 1 361 ? 17.144 -13.546 -8.110 1.00 93.25 361 LYS A N 1
ATOM 2919 C CA . LYS A 1 361 ? 15.905 -14.336 -8.125 1.00 93.25 361 LYS A CA 1
ATOM 2920 C C . LYS A 1 361 ? 14.907 -13.787 -9.145 1.00 93.25 361 LYS A C 1
ATOM 2922 O O . LYS A 1 361 ? 14.451 -14.542 -9.998 1.00 93.25 361 LYS A O 1
ATOM 2927 N N . CYS A 1 362 ? 14.634 -12.486 -9.124 1.00 93.44 362 CYS A N 1
ATOM 2928 C CA . CYS A 1 362 ? 13.748 -11.813 -10.072 1.00 93.44 362 CYS A CA 1
ATOM 2929 C C . CYS A 1 362 ? 14.177 -12.003 -11.526 1.00 93.44 362 CYS A C 1
ATOM 2931 O O . CYS A 1 362 ? 13.336 -12.307 -12.369 1.00 93.44 362 CYS A O 1
ATOM 2933 N N . ASN A 1 363 ? 15.475 -11.891 -11.810 1.00 90.12 363 ASN A N 1
ATOM 2934 C CA . ASN A 1 363 ? 16.009 -12.104 -13.152 1.00 90.12 363 ASN A CA 1
ATOM 2935 C C . ASN A 1 363 ? 15.734 -13.532 -13.659 1.00 90.12 363 ASN A C 1
ATOM 2937 O O . ASN A 1 363 ? 15.398 -13.725 -14.823 1.00 90.12 363 ASN A O 1
ATOM 2941 N N . SER A 1 364 ? 15.801 -14.534 -12.772 1.00 91.50 364 SER A N 1
ATOM 2942 C CA . SER A 1 364 ? 15.467 -15.920 -13.130 1.00 91.50 364 SER A CA 1
ATOM 2943 C C . SER A 1 364 ? 13.970 -16.167 -13.358 1.00 91.50 364 SER A C 1
ATOM 2945 O O . SER A 1 364 ? 13.620 -17.092 -14.086 1.00 91.50 364 SER A O 1
ATOM 2947 N N . LEU A 1 365 ? 13.097 -15.357 -12.748 1.00 92.12 365 LEU A N 1
ATOM 2948 C CA . LEU A 1 365 ? 11.643 -15.490 -12.865 1.00 92.12 365 LEU A CA 1
ATOM 2949 C C . LEU A 1 365 ? 11.087 -14.821 -14.125 1.00 92.12 365 LEU A C 1
ATOM 2951 O O . LEU A 1 365 ? 10.169 -15.355 -14.743 1.00 92.12 365 LEU A O 1
ATOM 2955 N N . LEU A 1 366 ? 11.619 -13.654 -14.498 1.00 91.88 366 LEU A N 1
ATOM 2956 C CA . LEU A 1 366 ? 11.104 -12.860 -15.610 1.00 91.88 366 LEU A CA 1
ATOM 2957 C C . LEU A 1 366 ? 12.246 -12.385 -16.508 1.00 91.88 366 LEU A C 1
ATOM 2959 O O . LEU A 1 366 ? 12.869 -11.359 -16.246 1.00 91.88 366 LEU A O 1
ATOM 2963 N N . ALA A 1 367 ? 12.491 -13.129 -17.586 1.00 92.00 367 ALA A N 1
ATOM 2964 C CA . ALA A 1 367 ? 13.581 -12.851 -18.507 1.00 92.00 367 ALA A CA 1
ATOM 2965 C C . ALA A 1 367 ? 13.347 -11.569 -19.321 1.00 92.00 367 ALA A C 1
ATOM 2967 O O . ALA A 1 367 ? 12.238 -11.272 -19.772 1.00 92.00 367 ALA A O 1
ATOM 2968 N N . LEU A 1 368 ? 14.431 -10.838 -19.600 1.00 91.69 368 LEU A N 1
ATOM 2969 C CA . LEU A 1 368 ? 14.384 -9.596 -20.377 1.00 91.69 368 LEU A CA 1
ATOM 2970 C C . LEU A 1 368 ? 13.768 -9.780 -21.778 1.00 91.69 368 LEU A C 1
ATOM 2972 O O . LEU A 1 368 ? 13.105 -8.872 -22.277 1.00 91.69 368 LEU A O 1
ATOM 2976 N N . GLU A 1 369 ? 13.966 -10.937 -22.415 1.00 91.50 369 GLU A N 1
ATOM 2977 C CA . GLU A 1 369 ? 13.394 -11.244 -23.734 1.00 91.50 369 GLU A CA 1
ATOM 2978 C C . GLU A 1 369 ? 11.855 -11.252 -23.706 1.00 91.50 369 GLU A C 1
ATOM 2980 O O . GLU A 1 369 ? 11.218 -10.599 -24.542 1.00 91.50 369 GLU A O 1
ATOM 2985 N N . ASP A 1 370 ? 11.265 -11.888 -22.692 1.00 92.50 370 ASP A N 1
ATOM 2986 C CA . ASP A 1 370 ? 9.814 -11.953 -22.505 1.00 92.50 370 ASP A CA 1
ATOM 2987 C C . ASP A 1 370 ? 9.239 -10.554 -22.261 1.00 92.50 370 ASP A C 1
ATOM 2989 O O . ASP A 1 370 ? 8.260 -10.158 -22.900 1.00 92.50 370 ASP A O 1
ATOM 2993 N N . ILE A 1 371 ? 9.905 -9.749 -21.424 1.00 93.94 371 ILE A N 1
ATOM 2994 C CA . ILE A 1 371 ? 9.516 -8.357 -21.154 1.00 93.94 371 ILE A CA 1
ATOM 2995 C C . ILE A 1 371 ? 9.485 -7.534 -22.445 1.00 93.94 371 ILE A C 1
ATOM 2997 O O . ILE A 1 371 ? 8.513 -6.823 -22.717 1.00 93.94 371 ILE A O 1
ATOM 3001 N N . VAL A 1 372 ? 10.535 -7.637 -23.265 1.00 93.62 372 VAL A N 1
ATOM 3002 C CA . VAL A 1 372 ? 10.628 -6.908 -24.537 1.00 93.62 372 VAL A CA 1
ATOM 3003 C C . VAL A 1 372 ? 9.487 -7.314 -25.466 1.00 93.62 372 VAL A C 1
ATOM 3005 O O . VAL A 1 372 ? 8.910 -6.440 -26.118 1.00 93.62 372 VAL A O 1
ATOM 3008 N N . SER A 1 373 ? 9.137 -8.603 -25.518 1.00 92.88 373 SER A N 1
ATOM 3009 C CA . SER A 1 373 ? 8.040 -9.105 -26.352 1.00 92.88 373 SER A CA 1
ATOM 3010 C C . SER A 1 373 ? 6.674 -8.537 -25.934 1.00 92.88 373 SER A C 1
ATOM 3012 O O . SER A 1 373 ? 5.906 -8.103 -26.795 1.00 92.88 373 SER A O 1
ATOM 3014 N N . ILE A 1 374 ? 6.412 -8.448 -24.623 1.00 94.19 374 ILE A N 1
ATOM 3015 C CA . ILE A 1 374 ? 5.159 -7.946 -24.041 1.00 94.19 374 ILE A CA 1
ATOM 3016 C C . ILE A 1 374 ? 5.042 -6.430 -24.224 1.00 94.19 374 ILE A C 1
ATOM 3018 O O . ILE A 1 374 ? 4.047 -5.939 -24.759 1.00 94.19 374 ILE A O 1
ATOM 3022 N N . VAL A 1 375 ? 6.058 -5.668 -23.808 1.00 94.56 375 VAL A N 1
ATOM 3023 C CA . VAL A 1 375 ? 6.022 -4.193 -23.829 1.00 94.56 375 VAL A CA 1
ATOM 3024 C C . VAL A 1 375 ? 6.007 -3.649 -25.260 1.00 94.56 375 VAL A C 1
ATOM 3026 O O . VAL A 1 375 ? 5.345 -2.647 -25.534 1.00 94.56 375 VAL A O 1
ATOM 3029 N N . SER A 1 376 ? 6.684 -4.329 -26.191 1.00 93.19 376 SER A N 1
ATOM 3030 C CA . SER A 1 376 ? 6.714 -3.930 -27.605 1.00 93.19 376 SER A CA 1
ATOM 3031 C C . SER A 1 376 ? 5.438 -4.293 -28.372 1.00 93.19 376 SER A C 1
ATOM 3033 O O . SER A 1 376 ? 5.320 -3.931 -29.544 1.00 93.19 376 SER A O 1
ATOM 3035 N N . HIS A 1 377 ? 4.498 -5.026 -27.769 1.00 93.00 377 HIS A N 1
ATOM 3036 C CA . HIS A 1 377 ? 3.270 -5.422 -28.447 1.00 93.00 377 HIS A CA 1
ATOM 3037 C C . HIS A 1 377 ? 2.281 -4.237 -28.550 1.00 93.00 377 HIS A C 1
ATOM 3039 O O . HIS A 1 377 ? 2.038 -3.559 -27.547 1.00 93.00 377 HIS A O 1
ATOM 3045 N N . PRO A 1 378 ? 1.642 -3.990 -29.715 1.00 88.50 378 PRO A N 1
ATOM 3046 C CA . PRO A 1 378 ? 0.723 -2.855 -29.904 1.00 88.50 378 PRO A CA 1
ATOM 3047 C C . PRO A 1 378 ? -0.472 -2.846 -28.937 1.00 88.50 378 PRO A C 1
ATOM 3049 O O . PRO A 1 378 ? -0.960 -1.793 -28.518 1.00 88.50 378 PRO A O 1
ATOM 3052 N N . ASP A 1 379 ? -0.938 -4.033 -28.549 1.00 90.81 379 ASP A N 1
ATOM 3053 C CA . ASP A 1 379 ? -2.094 -4.186 -27.664 1.00 90.81 379 ASP A CA 1
ATOM 3054 C C . ASP A 1 379 ? -1.762 -4.040 -26.171 1.00 90.81 379 ASP A C 1
ATOM 3056 O O . ASP A 1 379 ? -2.682 -3.986 -25.360 1.00 90.81 379 ASP A O 1
ATOM 3060 N N . CYS A 1 380 ? -0.490 -3.866 -25.801 1.00 93.25 380 CYS A N 1
ATOM 3061 C CA . CYS A 1 380 ? -0.088 -3.679 -24.408 1.00 93.25 380 CYS A CA 1
ATOM 3062 C C . CYS A 1 380 ? -0.671 -2.377 -23.818 1.00 93.25 380 CYS A C 1
ATOM 3064 O O . CYS A 1 380 ? -0.724 -1.338 -24.492 1.00 93.25 380 CYS A O 1
ATOM 3066 N N . ILE A 1 381 ? -1.172 -2.442 -22.582 1.00 92.81 381 ILE A N 1
ATOM 3067 C CA . ILE A 1 381 ? -1.807 -1.313 -21.880 1.00 92.81 381 ILE A CA 1
ATOM 3068 C C . ILE A 1 381 ? -0.782 -0.518 -21.053 1.00 92.81 381 ILE A C 1
ATOM 3070 O O . ILE A 1 381 ? 0.205 -1.103 -20.602 1.00 92.81 381 ILE A O 1
ATOM 3074 N N . PRO A 1 382 ? -1.002 0.790 -20.811 1.00 91.62 382 PRO A N 1
ATOM 3075 C CA . PRO A 1 382 ? -0.074 1.622 -20.041 1.00 91.62 382 PRO A CA 1
ATOM 3076 C C . PRO A 1 382 ? 0.277 1.060 -18.659 1.00 91.62 382 PRO A C 1
ATOM 3078 O O . PRO A 1 382 ? 1.426 1.149 -18.254 1.00 91.62 382 PRO A O 1
ATOM 3081 N N . GLU A 1 383 ? -0.679 0.456 -17.951 1.00 93.12 383 GLU A N 1
ATOM 3082 C CA . GLU A 1 383 ? -0.481 -0.073 -16.594 1.00 93.12 383 GLU A CA 1
ATOM 3083 C C . GLU A 1 383 ? 0.481 -1.270 -16.553 1.00 93.12 383 GLU A C 1
ATOM 3085 O O . GLU A 1 383 ? 1.273 -1.403 -15.624 1.00 93.12 383 GLU A O 1
ATOM 3090 N N . VAL A 1 384 ? 0.439 -2.124 -17.582 1.00 95.12 384 VAL A N 1
ATOM 3091 C CA . VAL A 1 384 ? 1.391 -3.233 -17.743 1.00 95.12 384 VAL A CA 1
ATOM 3092 C C . VAL A 1 384 ? 2.754 -2.672 -18.132 1.00 95.12 384 VAL A C 1
ATOM 3094 O O . VAL A 1 384 ? 3.758 -3.043 -17.531 1.00 95.12 384 VAL A O 1
ATOM 3097 N N . LYS A 1 385 ? 2.806 -1.728 -19.082 1.00 95.31 385 LYS A N 1
ATOM 3098 C CA . LYS A 1 385 ? 4.070 -1.085 -19.470 1.00 95.31 385 LYS A CA 1
ATOM 3099 C C . LYS A 1 385 ? 4.752 -0.396 -18.288 1.00 95.31 385 LYS A C 1
ATOM 3101 O O . LYS A 1 385 ? 5.960 -0.525 -18.151 1.00 95.31 385 LYS A O 1
ATOM 3106 N N . GLU A 1 386 ? 3.998 0.295 -17.440 1.00 94.81 386 GLU A N 1
ATOM 3107 C CA . GLU A 1 386 ? 4.497 0.932 -16.218 1.00 94.81 386 GLU A CA 1
ATOM 3108 C C . GLU A 1 386 ? 5.184 -0.089 -15.304 1.00 94.81 386 GLU A C 1
ATOM 3110 O O . GLU A 1 386 ? 6.371 0.057 -15.030 1.00 94.81 386 GLU A O 1
ATOM 3115 N N . ALA A 1 387 ? 4.486 -1.162 -14.917 1.00 95.25 387 ALA A N 1
ATOM 3116 C CA . ALA A 1 387 ? 5.035 -2.177 -14.016 1.00 95.25 387 ALA A CA 1
ATOM 3117 C C . ALA A 1 387 ? 6.280 -2.876 -14.592 1.00 95.25 387 ALA A C 1
ATOM 3119 O O . ALA A 1 387 ? 7.280 -3.050 -13.900 1.00 95.25 387 ALA A O 1
ATOM 3120 N N . TYR A 1 388 ? 6.243 -3.251 -15.873 1.00 96.31 388 TYR A N 1
ATOM 3121 C CA . TYR A 1 388 ? 7.352 -3.945 -16.526 1.00 96.31 388 TYR A CA 1
ATOM 3122 C C . TYR A 1 388 ? 8.577 -3.048 -16.743 1.00 96.31 388 TYR A C 1
ATOM 3124 O O . TYR A 1 388 ? 9.705 -3.510 -16.595 1.00 96.31 388 TYR A O 1
ATOM 3132 N N . ILE A 1 389 ? 8.386 -1.775 -17.097 1.00 95.88 389 ILE A N 1
ATOM 3133 C CA . ILE A 1 389 ? 9.499 -0.831 -17.268 1.00 95.88 389 ILE A CA 1
ATOM 3134 C C . ILE A 1 389 ? 10.112 -0.454 -15.922 1.00 95.88 389 ILE A C 1
ATOM 3136 O O . ILE A 1 389 ? 11.337 -0.380 -15.830 1.00 95.88 389 ILE A O 1
ATOM 3140 N N . ASP A 1 390 ? 9.295 -0.290 -14.882 1.00 94.75 390 ASP A N 1
ATOM 3141 C CA . ASP A 1 390 ? 9.777 -0.088 -13.515 1.00 94.75 390 ASP A CA 1
ATOM 3142 C C . ASP A 1 390 ? 10.607 -1.292 -13.031 1.00 94.75 390 ASP A C 1
ATOM 3144 O O . ASP A 1 390 ? 11.706 -1.130 -12.493 1.00 94.75 390 ASP A O 1
ATOM 3148 N N . PHE A 1 391 ? 10.151 -2.513 -13.333 1.00 95.62 391 PHE A N 1
ATOM 3149 C CA . PHE A 1 391 ? 10.911 -3.738 -13.088 1.00 95.62 391 PHE A CA 1
ATOM 3150 C C . PHE A 1 391 ? 12.235 -3.777 -13.864 1.00 95.62 391 PHE A C 1
ATOM 3152 O O . PHE A 1 391 ? 13.273 -4.068 -13.278 1.00 95.62 391 PHE A O 1
ATOM 3159 N N . VAL A 1 392 ? 12.253 -3.442 -15.162 1.00 94.94 392 VAL A N 1
ATOM 3160 C CA . VAL A 1 392 ? 13.505 -3.392 -15.948 1.00 94.94 392 VAL A CA 1
ATOM 3161 C C . VAL A 1 392 ? 14.475 -2.355 -15.386 1.00 94.94 392 VAL A C 1
ATOM 3163 O O . VAL A 1 392 ? 15.678 -2.613 -15.326 1.00 94.94 392 VAL A O 1
ATOM 3166 N N . ASN A 1 393 ? 13.974 -1.197 -14.950 1.00 93.44 393 ASN A N 1
ATOM 3167 C CA . ASN A 1 393 ? 14.815 -0.165 -14.361 1.00 93.44 393 ASN A CA 1
ATOM 3168 C C . ASN A 1 393 ? 15.532 -0.689 -13.109 1.00 93.44 393 ASN A C 1
ATOM 3170 O O . ASN A 1 393 ? 16.753 -0.603 -13.046 1.00 93.44 393 ASN A O 1
ATOM 3174 N N . HIS A 1 394 ? 14.813 -1.291 -12.162 1.00 92.31 394 HIS A N 1
ATOM 3175 C CA . HIS A 1 394 ? 15.384 -1.683 -10.868 1.00 92.31 394 HIS A CA 1
ATOM 3176 C C . HIS A 1 394 ? 16.043 -3.070 -10.858 1.00 92.31 394 HIS A C 1
ATOM 3178 O O . HIS A 1 394 ? 17.039 -3.267 -10.173 1.00 92.31 394 HIS A O 1
ATOM 3184 N N . CYS A 1 395 ? 15.541 -4.020 -11.649 1.00 93.44 395 CYS A N 1
ATOM 3185 C CA . CYS A 1 395 ? 16.086 -5.375 -11.721 1.00 93.44 395 CYS A CA 1
ATOM 3186 C C . CYS A 1 395 ? 17.195 -5.524 -12.772 1.00 93.44 395 CYS A C 1
ATOM 3188 O O . CYS A 1 395 ? 17.944 -6.499 -12.702 1.00 93.44 395 CYS A O 1
ATOM 3190 N N . TYR A 1 396 ? 17.307 -4.608 -13.752 1.00 91.62 396 TYR A N 1
ATOM 3191 C CA . TYR A 1 396 ? 18.321 -4.729 -14.806 1.00 91.62 396 TYR A CA 1
ATOM 3192 C C . TYR A 1 396 ? 19.263 -3.547 -15.044 1.00 91.62 396 TYR A C 1
ATOM 3194 O O . TYR A 1 396 ? 20.361 -3.769 -15.562 1.00 91.62 396 TYR A O 1
ATOM 3202 N N . ILE A 1 397 ? 18.864 -2.315 -14.725 1.00 90.31 397 ILE A N 1
ATOM 3203 C CA . ILE A 1 397 ? 19.656 -1.116 -15.045 1.00 90.31 397 ILE A CA 1
ATOM 3204 C C . ILE A 1 397 ? 20.294 -0.530 -13.783 1.00 90.31 397 ILE A C 1
ATOM 3206 O O . ILE A 1 397 ? 21.505 -0.327 -13.755 1.00 90.31 397 ILE A O 1
ATOM 3210 N N . ASP A 1 398 ? 19.496 -0.264 -12.750 1.00 88.38 398 ASP A N 1
ATOM 3211 C CA . ASP A 1 398 ? 19.929 0.285 -11.461 1.00 88.38 398 ASP A CA 1
ATOM 3212 C C . ASP A 1 398 ? 20.138 -0.820 -10.415 1.00 88.38 398 ASP A C 1
ATOM 3214 O O . ASP A 1 398 ? 19.609 -0.774 -9.306 1.00 88.38 398 ASP A O 1
ATOM 3218 N N . THR A 1 399 ? 20.915 -1.832 -10.790 1.00 88.19 399 THR A N 1
ATOM 3219 C CA . THR A 1 399 ? 21.210 -3.009 -9.965 1.00 88.19 399 THR A CA 1
ATOM 3220 C C . THR A 1 399 ? 22.467 -2.826 -9.116 1.00 88.19 399 THR A C 1
ATOM 3222 O O . THR A 1 399 ? 23.298 -1.947 -9.377 1.00 88.19 399 THR A O 1
ATOM 3225 N N . GLU A 1 400 ? 22.639 -3.664 -8.088 1.00 84.06 400 GLU A N 1
ATOM 3226 C CA . GLU A 1 400 ? 23.909 -3.741 -7.351 1.00 84.06 400 GLU A CA 1
ATOM 3227 C C . GLU A 1 400 ? 25.004 -4.402 -8.203 1.00 84.06 400 GLU A C 1
ATOM 3229 O O . GLU A 1 400 ? 26.135 -3.913 -8.261 1.00 84.06 400 GLU A O 1
ATOM 3234 N N . VAL A 1 401 ? 24.663 -5.495 -8.899 1.00 81.06 401 VAL A N 1
ATOM 3235 C CA . VAL A 1 401 ? 25.559 -6.149 -9.863 1.00 81.06 401 VAL A CA 1
ATOM 3236 C C . VAL A 1 401 ? 25.242 -5.645 -11.264 1.00 81.06 401 VAL A C 1
ATOM 3238 O O . VAL A 1 401 ? 24.203 -5.958 -11.844 1.00 81.06 401 VAL A O 1
ATOM 3241 N N . GLU A 1 402 ? 26.159 -4.866 -11.825 1.00 76.44 402 GLU A N 1
ATOM 3242 C CA . GLU A 1 402 ? 25.975 -4.203 -13.115 1.00 76.44 402 GLU A CA 1
ATOM 3243 C C . GLU A 1 402 ? 25.890 -5.211 -14.275 1.00 76.44 402 GLU A C 1
ATOM 3245 O O . GLU A 1 402 ? 26.868 -5.880 -14.633 1.00 76.44 402 GLU A O 1
ATOM 3250 N N . MET A 1 403 ? 24.731 -5.282 -14.931 1.00 77.69 403 MET A N 1
ATOM 3251 C CA . MET A 1 403 ? 24.507 -6.180 -16.065 1.00 77.69 403 MET A CA 1
ATOM 3252 C C . MET A 1 403 ? 24.949 -5.560 -17.389 1.00 77.69 403 MET A C 1
ATOM 3254 O O . MET A 1 403 ? 24.144 -5.095 -18.188 1.00 77.69 403 MET A O 1
ATOM 3258 N N . LYS A 1 404 ? 26.255 -5.594 -17.668 1.00 80.06 404 LYS A N 1
ATOM 3259 C CA . LYS A 1 404 ? 26.863 -4.975 -18.869 1.00 80.06 404 LYS A CA 1
ATOM 3260 C C . LYS A 1 404 ? 26.201 -5.379 -20.194 1.00 80.06 404 LYS A C 1
ATOM 3262 O O . LYS A 1 404 ? 26.182 -4.588 -21.138 1.00 80.06 404 LYS A O 1
ATOM 3267 N N . GLU A 1 405 ? 25.648 -6.588 -20.263 1.00 82.69 405 GLU A N 1
ATOM 3268 C CA . GLU A 1 405 ? 24.972 -7.123 -21.448 1.00 82.69 405 GLU A CA 1
ATOM 3269 C C . GLU A 1 405 ? 23.719 -6.329 -21.842 1.00 82.69 405 GLU A C 1
ATOM 3271 O O . GLU A 1 405 ? 23.404 -6.235 -23.030 1.00 82.69 405 GLU A O 1
ATOM 3276 N N . ILE A 1 406 ? 23.030 -5.670 -20.902 1.00 85.38 406 ILE A N 1
ATOM 3277 C CA . ILE A 1 406 ? 21.845 -4.869 -21.244 1.00 85.38 406 ILE A CA 1
ATOM 3278 C C . ILE A 1 406 ? 22.192 -3.667 -22.136 1.00 85.38 406 ILE A C 1
ATOM 3280 O O . ILE A 1 406 ? 21.402 -3.290 -23.001 1.00 85.38 406 ILE A O 1
ATOM 3284 N N . TYR A 1 407 ? 23.402 -3.115 -21.996 1.00 84.31 407 TYR A N 1
ATOM 3285 C CA . TYR A 1 407 ? 23.877 -1.951 -22.755 1.00 84.31 407 TYR A CA 1
ATOM 3286 C C . TYR A 1 407 ? 24.474 -2.311 -24.121 1.00 84.31 407 TYR A C 1
ATOM 3288 O O . TYR A 1 407 ? 24.594 -1.448 -25.000 1.00 84.31 407 TYR A O 1
ATOM 3296 N N . SER A 1 408 ? 24.880 -3.568 -24.314 1.00 81.06 408 SER A N 1
ATOM 3297 C CA . SER A 1 408 ? 25.390 -4.080 -25.591 1.00 81.06 408 SER A CA 1
ATOM 3298 C C . SER A 1 408 ? 24.328 -4.833 -26.398 1.00 81.06 408 SER A C 1
ATOM 3300 O O . SER A 1 408 ? 24.437 -4.902 -27.624 1.00 81.06 408 SER A O 1
ATOM 3302 N N . SER A 1 409 ? 23.296 -5.367 -25.737 1.00 83.56 409 SER A N 1
ATOM 3303 C CA . SER A 1 409 ? 22.228 -6.140 -26.370 1.00 83.56 409 SER A CA 1
ATOM 3304 C C . SER A 1 409 ? 21.196 -5.279 -27.112 1.00 83.56 409 SER A C 1
ATOM 3306 O O . SER A 1 409 ? 21.116 -4.056 -26.983 1.00 83.56 409 SER A O 1
ATOM 3308 N N . ASN A 1 410 ? 20.377 -5.947 -27.929 1.00 87.56 410 ASN A N 1
ATOM 3309 C CA . ASN A 1 410 ? 19.344 -5.304 -28.743 1.00 87.56 410 ASN A CA 1
ATOM 3310 C C . ASN A 1 410 ? 18.051 -5.010 -27.962 1.00 87.56 410 ASN A C 1
ATOM 3312 O O . ASN A 1 410 ? 17.216 -4.261 -28.460 1.00 87.56 410 ASN A O 1
ATOM 3316 N N . HIS A 1 411 ? 17.886 -5.577 -26.764 1.00 91.56 411 HIS A N 1
ATOM 3317 C CA . HIS A 1 411 ? 16.641 -5.568 -25.993 1.00 91.56 411 HIS A CA 1
ATOM 3318 C C . HIS A 1 411 ? 16.132 -4.153 -25.691 1.00 91.56 411 HIS A C 1
ATOM 3320 O O . HIS A 1 411 ? 15.047 -3.784 -26.139 1.00 91.56 411 HIS A O 1
ATOM 3326 N N . MET A 1 412 ? 16.943 -3.325 -25.024 1.00 92.62 412 MET A N 1
ATOM 3327 C CA . MET A 1 412 ? 16.555 -1.950 -24.674 1.00 92.62 412 MET A CA 1
ATOM 3328 C C . MET A 1 412 ? 16.284 -1.093 -25.903 1.00 92.62 412 MET A C 1
ATOM 3330 O O . MET A 1 412 ? 15.322 -0.333 -25.952 1.00 92.62 412 MET A O 1
ATOM 3334 N N . TRP A 1 413 ? 17.090 -1.262 -26.946 1.00 91.75 413 TRP A N 1
ATOM 3335 C CA . TRP A 1 413 ? 16.892 -0.527 -28.183 1.00 91.75 413 TRP A CA 1
ATOM 3336 C C . TRP A 1 413 ? 15.622 -0.937 -28.935 1.00 91.75 413 TRP A C 1
ATOM 3338 O O . TRP A 1 413 ? 15.003 -0.084 -29.566 1.00 91.75 413 TRP A O 1
ATOM 3348 N N . ASN A 1 414 ? 15.208 -2.204 -28.850 1.00 92.19 414 ASN A N 1
ATOM 3349 C CA . ASN A 1 414 ? 13.924 -2.648 -29.385 1.00 92.19 414 ASN A CA 1
ATOM 3350 C C . ASN A 1 414 ? 12.760 -2.010 -28.614 1.00 92.19 414 ASN A C 1
ATOM 3352 O O . ASN A 1 414 ? 11.801 -1.576 -29.245 1.00 92.19 414 ASN A O 1
ATOM 3356 N N . ILE A 1 415 ? 12.859 -1.889 -27.283 1.00 93.94 415 ILE A N 1
ATOM 3357 C CA . ILE A 1 415 ? 11.863 -1.176 -26.463 1.00 93.94 415 ILE A CA 1
ATOM 3358 C C . ILE A 1 415 ? 11.796 0.300 -26.869 1.00 93.94 415 ILE A C 1
ATOM 3360 O O . ILE A 1 415 ? 10.708 0.842 -27.069 1.00 93.94 415 ILE A O 1
ATOM 3364 N N . PHE A 1 416 ? 12.951 0.947 -27.043 1.00 94.31 416 PHE A N 1
ATOM 3365 C CA . PHE A 1 416 ? 13.026 2.340 -27.475 1.00 94.31 416 PHE A CA 1
ATOM 3366 C C . PHE A 1 416 ? 12.342 2.555 -28.826 1.00 94.31 416 PHE A C 1
ATOM 3368 O O . PHE A 1 416 ? 11.517 3.456 -28.964 1.00 94.31 416 PHE A O 1
ATOM 3375 N N . GLU A 1 417 ? 12.664 1.712 -29.806 1.00 92.56 417 GLU A N 1
ATOM 3376 C CA . GLU A 1 417 ? 12.163 1.830 -31.173 1.00 92.56 417 GLU A CA 1
ATOM 3377 C C . GLU A 1 417 ? 10.681 1.453 -31.299 1.00 92.56 417 GLU A C 1
ATOM 3379 O O . GLU A 1 417 ? 9.909 2.190 -31.910 1.00 92.56 417 GLU A O 1
ATOM 3384 N N . ARG A 1 418 ? 10.277 0.315 -30.721 1.00 91.38 418 ARG A N 1
ATOM 3385 C CA . ARG A 1 418 ? 8.940 -0.268 -30.918 1.00 91.38 418 ARG A CA 1
ATOM 3386 C C . ARG A 1 418 ? 7.904 0.211 -29.907 1.00 91.38 418 ARG A C 1
ATOM 3388 O O . ARG A 1 418 ? 6.730 0.261 -30.255 1.00 91.38 418 ARG A O 1
ATOM 3395 N N . SER A 1 419 ? 8.316 0.566 -28.688 1.00 92.44 419 SER A N 1
ATOM 3396 C CA . SER A 1 419 ? 7.408 1.063 -27.646 1.00 92.44 419 SER A CA 1
ATOM 3397 C C . SER A 1 419 ? 7.564 2.566 -27.443 1.00 92.44 419 SER A C 1
ATOM 3399 O O . SER A 1 419 ? 6.673 3.323 -27.822 1.00 92.44 419 SER A O 1
ATOM 3401 N N . PHE A 1 420 ? 8.698 3.033 -26.906 1.00 94.69 420 PHE A N 1
ATOM 3402 C CA . PHE A 1 420 ? 8.797 4.399 -26.367 1.00 94.69 420 PHE A CA 1
ATOM 3403 C C . PHE A 1 420 ? 8.534 5.478 -27.418 1.00 94.69 420 PHE A C 1
ATOM 3405 O O . PHE A 1 420 ? 7.806 6.430 -27.145 1.00 94.69 420 PHE A O 1
ATOM 3412 N N . LEU A 1 421 ? 9.071 5.334 -28.635 1.00 92.69 421 LEU A N 1
ATOM 3413 C CA . LEU A 1 421 ? 8.811 6.294 -29.713 1.00 92.69 421 LEU A CA 1
ATOM 3414 C C . LEU A 1 421 ? 7.320 6.397 -30.069 1.00 92.69 421 LEU A C 1
ATOM 3416 O O . LEU A 1 421 ? 6.832 7.503 -30.324 1.00 92.69 421 LEU A O 1
ATOM 3420 N N . SER A 1 422 ? 6.607 5.267 -30.080 1.00 91.62 422 SER A N 1
ATOM 3421 C CA . SER A 1 422 ? 5.169 5.209 -30.362 1.00 91.62 422 SER A CA 1
ATOM 3422 C C . SER A 1 422 ? 4.345 5.769 -29.199 1.00 91.62 422 SER A C 1
ATOM 3424 O O . SER A 1 422 ? 3.422 6.556 -29.412 1.00 91.62 422 SER A O 1
ATOM 3426 N N . ASP A 1 423 ? 4.703 5.424 -27.962 1.00 91.56 423 ASP A N 1
ATOM 3427 C CA . ASP A 1 423 ? 3.988 5.853 -26.756 1.00 91.56 423 ASP A CA 1
ATOM 3428 C C . ASP A 1 423 ? 4.140 7.365 -26.517 1.00 91.56 423 ASP A C 1
ATOM 3430 O O . ASP A 1 423 ? 3.149 8.064 -26.299 1.00 91.56 423 ASP A O 1
ATOM 3434 N N . ILE A 1 424 ? 5.360 7.906 -26.659 1.00 91.38 424 ILE A N 1
ATOM 3435 C CA . ILE A 1 424 ? 5.611 9.354 -26.567 1.00 91.38 424 ILE A CA 1
ATOM 3436 C C . ILE A 1 424 ? 4.832 10.097 -27.657 1.00 91.38 424 ILE A C 1
ATOM 3438 O O . ILE A 1 424 ? 4.232 11.136 -27.385 1.00 91.38 424 ILE A O 1
ATOM 3442 N N . GLN A 1 425 ? 4.813 9.573 -28.889 1.00 90.44 425 GLN A N 1
ATOM 3443 C CA . GLN A 1 425 ? 4.051 10.190 -29.975 1.00 90.44 425 GLN A CA 1
ATOM 3444 C C . GLN A 1 425 ? 2.548 10.204 -29.672 1.00 90.44 425 GLN A C 1
ATOM 3446 O O . GLN A 1 425 ? 1.902 11.228 -29.866 1.00 90.44 425 GLN A O 1
ATOM 3451 N N . THR A 1 426 ? 2.020 9.112 -29.122 1.00 87.69 426 THR A N 1
ATOM 3452 C CA . THR A 1 426 ? 0.611 9.002 -28.727 1.00 87.69 426 THR A CA 1
ATOM 3453 C C . THR A 1 426 ? 0.231 10.059 -27.685 1.00 87.69 426 THR A C 1
ATOM 3455 O O . THR A 1 426 ? -0.814 10.695 -27.808 1.00 87.69 426 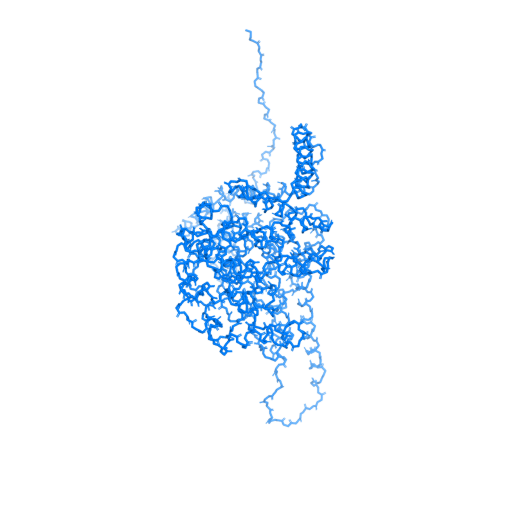THR A O 1
ATOM 3458 N N . VAL A 1 427 ? 1.087 10.313 -26.686 1.00 88.00 427 VAL A N 1
ATOM 3459 C CA . VAL A 1 427 ? 0.853 11.373 -25.684 1.00 88.00 427 VAL A CA 1
ATOM 3460 C C . VAL A 1 427 ? 0.935 12.769 -26.302 1.00 88.00 427 VAL A C 1
ATOM 3462 O O . VAL A 1 427 ? 0.123 13.629 -25.963 1.00 88.00 427 VAL A O 1
ATOM 3465 N N . ILE A 1 428 ? 1.864 12.999 -27.234 1.00 86.38 428 ILE A N 1
ATOM 3466 C CA . ILE A 1 428 ? 1.959 14.274 -27.962 1.00 86.38 428 ILE A CA 1
ATOM 3467 C C . ILE A 1 428 ? 0.679 14.545 -28.766 1.00 86.38 428 ILE A C 1
ATOM 3469 O O . ILE A 1 428 ? 0.204 15.680 -28.768 1.00 86.38 428 ILE A O 1
ATOM 3473 N N . ASP A 1 429 ? 0.113 13.522 -29.407 1.00 85.62 429 ASP A N 1
ATOM 3474 C CA . ASP A 1 429 ? -1.064 13.661 -30.271 1.00 85.62 429 ASP A CA 1
ATOM 3475 C C . ASP A 1 429 ? -2.383 13.755 -29.484 1.00 85.62 429 ASP A C 1
ATOM 3477 O O . ASP A 1 429 ? -3.301 14.459 -29.905 1.00 85.62 429 ASP A O 1
ATOM 3481 N N . LEU A 1 430 ? -2.488 13.068 -28.340 1.00 79.88 430 LEU A N 1
ATOM 3482 C CA . LEU A 1 430 ? -3.723 12.971 -27.546 1.00 79.88 430 LEU A CA 1
ATOM 3483 C C . LEU A 1 430 ? -3.774 13.903 -26.323 1.00 79.88 430 LEU A C 1
ATOM 3485 O O . LEU A 1 430 ? -4.815 13.981 -25.667 1.00 79.88 430 LEU A O 1
ATOM 3489 N N . SER A 1 431 ? -2.689 14.607 -25.981 1.00 69.75 431 SER A N 1
ATOM 3490 C CA . SER A 1 431 ? -2.664 15.554 -24.856 1.00 69.75 431 SER A CA 1
ATOM 3491 C C . SER A 1 431 ? -3.730 16.653 -25.033 1.00 69.75 431 SER A C 1
ATOM 3493 O O . SER A 1 431 ? -3.736 17.320 -26.072 1.00 69.75 431 SER A O 1
ATOM 3495 N N . PRO A 1 432 ? -4.602 16.919 -24.032 1.00 61.16 432 PRO A N 1
ATOM 3496 C CA . PRO A 1 432 ? -4.484 16.559 -22.608 1.00 61.16 432 PRO A CA 1
ATOM 3497 C C . PRO A 1 432 ? -5.298 15.325 -22.149 1.00 61.16 432 PRO A C 1
ATOM 3499 O O . PRO A 1 432 ? -5.477 15.125 -20.953 1.00 61.16 432 PRO A O 1
ATOM 3502 N N . ASN A 1 433 ? -5.821 14.499 -23.060 1.00 60.62 433 ASN A N 1
ATOM 3503 C CA . ASN A 1 433 ? -6.722 13.378 -22.737 1.00 60.62 433 ASN A CA 1
ATOM 3504 C C . ASN A 1 433 ? -6.018 12.008 -22.679 1.00 60.62 433 ASN A C 1
ATOM 3506 O O . ASN A 1 433 ? -6.679 10.971 -22.667 1.00 60.62 433 ASN A O 1
ATOM 3510 N N . ALA A 1 434 ? -4.683 11.976 -22.644 1.00 64.44 434 ALA A N 1
ATOM 3511 C CA . ALA A 1 434 ? -3.906 10.734 -22.667 1.00 64.44 434 ALA A CA 1
ATOM 3512 C C . ALA A 1 434 ? -3.949 9.941 -21.337 1.00 64.44 434 ALA A C 1
ATOM 3514 O O . ALA A 1 434 ? -3.554 8.772 -21.301 1.00 64.44 434 ALA A O 1
ATOM 3515 N N . GLY A 1 435 ? -4.472 10.531 -20.254 1.00 78.81 435 GLY A N 1
ATOM 3516 C CA . GLY A 1 435 ? -4.837 9.829 -19.019 1.00 78.81 435 GLY A CA 1
ATOM 3517 C C . GLY A 1 435 ? -3.682 9.028 -18.405 1.00 78.81 435 GLY A C 1
ATOM 3518 O O . GLY A 1 435 ? -2.672 9.588 -17.990 1.00 78.81 435 GLY A O 1
ATOM 3519 N N . LYS A 1 436 ? -3.823 7.698 -18.337 1.00 81.31 436 LYS A N 1
ATOM 3520 C CA . LYS A 1 436 ? -2.807 6.797 -17.755 1.00 81.31 436 LYS A CA 1
ATOM 3521 C C . LYS A 1 436 ? -1.526 6.691 -18.594 1.00 81.31 436 LYS A C 1
ATOM 3523 O O . LYS A 1 436 ? -0.452 6.514 -18.028 1.00 81.31 436 LYS A O 1
ATOM 3528 N N . MET A 1 437 ? -1.620 6.847 -19.918 1.00 85.62 437 MET A N 1
ATOM 3529 C CA . MET A 1 437 ? -0.451 6.821 -20.808 1.00 85.62 437 MET A CA 1
ATOM 3530 C C . MET A 1 437 ? 0.460 8.032 -20.573 1.00 85.62 437 MET A C 1
ATOM 3532 O O . MET A 1 437 ? 1.679 7.914 -20.628 1.00 85.62 437 MET A O 1
ATOM 3536 N N . GLU A 1 438 ? -0.126 9.190 -20.263 1.00 86.00 438 GLU A N 1
ATOM 3537 C CA . GLU A 1 438 ? 0.628 10.404 -19.949 1.00 86.00 438 GLU A CA 1
ATOM 3538 C C . GLU A 1 438 ? 1.506 10.222 -18.706 1.00 86.00 438 GLU A C 1
ATOM 3540 O O . GLU A 1 438 ? 2.691 10.544 -18.746 1.00 86.00 438 GLU A O 1
ATOM 3545 N N . ASN A 1 439 ? 0.963 9.639 -17.632 1.00 85.62 439 ASN A N 1
ATOM 3546 C CA . ASN A 1 439 ? 1.731 9.370 -16.412 1.00 85.62 439 ASN A CA 1
ATOM 3547 C C . ASN A 1 439 ? 2.874 8.378 -16.657 1.00 85.62 439 ASN A C 1
ATOM 3549 O O . ASN A 1 439 ? 3.996 8.638 -16.232 1.00 85.62 439 ASN A O 1
ATOM 3553 N N . TYR A 1 440 ? 2.611 7.292 -17.389 1.00 90.50 440 TYR A N 1
ATOM 3554 C CA . TYR A 1 440 ? 3.634 6.317 -17.772 1.00 90.50 440 TYR A CA 1
ATOM 3555 C C . TYR A 1 440 ? 4.781 6.963 -18.571 1.00 90.50 440 TYR A C 1
ATOM 3557 O O . TYR A 1 440 ? 5.955 6.757 -18.263 1.00 90.50 440 TYR A O 1
ATOM 3565 N N . VAL A 1 441 ? 4.459 7.793 -19.570 1.00 90.31 441 VAL A N 1
ATOM 3566 C CA . VAL A 1 441 ? 5.473 8.453 -20.404 1.00 90.31 441 VAL A CA 1
ATOM 3567 C C . VAL A 1 441 ? 6.256 9.511 -19.621 1.00 90.31 441 VAL A C 1
ATOM 3569 O O . VAL A 1 441 ? 7.477 9.585 -19.744 1.00 90.31 441 VAL A O 1
ATOM 3572 N N . LEU A 1 442 ? 5.577 10.353 -18.839 1.00 87.38 442 LEU A N 1
ATOM 3573 C CA . LEU A 1 442 ? 6.214 11.478 -18.145 1.00 87.38 442 LEU A CA 1
ATOM 3574 C C . LEU A 1 442 ? 7.025 11.057 -16.917 1.00 87.38 442 LEU A C 1
ATOM 3576 O O . LEU A 1 442 ? 7.963 11.770 -16.550 1.00 87.38 442 LEU A O 1
ATOM 3580 N N . ASN A 1 443 ? 6.673 9.930 -16.297 1.00 86.69 443 ASN A N 1
ATOM 3581 C CA . ASN A 1 443 ? 7.375 9.407 -15.132 1.00 86.69 443 ASN A CA 1
ATOM 3582 C C . ASN A 1 443 ? 8.317 8.274 -15.548 1.00 86.69 443 ASN A C 1
ATOM 3584 O O . ASN A 1 443 ? 9.525 8.489 -15.577 1.00 86.69 443 ASN A O 1
ATOM 3588 N N . GLU A 1 444 ? 7.799 7.114 -15.960 1.00 90.88 444 GLU A N 1
ATOM 3589 C CA . GLU A 1 444 ? 8.642 5.920 -16.103 1.00 90.88 444 GLU A CA 1
ATOM 3590 C C . GLU A 1 444 ? 9.554 5.926 -17.319 1.00 90.88 444 GLU A C 1
ATOM 3592 O O . GLU A 1 444 ? 10.737 5.607 -17.191 1.00 90.88 444 GLU A O 1
ATOM 3597 N N . ILE A 1 445 ? 9.065 6.357 -18.488 1.00 94.06 445 ILE A N 1
ATOM 3598 C CA . ILE A 1 445 ? 9.941 6.465 -19.665 1.00 94.06 445 ILE A CA 1
ATOM 3599 C C . ILE A 1 445 ? 11.051 7.496 -19.418 1.00 94.06 445 ILE A C 1
ATOM 3601 O O . ILE A 1 445 ? 12.197 7.266 -19.805 1.00 94.06 445 ILE A O 1
ATOM 3605 N N . MET A 1 446 ? 10.754 8.617 -18.752 1.00 93.88 446 MET A N 1
ATOM 3606 C CA . MET A 1 446 ? 11.786 9.605 -18.424 1.00 93.88 446 MET A CA 1
ATOM 3607 C C . MET A 1 446 ? 12.815 9.034 -17.445 1.00 93.88 446 MET A C 1
ATOM 3609 O O . MET A 1 446 ? 14.012 9.169 -17.698 1.00 93.88 446 MET A O 1
ATOM 3613 N N . THR A 1 447 ? 12.365 8.365 -16.378 1.00 92.69 447 THR A N 1
ATOM 3614 C CA . THR A 1 447 ? 13.237 7.746 -15.370 1.00 92.69 447 THR A CA 1
ATOM 3615 C C . THR A 1 447 ? 14.172 6.723 -16.001 1.00 92.69 447 THR A C 1
ATOM 3617 O O . THR A 1 447 ? 15.386 6.859 -15.873 1.00 92.69 447 THR A O 1
ATOM 3620 N N . ILE A 1 448 ? 13.649 5.752 -16.758 1.00 93.88 448 ILE A N 1
ATOM 3621 C CA . ILE A 1 448 ? 14.488 4.701 -17.347 1.00 93.88 448 ILE A CA 1
ATOM 3622 C C . ILE A 1 448 ? 15.446 5.245 -18.416 1.00 93.88 448 ILE A C 1
ATOM 3624 O O . ILE A 1 448 ? 16.578 4.774 -18.515 1.00 93.88 448 ILE A O 1
ATOM 3628 N N . LEU A 1 449 ? 15.041 6.256 -19.201 1.00 94.12 449 LEU A N 1
ATOM 3629 C CA . LEU A 1 449 ? 15.942 6.914 -20.151 1.00 94.12 449 LEU A CA 1
ATOM 3630 C C . LEU A 1 449 ? 17.084 7.618 -19.415 1.00 94.12 449 LEU A C 1
ATOM 3632 O O . LEU A 1 449 ? 18.234 7.493 -19.834 1.00 94.12 449 LEU A O 1
ATOM 3636 N N . ILE A 1 450 ? 16.789 8.324 -18.318 1.00 93.19 450 ILE A N 1
ATOM 3637 C CA . ILE A 1 450 ? 17.821 8.949 -17.485 1.00 93.19 450 ILE A CA 1
ATOM 3638 C C . ILE A 1 450 ? 18.762 7.868 -16.948 1.00 93.19 450 ILE A C 1
ATOM 3640 O O . ILE A 1 450 ? 19.949 7.936 -17.255 1.00 93.19 450 ILE A O 1
ATOM 3644 N N . SER A 1 451 ? 18.246 6.852 -16.248 1.00 91.50 451 SER A N 1
ATOM 3645 C CA . SER A 1 451 ? 19.042 5.773 -15.643 1.00 91.50 451 SER A CA 1
ATOM 3646 C C . SER A 1 451 ? 19.924 5.045 -16.662 1.00 91.50 451 SER A C 1
ATOM 3648 O O . SER A 1 451 ? 21.119 4.842 -16.434 1.00 91.50 451 SER A O 1
ATOM 3650 N N . PHE A 1 452 ? 19.361 4.680 -17.821 1.00 92.12 452 PHE A N 1
ATOM 3651 C CA . PHE A 1 452 ? 20.083 3.957 -18.867 1.00 92.12 452 PHE A CA 1
ATOM 3652 C C . PHE A 1 452 ? 21.215 4.796 -19.467 1.00 92.12 452 PHE A C 1
ATOM 3654 O O . PHE A 1 452 ? 22.329 4.298 -19.631 1.00 92.12 452 PHE A O 1
ATOM 3661 N N . PHE A 1 453 ? 20.950 6.061 -19.807 1.00 91.56 453 PHE A N 1
ATOM 3662 C CA . PHE A 1 453 ? 21.930 6.925 -20.467 1.00 91.56 453 PHE A CA 1
ATOM 3663 C C . PHE A 1 453 ? 22.919 7.585 -19.502 1.00 91.56 453 PHE A C 1
ATOM 3665 O O . PHE A 1 453 ? 23.997 7.961 -19.942 1.00 91.56 453 PHE A O 1
ATOM 3672 N N . SER A 1 454 ? 22.612 7.678 -18.205 1.00 90.31 454 SER A N 1
ATOM 3673 C CA . SER A 1 454 ? 23.581 8.108 -17.188 1.00 90.31 454 SER A CA 1
ATOM 3674 C C . SER A 1 454 ? 24.576 7.016 -16.787 1.00 90.31 454 SER A C 1
ATOM 3676 O O . SER A 1 454 ? 25.538 7.296 -16.075 1.00 90.31 454 SER A O 1
ATOM 3678 N N . SER A 1 455 ? 24.340 5.764 -17.193 1.00 87.88 455 SER A N 1
ATOM 3679 C CA . SER A 1 455 ? 25.213 4.647 -16.836 1.00 87.88 455 SER A CA 1
ATOM 3680 C C . SER A 1 455 ? 26.552 4.714 -17.582 1.00 87.88 455 SER A C 1
ATOM 3682 O O . SER A 1 455 ? 26.562 4.806 -18.817 1.00 87.88 455 SER A O 1
ATOM 3684 N N . PRO A 1 456 ? 27.695 4.547 -16.886 1.00 83.06 456 PRO A N 1
ATOM 3685 C CA . PRO A 1 456 ? 29.014 4.570 -17.516 1.00 83.06 456 PRO A CA 1
ATOM 3686 C C . PRO A 1 456 ? 29.200 3.459 -18.565 1.00 83.06 456 PRO A C 1
ATOM 3688 O O . PRO A 1 456 ? 30.025 3.591 -19.468 1.00 83.06 456 PRO A O 1
ATOM 3691 N N . PHE A 1 457 ? 28.431 2.366 -18.501 1.00 82.38 457 PHE A N 1
ATOM 3692 C CA . PHE A 1 457 ? 28.491 1.285 -19.495 1.00 82.38 457 PHE A CA 1
ATOM 3693 C C . PHE A 1 457 ? 27.766 1.628 -20.790 1.00 82.38 457 PHE A C 1
ATOM 3695 O O . PHE A 1 457 ? 28.206 1.220 -21.867 1.00 82.38 457 PHE A O 1
ATOM 3702 N N . SER A 1 458 ? 26.703 2.428 -20.709 1.00 81.50 458 SER A N 1
ATOM 3703 C CA . SER A 1 458 ? 26.084 3.028 -21.892 1.00 81.50 458 SER A CA 1
ATOM 3704 C C . SER A 1 458 ? 27.091 3.939 -22.610 1.00 81.50 458 SER A C 1
ATOM 3706 O O . SER A 1 458 ? 27.269 3.861 -23.832 1.00 81.50 458 SER A O 1
ATOM 3708 N N . ASP A 1 459 ? 27.877 4.691 -21.834 1.00 74.31 459 ASP A N 1
ATOM 3709 C CA . ASP A 1 459 ? 28.981 5.531 -22.316 1.00 74.31 459 ASP A CA 1
ATOM 3710 C C . ASP A 1 459 ? 30.199 4.761 -22.849 1.00 74.31 459 ASP A C 1
ATOM 3712 O O . ASP A 1 459 ? 31.027 5.334 -23.558 1.00 74.31 459 ASP A O 1
ATOM 3716 N N . GLN A 1 460 ? 30.306 3.457 -22.599 1.00 75.88 460 GLN A N 1
ATOM 3717 C CA . GLN A 1 460 ? 31.361 2.610 -23.170 1.00 75.88 460 GLN A CA 1
ATOM 3718 C C . GLN A 1 460 ? 30.862 1.759 -24.348 1.00 75.88 460 GLN A C 1
ATOM 3720 O O . GLN A 1 460 ? 31.649 1.373 -25.214 1.00 75.88 460 GLN A O 1
ATOM 3725 N N . SER A 1 461 ? 29.554 1.508 -24.442 1.00 79.62 461 SER A N 1
ATOM 3726 C CA . SER A 1 461 ? 28.954 0.677 -25.489 1.00 79.62 461 SER A CA 1
ATOM 3727 C C . SER A 1 461 ? 29.090 1.297 -26.886 1.00 79.62 461 SER A C 1
ATOM 3729 O O . SER A 1 461 ? 28.908 2.500 -27.082 1.00 79.62 461 SER A O 1
ATOM 3731 N N . THR A 1 462 ? 29.369 0.468 -27.896 1.00 79.38 462 THR A N 1
ATOM 3732 C CA . THR A 1 462 ? 29.360 0.876 -29.316 1.00 79.38 462 THR A CA 1
ATOM 3733 C C . THR A 1 462 ? 27.968 0.776 -29.947 1.00 79.38 462 THR A C 1
ATOM 3735 O O . THR A 1 462 ? 27.766 1.241 -31.071 1.00 79.38 462 THR A O 1
ATOM 3738 N N . ALA A 1 463 ? 26.980 0.217 -29.233 1.00 78.94 463 ALA A N 1
ATOM 3739 C CA . ALA A 1 463 ? 25.616 0.041 -29.734 1.00 78.94 463 ALA A CA 1
ATOM 3740 C C . ALA A 1 463 ? 24.970 1.378 -30.139 1.00 78.94 463 ALA A C 1
ATOM 3742 O O . ALA A 1 463 ? 24.306 1.453 -31.174 1.00 78.94 463 ALA A O 1
ATOM 3743 N N . LEU A 1 464 ? 25.245 2.447 -29.382 1.00 79.25 464 LEU A N 1
ATOM 3744 C CA . LEU A 1 464 ? 24.759 3.801 -29.655 1.00 79.25 464 LEU A CA 1
ATOM 3745 C C . LEU A 1 464 ? 25.229 4.335 -31.020 1.00 79.25 464 LEU A C 1
ATOM 3747 O O . LEU A 1 464 ? 24.443 4.951 -31.737 1.00 79.25 464 LEU A O 1
ATOM 3751 N N . GLN A 1 465 ? 26.471 4.052 -31.433 1.00 77.69 465 GLN A N 1
ATOM 3752 C CA . GLN A 1 465 ? 27.000 4.496 -32.733 1.00 77.69 465 GLN A CA 1
ATOM 3753 C C . GLN A 1 465 ? 26.262 3.849 -33.911 1.00 77.69 465 GLN A C 1
ATOM 3755 O O . GLN A 1 465 ? 26.044 4.493 -34.932 1.00 77.69 465 GLN A O 1
ATOM 3760 N N . ARG A 1 466 ? 25.826 2.593 -33.764 1.00 80.94 466 ARG A N 1
ATOM 3761 C CA . ARG A 1 466 ? 25.060 1.879 -34.801 1.00 80.94 466 ARG A CA 1
ATOM 3762 C C . ARG A 1 466 ? 23.582 2.278 -34.835 1.00 80.94 466 ARG A C 1
ATOM 3764 O O . ARG A 1 466 ? 22.893 1.961 -35.797 1.00 80.94 466 ARG A O 1
ATOM 3771 N N . ARG A 1 467 ? 23.090 2.953 -33.791 1.00 84.06 467 ARG A N 1
ATOM 3772 C CA . ARG A 1 467 ? 21.664 3.244 -33.560 1.00 84.06 467 ARG A CA 1
ATOM 3773 C C . ARG A 1 467 ? 21.382 4.735 -33.351 1.00 84.06 467 ARG A C 1
ATOM 3775 O O . ARG A 1 467 ? 20.370 5.102 -32.757 1.00 84.06 467 ARG A O 1
ATOM 3782 N N . GLN A 1 468 ? 22.247 5.600 -33.883 1.00 85.12 468 GLN A N 1
ATOM 3783 C CA . GLN A 1 468 ? 22.133 7.059 -33.752 1.00 85.12 468 GLN A CA 1
ATOM 3784 C C . GLN A 1 468 ? 20.766 7.595 -34.202 1.00 85.12 468 GLN A C 1
ATOM 3786 O O . GLN A 1 468 ? 20.246 8.519 -33.586 1.00 85.12 468 GLN A O 1
ATOM 3791 N N . LEU A 1 469 ? 20.148 6.992 -35.225 1.00 87.81 469 LEU A N 1
ATOM 3792 C CA . LEU A 1 469 ? 18.822 7.395 -35.704 1.00 87.81 469 LEU A CA 1
ATOM 3793 C C . LEU A 1 469 ? 17.740 7.257 -34.624 1.00 87.81 469 LEU A C 1
ATOM 3795 O O . LEU A 1 469 ? 16.987 8.203 -34.406 1.00 87.81 469 LEU A O 1
ATOM 3799 N N . ILE A 1 470 ? 17.693 6.122 -33.917 1.00 89.69 470 ILE A N 1
ATOM 3800 C CA . ILE A 1 470 ? 16.721 5.880 -32.837 1.00 89.69 470 ILE A CA 1
ATOM 3801 C C . ILE A 1 470 ? 16.954 6.882 -31.703 1.00 89.69 470 ILE A C 1
ATOM 3803 O O . ILE A 1 470 ? 16.014 7.493 -31.202 1.00 89.69 470 ILE A O 1
ATOM 3807 N N . PHE A 1 471 ? 18.218 7.110 -31.343 1.00 91.25 471 PHE A N 1
ATOM 3808 C CA . PHE A 1 471 ? 18.596 8.074 -30.312 1.00 91.25 471 PHE A CA 1
ATOM 3809 C C . PHE A 1 471 ? 18.167 9.512 -30.654 1.00 91.25 471 PHE A C 1
ATOM 3811 O O . PHE A 1 471 ? 17.563 10.195 -29.827 1.00 91.25 471 PHE A O 1
ATOM 3818 N N . ILE A 1 472 ? 18.418 9.971 -31.885 1.00 89.06 472 ILE A N 1
ATOM 3819 C CA . ILE A 1 472 ? 18.008 11.309 -32.337 1.00 89.06 472 ILE A CA 1
ATOM 3820 C C . ILE A 1 472 ? 16.480 11.425 -32.352 1.00 89.06 472 ILE A C 1
ATOM 3822 O O . ILE A 1 472 ? 15.941 12.449 -31.929 1.00 89.06 472 ILE A O 1
ATOM 3826 N N . GLN A 1 473 ? 15.769 10.383 -32.795 1.00 91.44 473 GLN A N 1
ATOM 3827 C CA . GLN A 1 473 ? 14.307 10.360 -32.764 1.00 91.44 473 GLN A CA 1
ATOM 3828 C C . GLN A 1 473 ? 13.764 10.439 -31.333 1.00 91.44 473 GLN A C 1
ATOM 3830 O O . GLN A 1 473 ? 12.835 11.210 -31.091 1.00 91.44 473 GLN A O 1
ATOM 3835 N N . LEU A 1 474 ? 14.358 9.717 -30.376 1.00 92.50 474 LEU A N 1
ATOM 3836 C CA . LEU A 1 474 ? 13.991 9.818 -28.961 1.00 92.50 474 LEU A CA 1
ATOM 3837 C C . LEU A 1 474 ? 14.175 11.250 -28.459 1.00 92.50 474 LEU A C 1
ATOM 3839 O O . LEU A 1 474 ? 13.222 11.847 -27.962 1.00 92.50 474 LEU A O 1
ATOM 3843 N N . LEU A 1 475 ? 15.357 11.839 -28.663 1.00 91.19 475 LEU A N 1
ATOM 3844 C CA . LEU A 1 475 ? 15.650 13.211 -28.243 1.00 91.19 475 LEU A CA 1
ATOM 3845 C C . LEU A 1 475 ? 14.656 14.219 -28.846 1.00 91.19 475 LEU A C 1
ATOM 3847 O O . LEU A 1 475 ? 14.147 15.090 -28.141 1.00 91.19 475 LEU A O 1
ATOM 3851 N N . GLN A 1 476 ? 14.323 14.079 -30.131 1.00 89.50 476 GLN A N 1
ATOM 3852 C CA . GLN A 1 476 ? 13.320 14.911 -30.801 1.00 89.50 476 GLN A CA 1
ATOM 3853 C C . GLN A 1 476 ? 11.926 14.778 -30.179 1.00 89.50 476 GLN A C 1
ATOM 3855 O O . GLN A 1 476 ? 11.231 15.781 -29.998 1.00 89.50 476 GLN A O 1
ATOM 3860 N N . LYS A 1 477 ? 11.494 13.552 -29.870 1.00 91.00 477 LYS A N 1
ATOM 3861 C CA . LYS A 1 477 ? 10.164 13.272 -29.311 1.00 91.00 477 LYS A CA 1
ATOM 3862 C C . LYS A 1 477 ? 10.063 13.753 -27.864 1.00 91.00 477 LYS A C 1
ATOM 3864 O O . LYS A 1 477 ? 9.104 14.445 -27.539 1.00 91.00 477 LYS A O 1
ATOM 3869 N N . VAL A 1 478 ? 11.076 13.498 -27.034 1.00 90.94 478 VAL A N 1
ATOM 3870 C CA . VAL A 1 478 ? 11.151 14.017 -25.656 1.00 90.94 478 VAL A CA 1
ATOM 3871 C C . VAL A 1 478 ? 11.199 15.551 -25.656 1.00 90.94 478 VAL A C 1
ATOM 3873 O O . VAL A 1 478 ? 10.525 16.197 -24.853 1.00 90.94 478 VAL A O 1
ATOM 3876 N N . PHE A 1 479 ? 11.907 16.170 -26.607 1.00 88.31 479 PHE A N 1
ATOM 3877 C CA . PHE A 1 479 ? 11.882 17.626 -26.742 1.00 88.31 479 PHE A CA 1
ATOM 3878 C C . PHE A 1 479 ? 10.479 18.150 -27.071 1.00 88.31 479 PHE A C 1
ATOM 3880 O O . PHE A 1 479 ? 10.005 19.075 -26.413 1.00 88.31 479 PHE A O 1
ATOM 3887 N N . LYS A 1 480 ? 9.778 17.547 -28.039 1.00 87.81 480 LYS A N 1
ATOM 3888 C CA . LYS A 1 480 ? 8.386 17.910 -28.361 1.00 87.81 480 LYS A CA 1
ATOM 3889 C C . LYS A 1 480 ? 7.458 17.736 -27.157 1.00 87.81 480 LYS A C 1
ATOM 3891 O O . LYS A 1 480 ? 6.635 18.612 -26.909 1.00 87.81 480 LYS A O 1
ATOM 3896 N N . LEU A 1 481 ? 7.643 16.668 -26.381 1.00 87.00 481 LEU A N 1
ATOM 3897 C CA . LEU A 1 481 ? 6.897 16.410 -25.149 1.00 87.00 481 LEU A CA 1
ATOM 3898 C C . LEU A 1 481 ? 7.052 17.558 -24.136 1.00 87.00 481 LEU A C 1
ATOM 3900 O O . LEU A 1 481 ? 6.072 17.982 -23.533 1.00 87.00 481 LEU A O 1
ATOM 3904 N N . SER A 1 482 ? 8.247 18.147 -24.013 1.00 85.62 482 SER A N 1
ATOM 3905 C CA . SER A 1 482 ? 8.478 19.288 -23.110 1.00 85.62 482 SER A CA 1
ATOM 3906 C C . SER A 1 482 ? 7.744 20.580 -23.500 1.00 85.62 482 SER A C 1
ATOM 3908 O O . SER A 1 482 ? 7.619 21.489 -22.679 1.00 85.62 482 SER A O 1
ATOM 3910 N N . GLN A 1 483 ? 7.257 20.679 -24.743 1.00 84.00 483 GLN A N 1
ATOM 3911 C CA . GLN A 1 483 ? 6.506 21.839 -25.238 1.00 84.00 483 GLN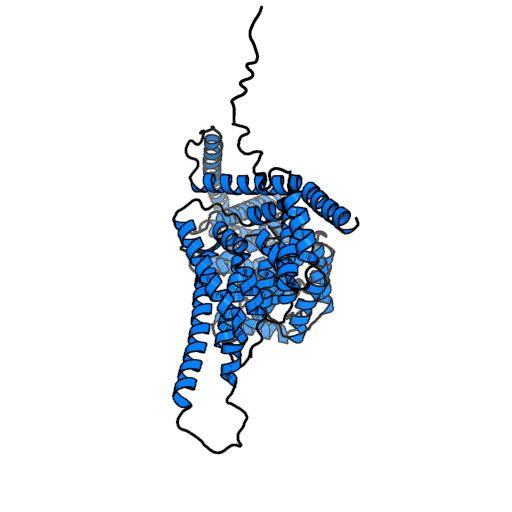 A CA 1
ATOM 3912 C C . GLN A 1 483 ? 5.002 21.762 -24.929 1.00 84.00 483 GLN A C 1
ATOM 3914 O O . GLN A 1 483 ? 4.267 22.713 -25.215 1.00 84.00 483 GLN A O 1
ATOM 3919 N N . ILE A 1 484 ? 4.528 20.662 -24.336 1.00 83.19 484 ILE A N 1
ATOM 3920 C CA . ILE A 1 484 ? 3.133 20.516 -23.919 1.00 83.19 484 ILE A CA 1
ATOM 3921 C C . ILE A 1 484 ? 2.836 21.499 -22.777 1.00 83.19 484 ILE A C 1
ATOM 3923 O O . ILE A 1 484 ? 3.538 21.561 -21.769 1.00 83.19 484 ILE A O 1
ATOM 3927 N N . LYS A 1 485 ? 1.775 22.301 -22.936 1.00 72.00 485 LYS A N 1
ATOM 3928 C CA . LYS A 1 485 ? 1.453 23.417 -22.025 1.00 72.00 485 LYS A CA 1
ATOM 3929 C C . LYS A 1 485 ? 0.897 22.984 -20.662 1.00 72.00 485 LYS A C 1
ATOM 3931 O O . LYS A 1 485 ? 0.986 23.767 -19.723 1.00 72.00 485 LYS A O 1
ATOM 3936 N N . ASN A 1 486 ? 0.355 21.771 -20.548 1.00 76.50 486 ASN A N 1
ATOM 3937 C CA . ASN A 1 486 ? -0.406 21.318 -19.375 1.00 76.50 486 ASN A CA 1
ATOM 3938 C C . ASN A 1 486 ? 0.392 20.437 -18.394 1.00 76.50 486 ASN A C 1
ATOM 3940 O O . ASN A 1 486 ? -0.201 19.782 -17.544 1.00 76.50 486 ASN A O 1
ATOM 3944 N N . LEU A 1 487 ? 1.725 20.434 -18.474 1.00 79.00 487 LEU A N 1
ATOM 3945 C CA . LEU A 1 487 ? 2.563 19.629 -17.581 1.00 79.00 487 LEU A CA 1
ATOM 3946 C C . LEU A 1 487 ? 2.611 20.205 -16.159 1.00 79.00 487 LEU A C 1
ATOM 3948 O O . LEU A 1 487 ? 2.784 21.412 -15.962 1.00 79.00 487 LEU A O 1
ATOM 3952 N N . THR A 1 488 ? 2.547 19.330 -15.153 1.00 81.00 488 THR A N 1
ATOM 3953 C CA . THR A 1 488 ? 2.812 19.724 -13.762 1.00 81.00 488 THR A CA 1
ATOM 3954 C C . THR A 1 488 ? 4.296 20.064 -13.559 1.00 81.00 488 THR A C 1
ATOM 3956 O O . THR A 1 488 ? 5.169 19.615 -14.305 1.00 81.00 488 THR A O 1
ATOM 3959 N N . ALA A 1 489 ? 4.616 20.851 -12.525 1.00 82.06 489 ALA A N 1
ATOM 3960 C CA . ALA A 1 489 ? 5.999 21.209 -12.193 1.00 82.06 489 ALA A CA 1
ATOM 3961 C C . ALA A 1 489 ? 6.967 20.003 -12.060 1.00 82.06 489 ALA A C 1
ATOM 3963 O O . ALA A 1 489 ? 8.042 20.072 -12.661 1.00 82.06 489 ALA A O 1
ATOM 3964 N N . PRO A 1 490 ? 6.633 18.906 -11.340 1.00 82.25 490 PRO A N 1
ATOM 3965 C CA . PRO A 1 490 ? 7.521 17.743 -11.244 1.00 82.25 490 PRO A CA 1
ATOM 3966 C C . PRO A 1 490 ? 7.692 17.008 -12.581 1.00 82.25 490 PRO A C 1
ATOM 3968 O O . PRO A 1 490 ? 8.816 16.667 -12.939 1.00 82.25 490 PRO A O 1
ATOM 3971 N N . GLN A 1 491 ? 6.621 16.834 -13.362 1.00 84.62 491 GLN A N 1
ATOM 3972 C CA . GLN A 1 491 ? 6.701 16.206 -14.689 1.00 84.62 491 GLN A CA 1
ATOM 3973 C C . GLN A 1 491 ? 7.594 17.015 -15.632 1.00 84.62 491 GLN A C 1
ATOM 3975 O O . GLN A 1 491 ? 8.459 16.468 -16.310 1.00 84.62 491 GLN A O 1
ATOM 3980 N N . LYS A 1 492 ? 7.440 18.344 -15.628 1.00 85.81 492 LYS A N 1
ATOM 3981 C CA . LYS A 1 492 ? 8.288 19.233 -16.422 1.00 85.81 492 LYS A CA 1
ATOM 3982 C C . LYS A 1 492 ? 9.759 19.103 -16.031 1.00 85.81 492 LYS A C 1
ATOM 3984 O O . LYS A 1 492 ? 10.611 19.019 -16.908 1.00 85.81 492 LYS A O 1
ATOM 3989 N N . PHE A 1 493 ? 10.057 19.051 -14.733 1.00 85.69 493 PHE A N 1
ATOM 3990 C CA . PHE A 1 493 ? 11.420 18.838 -14.252 1.00 85.69 493 PHE A CA 1
ATOM 3991 C C . PHE A 1 493 ? 11.997 17.490 -14.716 1.00 85.69 493 PHE A C 1
ATOM 3993 O O . PHE A 1 493 ? 13.133 17.459 -15.187 1.00 85.69 493 PHE A O 1
ATOM 4000 N N . SER A 1 494 ? 11.214 16.409 -14.643 1.00 87.88 494 SER A N 1
ATOM 4001 C CA . SER A 1 494 ? 11.617 15.073 -15.108 1.00 87.88 494 SER A CA 1
ATOM 4002 C C . SER A 1 494 ? 11.990 15.073 -16.596 1.00 87.88 494 SER A C 1
ATOM 4004 O O . SER A 1 494 ? 13.104 14.695 -16.969 1.00 87.88 494 SER A O 1
ATOM 4006 N N . VAL A 1 495 ? 11.115 15.622 -17.447 1.00 89.62 495 VAL A N 1
ATOM 4007 C CA . VAL A 1 495 ? 11.357 15.733 -18.896 1.00 89.62 495 VAL A CA 1
ATOM 4008 C C . VAL A 1 495 ? 12.578 16.614 -19.191 1.00 89.62 495 VAL A C 1
ATOM 4010 O O . VAL A 1 495 ? 13.414 16.264 -20.022 1.00 89.62 495 VAL A O 1
ATOM 4013 N N . GLU A 1 496 ? 12.728 17.744 -18.492 1.00 88.81 496 GLU A N 1
ATOM 4014 C CA . GLU A 1 496 ? 13.902 18.616 -18.624 1.00 88.81 496 GLU A CA 1
ATOM 4015 C C . GLU A 1 496 ? 15.205 17.909 -18.233 1.00 88.81 496 GLU A C 1
ATOM 4017 O O . GLU A 1 496 ? 16.229 18.113 -18.888 1.00 88.81 496 GLU A O 1
ATOM 4022 N N . SER A 1 497 ? 15.178 17.088 -17.181 1.00 89.69 497 SER A N 1
ATOM 4023 C CA . SER A 1 497 ? 16.325 16.287 -16.752 1.00 89.69 497 SER A CA 1
ATOM 4024 C C . SER A 1 497 ? 16.696 15.247 -17.807 1.00 89.69 497 SER A C 1
ATOM 4026 O O . SER A 1 497 ? 17.860 15.161 -18.187 1.00 89.69 497 SER A O 1
ATOM 4028 N N . CYS A 1 498 ? 15.705 14.542 -18.361 1.00 93.44 498 CYS A N 1
ATOM 4029 C CA . CYS A 1 498 ? 15.915 13.573 -19.435 1.00 93.44 498 CYS A CA 1
ATOM 4030 C C . CYS A 1 498 ? 16.571 14.219 -20.666 1.00 93.44 498 CYS A C 1
ATOM 4032 O O . CYS A 1 498 ? 17.573 13.720 -21.177 1.00 93.44 498 CYS A O 1
ATOM 4034 N N . ILE A 1 499 ? 16.085 15.391 -21.093 1.00 90.94 499 ILE A N 1
ATOM 4035 C CA . ILE A 1 499 ? 16.674 16.134 -22.218 1.00 90.94 499 ILE A CA 1
ATOM 4036 C C . ILE A 1 499 ? 18.133 16.511 -21.931 1.00 90.94 499 ILE A C 1
ATOM 4038 O O . ILE A 1 499 ? 18.974 16.386 -22.821 1.00 90.94 499 ILE A O 1
ATOM 4042 N N . LYS A 1 500 ? 18.457 16.958 -20.709 1.00 90.62 500 LYS A N 1
ATOM 4043 C CA . LYS A 1 500 ? 19.845 17.282 -20.333 1.00 90.62 500 LYS A CA 1
ATOM 4044 C C . LYS A 1 500 ? 20.753 16.065 -20.459 1.00 90.62 500 LYS A C 1
ATOM 4046 O O . LYS A 1 500 ? 21.780 16.178 -21.123 1.00 90.62 500 LYS A O 1
ATOM 4051 N N . THR A 1 501 ? 20.352 14.929 -19.887 1.00 91.44 501 THR A N 1
ATOM 4052 C CA . THR A 1 501 ? 21.117 13.677 -19.947 1.00 91.44 501 THR A CA 1
ATOM 4053 C C . THR A 1 501 ? 21.363 13.252 -21.395 1.00 91.44 501 THR A C 1
ATOM 4055 O O . THR A 1 501 ? 22.500 12.995 -21.781 1.00 91.44 501 THR A O 1
ATOM 4058 N N . LEU A 1 502 ? 20.329 13.263 -22.243 1.00 90.81 502 LEU A N 1
ATOM 4059 C CA . LEU A 1 502 ? 20.473 12.898 -23.655 1.00 90.81 502 LEU A CA 1
ATOM 4060 C C . LEU A 1 502 ? 21.397 13.864 -24.421 1.00 90.81 502 LEU A C 1
ATOM 4062 O O . LEU A 1 502 ? 22.215 13.427 -25.228 1.00 90.81 502 LEU A O 1
ATOM 4066 N N . ILE A 1 503 ? 21.321 15.174 -24.171 1.00 88.81 503 ILE A N 1
ATOM 4067 C CA . ILE A 1 503 ? 22.216 16.152 -24.817 1.00 88.81 503 ILE A CA 1
ATOM 4068 C C . ILE A 1 503 ? 23.668 15.956 -24.374 1.00 88.81 503 ILE A C 1
ATOM 4070 O O . ILE A 1 503 ? 24.579 16.086 -25.192 1.00 88.81 503 ILE A O 1
ATOM 4074 N N . GLU A 1 504 ? 23.900 15.667 -23.097 1.00 89.06 504 GLU A N 1
ATOM 4075 C CA . GLU A 1 504 ? 25.237 15.394 -22.571 1.00 89.06 504 GLU A CA 1
ATOM 4076 C C . GLU A 1 504 ? 25.855 14.162 -23.242 1.00 89.06 504 GLU A C 1
ATOM 4078 O O . GLU A 1 504 ? 26.967 14.247 -23.767 1.00 89.06 504 GLU A O 1
ATOM 4083 N N . VAL A 1 505 ? 25.090 13.074 -23.368 1.00 88.31 505 VAL A N 1
ATOM 4084 C CA . VAL A 1 505 ? 25.515 11.869 -24.098 1.00 88.31 505 VAL A CA 1
ATOM 4085 C C . VAL A 1 505 ? 25.816 12.173 -25.568 1.00 88.31 505 VAL A C 1
ATOM 4087 O O . VAL A 1 505 ? 26.844 11.742 -26.096 1.00 88.31 505 VAL A O 1
ATOM 4090 N N . ALA A 1 506 ? 24.969 12.956 -26.241 1.00 86.81 506 ALA A N 1
ATOM 4091 C CA . ALA A 1 506 ? 25.192 13.342 -27.633 1.00 86.81 506 ALA A CA 1
ATOM 4092 C C . ALA A 1 506 ? 26.502 14.127 -27.816 1.00 86.81 506 ALA A C 1
ATOM 4094 O O . ALA A 1 506 ? 27.265 13.843 -28.742 1.00 86.81 506 ALA A O 1
ATOM 4095 N N . LYS A 1 507 ? 26.792 15.069 -26.905 1.00 86.25 507 LYS A N 1
ATOM 4096 C CA . LYS A 1 507 ? 28.033 15.859 -26.902 1.00 86.25 507 LYS A CA 1
ATOM 4097 C C . LYS A 1 507 ? 29.259 14.992 -26.637 1.00 86.25 507 LYS A C 1
ATOM 4099 O O . LYS A 1 507 ? 30.221 15.073 -27.397 1.00 86.25 507 LYS A O 1
ATOM 4104 N N . ASN A 1 508 ? 29.205 14.130 -25.621 1.00 85.06 508 ASN A N 1
ATOM 4105 C CA . ASN A 1 508 ? 30.305 13.230 -25.262 1.00 85.06 508 ASN A CA 1
ATOM 4106 C C . ASN A 1 508 ? 30.661 12.265 -26.404 1.00 85.06 508 ASN A C 1
ATOM 4108 O O . ASN A 1 508 ? 31.812 11.859 -26.548 1.00 85.06 508 ASN A O 1
ATOM 4112 N N . ARG A 1 509 ? 29.682 11.917 -27.247 1.00 81.25 509 ARG A N 1
ATOM 4113 C CA . ARG A 1 509 ? 29.840 10.978 -28.367 1.00 81.25 509 ARG A CA 1
ATOM 4114 C C . ARG A 1 509 ? 29.963 11.641 -29.738 1.00 81.25 509 ARG A C 1
ATOM 4116 O O . ARG A 1 509 ? 30.002 10.921 -30.735 1.00 81.25 509 ARG A O 1
ATOM 4123 N N . ALA A 1 510 ? 30.017 12.973 -29.794 1.00 82.69 510 ALA A N 1
ATOM 4124 C CA . ALA A 1 510 ? 30.028 13.749 -31.034 1.00 82.69 510 ALA A CA 1
ATOM 4125 C C . ALA A 1 510 ? 28.906 13.346 -32.021 1.00 82.69 510 ALA A C 1
ATOM 4127 O O . ALA A 1 510 ? 29.110 13.298 -33.234 1.00 82.69 510 ALA A O 1
ATOM 4128 N N . ILE A 1 511 ? 27.713 13.032 -31.502 1.00 83.12 511 ILE A N 1
ATOM 4129 C CA . ILE A 1 511 ? 26.528 12.761 -32.323 1.00 83.12 511 ILE A CA 1
ATOM 4130 C C . ILE A 1 511 ? 25.995 14.105 -32.815 1.00 83.12 511 ILE A C 1
ATOM 4132 O O . ILE A 1 511 ? 25.651 14.969 -32.010 1.00 83.12 511 ILE A O 1
ATOM 4136 N N . ALA A 1 512 ? 25.914 14.281 -34.134 1.00 80.56 512 ALA A N 1
ATOM 4137 C CA . ALA A 1 512 ? 25.403 15.509 -34.729 1.00 80.56 512 ALA A CA 1
ATOM 4138 C C . ALA A 1 512 ? 23.911 15.688 -34.399 1.00 80.56 512 ALA A C 1
ATOM 4140 O O . ALA A 1 512 ? 23.057 14.941 -34.882 1.00 80.56 512 ALA A O 1
ATOM 4141 N N . ILE A 1 513 ? 23.601 16.693 -33.580 1.00 79.75 513 ILE A N 1
ATOM 4142 C CA . ILE A 1 513 ? 22.230 17.127 -33.321 1.00 79.75 513 ILE A CA 1
ATOM 4143 C C . ILE A 1 513 ? 21.843 18.137 -34.417 1.00 79.75 513 ILE A C 1
ATOM 4145 O O . ILE A 1 513 ? 22.633 19.026 -34.730 1.00 79.75 513 ILE A O 1
ATOM 4149 N N . PRO A 1 514 ? 20.639 18.044 -35.009 1.00 79.94 514 PRO A N 1
ATOM 4150 C CA . PRO A 1 514 ? 20.130 19.075 -35.912 1.00 79.94 514 PRO A CA 1
ATOM 4151 C C . PRO A 1 514 ? 20.182 20.480 -35.281 1.00 79.94 514 PRO A C 1
ATOM 4153 O O . PRO A 1 514 ? 19.668 20.680 -34.179 1.00 79.94 514 PRO A O 1
ATOM 4156 N N . SER A 1 515 ? 20.746 21.459 -35.996 1.00 70.44 515 SER A N 1
ATOM 4157 C CA . SER A 1 515 ? 20.975 22.837 -35.515 1.00 70.44 515 SER A CA 1
ATOM 4158 C C . SER A 1 515 ? 19.717 23.531 -34.978 1.00 70.44 515 SER A C 1
ATOM 4160 O O . SER A 1 515 ? 19.783 24.314 -34.029 1.00 70.44 515 SER A O 1
ATOM 4162 N N . ASP A 1 516 ? 18.555 23.204 -35.545 1.00 73.00 516 ASP A N 1
ATOM 4163 C CA . ASP A 1 516 ? 17.261 23.760 -35.138 1.00 73.00 516 ASP A CA 1
ATOM 4164 C C . ASP A 1 516 ? 16.865 23.323 -33.718 1.00 73.00 516 ASP A C 1
ATOM 4166 O O . ASP A 1 516 ? 16.267 24.091 -32.962 1.00 73.00 516 ASP A O 1
ATOM 4170 N N . LEU A 1 517 ? 17.237 22.099 -33.323 1.00 72.69 517 LEU A N 1
ATOM 4171 C CA . LEU A 1 517 ? 17.005 21.583 -31.973 1.00 72.69 517 LEU A CA 1
ATOM 4172 C C . LEU A 1 517 ? 17.993 22.200 -30.982 1.00 72.69 517 LEU A C 1
ATOM 4174 O O . LEU A 1 517 ? 17.590 22.582 -29.885 1.00 72.69 517 LEU A O 1
ATOM 4178 N N . GLU A 1 518 ? 19.259 22.374 -31.376 1.00 71.88 518 GLU A N 1
ATOM 4179 C CA . GLU A 1 518 ? 20.278 23.014 -30.534 1.00 71.88 518 GLU A CA 1
ATOM 4180 C C . GLU A 1 518 ? 19.883 24.438 -30.116 1.00 71.88 518 GLU A C 1
ATOM 4182 O O . GLU A 1 518 ? 19.944 24.774 -28.928 1.00 71.88 518 GLU A O 1
ATOM 4187 N N . GLY A 1 519 ? 19.393 25.258 -31.054 1.00 71.56 519 GLY A N 1
ATOM 4188 C CA . GLY A 1 519 ? 18.893 26.605 -30.746 1.00 71.56 519 GLY A CA 1
ATOM 4189 C C . GLY A 1 519 ? 17.674 26.598 -29.811 1.00 71.56 519 GLY A C 1
ATOM 4190 O O . GLY A 1 519 ? 17.551 27.437 -28.905 1.00 71.56 519 GLY A O 1
ATOM 4191 N N . ALA A 1 520 ? 16.790 25.613 -29.975 1.00 74.00 520 ALA A N 1
ATOM 4192 C CA . ALA A 1 520 ? 15.607 25.454 -29.140 1.00 74.00 520 ALA A CA 1
ATOM 4193 C C . ALA A 1 520 ? 15.962 25.021 -27.700 1.00 74.00 520 ALA A C 1
ATOM 4195 O O . ALA A 1 520 ? 15.388 25.545 -26.738 1.00 74.00 520 ALA A O 1
ATOM 4196 N N . PHE A 1 521 ? 16.973 24.161 -27.525 1.00 77.00 521 PHE A N 1
ATOM 4197 C CA . PHE A 1 521 ? 17.475 23.744 -26.211 1.00 77.00 521 PHE A CA 1
ATOM 4198 C C . PHE A 1 521 ? 18.093 24.902 -25.418 1.00 77.00 521 PHE A C 1
ATOM 4200 O O . PHE A 1 521 ? 17.793 25.073 -24.234 1.00 77.00 521 PHE A O 1
ATOM 4207 N N . VAL A 1 522 ? 18.906 25.750 -26.057 1.00 71.12 522 VAL A N 1
ATOM 4208 C CA . VAL A 1 522 ? 19.504 26.935 -25.405 1.00 71.12 522 VAL A CA 1
ATOM 4209 C C . VAL A 1 522 ? 18.419 27.895 -24.897 1.00 71.12 522 VAL A C 1
ATOM 4211 O O . VAL A 1 522 ? 18.506 28.440 -23.790 1.00 71.12 522 VAL A O 1
ATOM 4214 N N . THR A 1 523 ? 17.344 28.057 -25.667 1.00 73.25 523 THR A N 1
ATOM 4215 C CA . THR A 1 523 ? 16.190 28.887 -25.288 1.00 73.25 523 THR A CA 1
ATOM 4216 C C . THR A 1 523 ? 15.404 28.287 -24.115 1.00 73.25 523 THR A C 1
ATOM 4218 O O . THR A 1 523 ? 14.912 29.009 -23.247 1.00 73.25 523 THR A O 1
ATOM 4221 N N . MET A 1 524 ? 15.297 26.962 -24.055 1.00 76.25 524 MET A N 1
ATOM 4222 C CA . MET A 1 524 ? 14.622 26.244 -22.975 1.00 76.25 524 MET A CA 1
ATOM 4223 C C . MET A 1 524 ? 15.402 26.331 -21.655 1.00 76.25 524 MET A C 1
ATOM 4225 O O . MET A 1 524 ? 14.854 26.769 -20.644 1.00 76.25 524 MET A O 1
ATOM 4229 N N . PHE A 1 525 ? 16.703 26.024 -21.668 1.00 74.94 525 PHE A N 1
ATOM 4230 C CA . PHE A 1 525 ? 17.529 26.059 -20.457 1.00 74.94 525 PHE A CA 1
ATOM 4231 C C . PHE A 1 525 ? 17.758 27.469 -19.915 1.00 74.94 525 PHE A C 1
ATOM 4233 O O . PHE A 1 525 ? 17.856 27.640 -18.700 1.00 74.94 525 PHE A O 1
ATOM 4240 N N . SER A 1 526 ? 17.787 28.491 -20.773 1.00 70.19 526 SER A N 1
ATOM 4241 C CA . SER A 1 526 ? 17.843 29.885 -20.316 1.00 70.19 526 SER A CA 1
ATOM 4242 C C . SER A 1 526 ? 16.562 30.299 -19.582 1.00 70.19 526 SER A C 1
ATOM 4244 O O . SER A 1 526 ? 16.651 30.926 -18.525 1.00 70.19 526 SER A O 1
ATOM 4246 N N . LYS A 1 527 ? 15.377 29.881 -20.054 1.00 66.00 527 LYS A N 1
ATOM 4247 C CA . LYS A 1 527 ? 14.100 30.079 -19.340 1.00 66.00 527 LYS A CA 1
ATOM 4248 C C . LYS A 1 527 ? 14.073 29.347 -17.992 1.00 66.00 527 LYS A C 1
ATOM 4250 O O . LYS A 1 527 ? 13.705 29.958 -16.989 1.00 66.00 527 LYS A O 1
ATOM 4255 N N . THR A 1 528 ? 14.518 28.089 -17.935 1.00 62.62 528 THR A N 1
ATOM 4256 C CA . THR A 1 528 ? 14.613 27.326 -16.674 1.00 62.62 528 THR A CA 1
ATOM 4257 C C . THR A 1 528 ? 15.615 27.956 -15.699 1.00 62.62 528 THR A C 1
ATOM 4259 O O . THR A 1 528 ? 15.325 28.089 -14.510 1.00 62.62 528 THR A O 1
ATOM 4262 N N . ALA A 1 529 ? 16.775 28.413 -16.179 1.00 62.22 529 ALA A N 1
ATOM 4263 C CA . ALA A 1 529 ? 17.788 29.073 -15.354 1.00 62.22 529 ALA A CA 1
ATOM 4264 C C . ALA A 1 529 ? 17.317 30.432 -14.807 1.00 62.22 529 ALA A C 1
ATOM 4266 O O . ALA A 1 529 ? 17.655 30.791 -13.678 1.00 62.22 529 ALA A O 1
ATOM 4267 N N . LEU A 1 530 ? 16.518 31.183 -15.576 1.00 61.69 530 LEU A N 1
ATOM 4268 C CA . LEU A 1 530 ? 15.884 32.426 -15.122 1.00 61.69 530 LEU A CA 1
ATOM 4269 C C . LEU A 1 530 ? 14.870 32.167 -14.001 1.00 61.69 530 LEU A C 1
ATOM 4271 O O . LEU A 1 530 ? 14.908 32.866 -12.988 1.00 61.69 530 LEU A O 1
ATOM 4275 N N . LEU A 1 531 ? 14.027 31.140 -14.149 1.00 59.25 531 LEU A N 1
ATOM 4276 C CA . LEU A 1 531 ? 13.073 30.716 -13.119 1.00 59.25 531 LEU A CA 1
ATOM 4277 C C . LEU A 1 531 ? 13.798 30.241 -11.854 1.00 59.25 531 LEU A C 1
ATOM 4279 O O . LEU A 1 531 ? 13.529 30.760 -10.778 1.00 59.25 531 LEU A O 1
ATOM 4283 N N . SER A 1 532 ? 14.795 29.358 -11.984 1.00 59.59 532 SER A N 1
ATOM 4284 C CA . SER A 1 532 ? 15.620 28.886 -10.862 1.00 59.59 532 SER A CA 1
ATOM 4285 C C . SER A 1 532 ? 16.318 30.041 -10.135 1.00 59.59 532 SER A C 1
ATOM 4287 O O . SER A 1 532 ? 16.238 30.130 -8.913 1.00 59.59 532 SER A O 1
ATOM 4289 N N . ARG A 1 533 ? 16.913 31.000 -10.861 1.00 56.06 533 ARG A N 1
ATOM 4290 C CA . ARG A 1 533 ? 17.520 32.204 -10.264 1.00 56.06 533 ARG A CA 1
ATOM 4291 C C . ARG A 1 533 ? 16.502 33.084 -9.541 1.00 56.06 533 ARG A C 1
ATOM 4293 O O . ARG A 1 533 ? 16.845 33.659 -8.510 1.00 56.06 533 ARG A O 1
ATOM 4300 N N . GLN A 1 534 ? 15.278 33.214 -10.052 1.00 57.03 534 GLN A N 1
ATOM 4301 C CA . GLN A 1 534 ? 14.203 33.938 -9.368 1.00 57.03 534 GLN A CA 1
ATOM 4302 C C . GLN A 1 534 ? 13.742 33.203 -8.103 1.00 57.03 534 GLN A C 1
ATOM 4304 O O . GLN A 1 534 ? 13.593 33.849 -7.068 1.00 57.03 534 GLN A O 1
ATOM 4309 N N . THR A 1 535 ? 13.612 31.873 -8.137 1.00 53.84 535 THR A N 1
ATOM 4310 C CA . THR A 1 535 ? 13.267 31.046 -6.969 1.00 53.84 535 THR A CA 1
ATOM 4311 C C . THR A 1 535 ? 14.372 31.064 -5.913 1.00 53.84 535 THR A C 1
ATOM 4313 O O . THR A 1 535 ? 14.079 31.237 -4.737 1.00 53.84 535 THR A O 1
ATOM 4316 N N . SER A 1 536 ? 15.648 30.976 -6.303 1.00 50.88 536 SER A N 1
ATOM 4317 C CA . SER A 1 536 ? 16.791 31.107 -5.389 1.00 50.88 536 SER A CA 1
ATOM 4318 C C . SER A 1 536 ? 16.887 32.510 -4.790 1.00 50.88 536 SER A C 1
ATOM 4320 O O . SER A 1 536 ? 17.182 32.640 -3.607 1.00 50.88 536 SER A O 1
ATOM 4322 N N . LYS A 1 537 ? 16.591 33.568 -5.560 1.00 50.88 537 LYS A N 1
ATOM 4323 C CA . LYS A 1 537 ? 16.487 34.938 -5.028 1.00 50.88 537 LYS A CA 1
ATOM 4324 C C . LYS A 1 537 ? 15.314 35.091 -4.059 1.00 50.88 537 LYS A C 1
ATOM 4326 O O . LYS A 1 537 ? 15.484 35.755 -3.047 1.00 50.88 537 LYS A O 1
ATOM 4331 N N . TRP A 1 538 ? 14.175 34.448 -4.313 1.00 49.84 538 TRP A N 1
ATOM 4332 C CA . TRP A 1 538 ? 13.040 34.387 -3.382 1.00 49.84 538 TRP A CA 1
ATOM 4333 C C . TRP A 1 538 ? 13.360 33.595 -2.103 1.00 49.84 538 TRP A C 1
ATOM 4335 O O . TRP A 1 538 ? 13.064 34.072 -1.015 1.00 49.84 538 TRP A O 1
ATOM 4345 N N . LEU A 1 539 ? 14.026 32.440 -2.209 1.00 47.91 539 LEU A N 1
ATOM 4346 C CA . LEU A 1 539 ? 14.487 31.617 -1.076 1.00 47.91 539 LEU A CA 1
ATOM 4347 C C . LEU A 1 539 ? 15.574 32.311 -0.242 1.00 47.91 539 LEU A C 1
ATOM 4349 O O . LEU A 1 539 ? 15.642 32.132 0.970 1.00 47.91 539 LEU A O 1
ATOM 4353 N N . MET A 1 540 ? 16.428 33.120 -0.874 1.00 53.03 540 MET A N 1
ATOM 4354 C CA . MET A 1 540 ? 17.411 33.955 -0.174 1.00 53.03 540 MET A CA 1
ATOM 4355 C C . MET A 1 540 ? 16.767 35.217 0.418 1.00 53.03 540 MET A C 1
ATOM 4357 O O . MET A 1 540 ? 17.145 35.630 1.510 1.00 53.03 540 MET A O 1
ATOM 4361 N N . ALA A 1 541 ? 15.749 35.789 -0.235 1.00 48.62 541 ALA A N 1
ATOM 4362 C CA . ALA A 1 541 ? 14.940 36.875 0.320 1.00 48.62 541 ALA A CA 1
ATOM 4363 C C . ALA A 1 541 ? 14.057 36.408 1.495 1.00 48.62 541 ALA A C 1
ATOM 4365 O O . ALA A 1 541 ? 13.814 37.186 2.412 1.00 48.62 541 ALA A O 1
ATOM 4366 N N . SER A 1 542 ? 13.641 35.135 1.531 1.00 40.59 542 SER A N 1
ATOM 4367 C CA . SER A 1 542 ? 12.926 34.541 2.671 1.00 40.59 542 SER A CA 1
ATOM 4368 C C . SER A 1 542 ? 13.845 34.122 3.827 1.00 40.59 542 SER A C 1
ATOM 4370 O O . SER A 1 542 ? 13.346 33.741 4.881 1.00 40.59 542 SER A O 1
ATOM 4372 N N . LYS A 1 543 ? 15.176 34.185 3.653 1.00 44.44 543 LYS A N 1
ATOM 4373 C CA . LYS A 1 543 ? 16.168 34.004 4.729 1.00 44.44 543 LYS A CA 1
ATOM 4374 C C . LYS A 1 543 ? 16.490 35.300 5.484 1.00 44.44 543 LYS A C 1
ATOM 4376 O O . LYS A 1 543 ? 17.239 35.249 6.457 1.00 44.44 543 LYS A O 1
ATOM 4381 N N . GLN A 1 544 ? 15.904 36.440 5.105 1.00 39.41 544 GLN A N 1
ATOM 4382 C CA . GLN A 1 544 ? 15.798 37.571 6.025 1.00 39.41 544 GLN A CA 1
ATOM 4383 C C . GLN A 1 544 ? 14.666 37.288 7.012 1.00 39.41 544 GLN A C 1
ATOM 4385 O O . GLN A 1 544 ? 13.499 37.186 6.641 1.00 39.41 544 GLN A O 1
ATOM 4390 N N . THR A 1 545 ? 15.051 37.137 8.274 1.00 40.00 545 THR A N 1
ATOM 4391 C CA . THR A 1 545 ? 14.217 36.975 9.463 1.00 40.00 545 THR A CA 1
ATOM 4392 C C . THR A 1 545 ? 13.082 38.001 9.510 1.00 40.00 545 THR A C 1
ATOM 4394 O O . THR A 1 545 ? 13.192 39.064 10.119 1.00 40.00 545 THR A O 1
ATOM 4397 N N . LYS A 1 546 ? 11.929 37.654 8.932 1.00 36.00 546 LYS A N 1
ATOM 4398 C CA . LYS A 1 546 ? 10.658 38.134 9.464 1.00 36.00 546 LYS A CA 1
ATOM 4399 C C . LYS A 1 546 ? 10.388 37.327 10.722 1.00 36.00 546 LYS A C 1
ATOM 4401 O O . LYS A 1 546 ? 10.041 36.154 10.659 1.00 36.00 546 LYS A O 1
ATOM 4406 N N . PHE A 1 547 ? 10.606 37.972 11.860 1.00 38.53 547 PHE A N 1
ATOM 4407 C CA . PHE A 1 547 ? 10.028 37.572 13.131 1.00 38.53 547 PHE A CA 1
ATOM 4408 C C . PHE A 1 547 ? 8.511 37.471 12.910 1.00 38.53 547 PHE A C 1
ATOM 4410 O O . PHE A 1 547 ? 7.834 38.484 12.719 1.00 38.53 547 PHE A O 1
ATOM 4417 N N . ASP A 1 548 ? 8.014 36.244 12.794 1.00 32.91 548 ASP A N 1
ATOM 4418 C CA . ASP A 1 548 ? 6.637 35.945 12.422 1.00 32.91 548 ASP A CA 1
ATOM 4419 C C . ASP A 1 548 ? 5.738 36.262 13.624 1.00 32.91 548 ASP A C 1
ATOM 4421 O O . ASP A 1 548 ? 5.589 35.472 14.553 1.00 32.91 548 ASP A O 1
ATOM 4425 N N . ARG A 1 549 ? 5.193 37.483 13.663 1.00 40.09 549 ARG A N 1
ATOM 4426 C CA . ARG A 1 549 ? 4.276 37.946 14.720 1.00 40.09 549 ARG A CA 1
ATOM 4427 C C . ARG A 1 549 ? 2.840 37.439 14.539 1.00 40.09 549 ARG A C 1
ATOM 4429 O O . ARG A 1 549 ? 1.922 37.966 15.158 1.00 40.09 549 ARG A O 1
ATOM 4436 N N . SER A 1 550 ? 2.644 36.395 13.743 1.00 43.41 550 SER A N 1
ATOM 4437 C CA . SER A 1 550 ? 1.388 35.657 13.667 1.00 43.41 550 SER A CA 1
ATOM 4438 C C . SER A 1 550 ? 1.675 34.163 13.573 1.00 43.41 550 SER A C 1
ATOM 4440 O O . SER A 1 550 ? 1.583 33.562 12.504 1.00 43.41 550 SER A O 1
ATOM 4442 N N . LEU A 1 551 ? 2.001 33.545 14.712 1.00 41.72 551 LEU A N 1
ATOM 4443 C CA . LEU A 1 551 ? 1.726 32.122 14.898 1.00 41.72 551 LEU A CA 1
ATOM 4444 C C . LEU A 1 551 ? 0.240 31.928 14.583 1.00 41.72 551 LEU A C 1
ATOM 4446 O O . LEU A 1 551 ? -0.621 32.379 15.333 1.00 41.72 551 LEU A O 1
ATOM 4450 N N . SER A 1 552 ? -0.068 31.326 13.434 1.00 47.84 552 SER A N 1
ATOM 4451 C CA . SER A 1 552 ? -1.429 30.897 13.121 1.00 47.84 552 SER A CA 1
ATOM 4452 C C . SER A 1 552 ? -1.940 30.071 14.304 1.00 47.84 552 SER A C 1
ATOM 4454 O O . SER A 1 552 ? -1.268 29.097 14.646 1.00 47.84 552 SER A O 1
ATOM 4456 N N . GLN A 1 553 ? -3.086 30.435 14.895 1.00 56.09 553 GLN A N 1
ATOM 4457 C CA . GLN A 1 553 ? -3.741 29.711 16.003 1.00 56.09 553 GLN A CA 1
ATOM 4458 C C . GLN A 1 553 ? -3.551 28.178 15.954 1.00 56.09 553 GLN A C 1
ATOM 4460 O O . GLN A 1 553 ? -2.964 27.649 16.893 1.00 56.09 553 GLN A O 1
ATOM 4465 N N . PRO A 1 554 ? -3.808 27.468 14.831 1.00 53.81 554 PRO A N 1
ATOM 4466 C CA . PRO A 1 554 ? -3.658 26.006 14.777 1.00 53.81 554 PRO A CA 1
ATOM 4467 C C . PRO A 1 554 ? -2.233 25.466 15.023 1.00 53.81 554 PRO A C 1
ATOM 4469 O O . PRO A 1 554 ? -2.068 24.302 15.385 1.00 53.81 554 PRO A O 1
ATOM 4472 N N . LYS A 1 555 ? -1.180 26.273 14.827 1.00 57.59 555 LYS A N 1
ATOM 4473 C CA . LYS A 1 555 ? 0.207 25.890 15.165 1.00 57.59 555 LYS A CA 1
ATOM 4474 C C . LYS A 1 555 ? 0.508 26.082 16.651 1.00 57.59 555 LYS A C 1
ATOM 4476 O O . LYS A 1 555 ? 1.261 25.291 17.211 1.00 57.59 555 LYS A O 1
ATOM 4481 N N . LEU A 1 556 ? -0.066 27.116 17.266 1.00 61.78 556 LEU A N 1
ATOM 4482 C CA . LEU A 1 556 ? 0.057 27.359 18.701 1.00 61.78 556 LEU A CA 1
ATOM 4483 C C . LEU A 1 556 ? -0.693 26.272 19.479 1.00 61.78 556 LEU A C 1
ATOM 4485 O O . LEU A 1 556 ? -0.122 25.664 20.377 1.00 61.78 556 LEU A O 1
ATOM 4489 N N . ASP A 1 557 ? -1.909 25.946 19.044 1.00 64.12 557 ASP A N 1
ATOM 4490 C CA . ASP A 1 557 ? -2.755 24.911 19.647 1.00 64.12 557 ASP A CA 1
ATOM 4491 C C . ASP A 1 557 ? -2.064 23.542 19.608 1.00 64.12 557 ASP A C 1
ATOM 4493 O O . ASP A 1 557 ? -2.006 22.826 20.608 1.00 64.12 557 ASP A O 1
ATOM 4497 N N . ARG A 1 558 ? -1.426 23.209 18.476 1.00 65.81 558 ARG A N 1
ATOM 4498 C CA . ARG A 1 558 ? -0.612 21.995 18.341 1.00 65.81 558 ARG A CA 1
ATOM 4499 C C . ARG A 1 558 ? 0.578 21.971 19.304 1.00 65.81 558 ARG A C 1
ATOM 4501 O O . ARG A 1 558 ? 0.823 20.935 19.913 1.00 65.81 558 ARG A O 1
ATOM 4508 N N . SER A 1 559 ? 1.270 23.098 19.473 1.00 69.06 559 SER A N 1
ATOM 4509 C CA . SER A 1 559 ? 2.401 23.222 20.400 1.00 69.06 559 SER A CA 1
ATOM 4510 C C . SER A 1 559 ? 1.983 23.081 21.867 1.00 69.06 559 SER A C 1
ATOM 4512 O O . SER A 1 559 ? 2.747 22.532 22.654 1.00 69.06 559 SER A O 1
ATOM 4514 N N . ILE A 1 560 ? 0.790 23.554 22.244 1.00 75.06 560 ILE A N 1
ATOM 4515 C CA . ILE A 1 560 ? 0.267 23.416 23.613 1.00 75.06 560 ILE A CA 1
ATOM 4516 C C . ILE A 1 560 ? -0.092 21.953 23.898 1.00 75.06 560 ILE A C 1
ATOM 4518 O O . ILE A 1 560 ? 0.232 21.435 24.965 1.00 75.06 560 ILE A O 1
ATOM 4522 N N . ILE A 1 561 ? -0.726 21.268 22.940 1.00 70.75 561 ILE A N 1
ATOM 4523 C CA . ILE A 1 561 ? -1.084 19.852 23.092 1.00 70.75 561 ILE A CA 1
ATOM 4524 C C . ILE A 1 561 ? 0.174 18.973 23.155 1.00 70.75 561 ILE A C 1
ATOM 4526 O O . ILE A 1 561 ? 0.230 18.071 23.986 1.00 70.75 561 ILE A O 1
ATOM 4530 N N . GLU A 1 562 ? 1.174 19.226 22.305 1.00 68.69 562 GLU A N 1
ATOM 4531 C CA . GLU A 1 562 ? 2.471 18.530 22.359 1.00 68.69 562 GLU A CA 1
ATOM 4532 C C . GLU A 1 562 ? 3.177 18.802 23.704 1.00 68.69 562 GLU A C 1
ATOM 4534 O O . GLU A 1 562 ? 3.586 17.859 24.375 1.00 68.69 562 GLU A O 1
ATOM 4539 N N . GLY A 1 563 ? 3.173 20.049 24.193 1.00 73.38 563 GLY A N 1
ATOM 4540 C CA . GLY A 1 563 ? 3.725 20.387 25.511 1.00 73.38 563 GLY A CA 1
ATOM 4541 C C . GLY A 1 563 ? 3.023 19.697 26.689 1.00 73.38 563 GLY A C 1
ATOM 4542 O O . GLY A 1 563 ? 3.683 19.288 27.642 1.00 73.38 563 GLY A O 1
ATOM 4543 N N . LEU A 1 564 ? 1.698 19.507 26.638 1.00 76.75 564 LEU A N 1
ATOM 4544 C CA . LEU A 1 564 ? 0.983 18.728 27.658 1.00 76.75 564 LEU A CA 1
ATOM 4545 C C . LEU A 1 564 ? 1.405 17.253 27.635 1.00 76.75 564 LEU A C 1
ATOM 4547 O O . LEU A 1 564 ? 1.535 16.647 28.694 1.00 76.75 564 LEU A O 1
ATOM 4551 N N . GLN A 1 565 ? 1.628 16.676 26.451 1.00 69.88 565 GLN A N 1
ATOM 4552 C CA . GLN A 1 565 ? 2.081 15.288 26.323 1.00 69.88 565 GLN A CA 1
ATOM 4553 C C . GLN A 1 565 ? 3.485 15.094 26.895 1.00 69.88 565 GLN A C 1
ATOM 4555 O O . GLN A 1 565 ? 3.703 14.118 27.610 1.00 69.88 565 GLN A O 1
ATOM 4560 N N . ASP A 1 566 ? 4.391 16.043 26.667 1.00 73.62 566 ASP A N 1
ATOM 4561 C CA . ASP A 1 566 ? 5.728 16.021 27.267 1.00 73.62 566 ASP A CA 1
ATOM 4562 C C . ASP A 1 566 ? 5.651 16.095 28.800 1.00 73.62 566 ASP A C 1
ATOM 4564 O O . ASP A 1 566 ? 6.361 15.372 29.498 1.00 73.62 566 ASP A O 1
ATOM 4568 N N . ILE A 1 567 ? 4.734 16.909 29.338 1.00 80.56 567 ILE A N 1
ATOM 4569 C CA . ILE A 1 567 ? 4.481 16.983 30.784 1.00 80.56 567 ILE A CA 1
ATOM 4570 C C . ILE A 1 567 ? 3.915 15.661 31.314 1.00 80.56 567 ILE A C 1
ATOM 4572 O O . ILE A 1 567 ? 4.367 15.194 32.356 1.00 80.56 567 ILE A O 1
ATOM 4576 N N . VAL A 1 568 ? 2.950 15.042 30.623 1.00 76.44 568 VAL A N 1
ATOM 4577 C CA . VAL A 1 568 ? 2.393 13.740 31.033 1.00 76.44 568 VAL A CA 1
ATOM 4578 C C . VAL A 1 568 ? 3.474 12.659 31.004 1.00 76.44 568 VAL A C 1
ATOM 4580 O O . VAL A 1 568 ? 3.595 11.916 31.972 1.00 76.44 568 VAL A O 1
ATOM 4583 N N . SER A 1 569 ? 4.306 12.612 29.960 1.00 75.69 569 SER A N 1
ATOM 4584 C CA . SER A 1 569 ? 5.429 11.669 29.872 1.00 75.69 569 SER A CA 1
ATOM 4585 C C . SER A 1 569 ? 6.437 11.881 31.002 1.00 75.69 569 SER A C 1
ATOM 4587 O O . SER A 1 569 ? 6.855 10.924 31.646 1.00 75.69 569 SER A O 1
ATOM 4589 N N . LEU A 1 570 ? 6.789 13.136 31.296 1.00 83.31 570 LEU A N 1
ATOM 4590 C CA . LEU A 1 570 ? 7.689 13.466 32.399 1.00 83.31 570 LEU A CA 1
ATOM 4591 C C . LEU A 1 570 ? 7.091 13.069 33.756 1.00 83.31 570 LEU A C 1
ATOM 4593 O O . LEU A 1 570 ? 7.798 12.543 34.612 1.00 83.31 570 LEU A O 1
ATOM 4597 N N . LEU A 1 571 ? 5.793 13.310 33.962 1.00 82.25 571 LEU A N 1
ATOM 4598 C CA . LEU A 1 571 ? 5.087 12.890 35.171 1.00 82.25 571 LEU A CA 1
ATOM 4599 C C . LEU A 1 571 ? 5.079 11.368 35.309 1.00 82.25 571 LEU A C 1
ATOM 4601 O O . LEU A 1 571 ? 5.297 10.875 36.412 1.00 82.25 571 LEU A O 1
ATOM 4605 N N . GLU A 1 572 ? 4.870 10.627 34.221 1.00 80.56 572 GLU A N 1
ATOM 4606 C CA . GLU A 1 572 ? 4.948 9.164 34.215 1.00 80.56 572 GLU A CA 1
ATOM 4607 C C . GLU A 1 572 ? 6.331 8.668 34.635 1.00 80.56 572 GLU A C 1
ATOM 4609 O O . GLU A 1 572 ? 6.419 7.847 35.549 1.00 80.56 572 GLU A O 1
ATOM 4614 N N . ASP A 1 573 ? 7.400 9.211 34.052 1.00 82.50 573 ASP A N 1
ATOM 4615 C CA . ASP A 1 573 ? 8.772 8.811 34.381 1.00 82.50 573 ASP A CA 1
ATOM 4616 C C . ASP A 1 573 ? 9.130 9.102 35.847 1.00 82.50 573 ASP A C 1
ATOM 4618 O O . ASP A 1 573 ? 9.791 8.297 36.504 1.00 82.50 573 ASP A O 1
ATOM 4622 N N . GLN A 1 574 ? 8.664 10.230 36.391 1.00 86.44 574 GLN A N 1
ATOM 4623 C CA . GLN A 1 574 ? 8.929 10.622 37.779 1.00 86.44 574 GLN A CA 1
ATOM 4624 C C . GLN A 1 574 ? 8.061 9.862 38.796 1.00 86.44 574 GLN A C 1
ATOM 4626 O O . GLN A 1 574 ? 8.521 9.554 39.896 1.00 86.44 574 GLN A O 1
ATOM 4631 N N . LEU A 1 575 ? 6.799 9.567 38.464 1.00 85.94 575 LEU A N 1
ATOM 4632 C CA . LEU A 1 575 ? 5.849 8.937 39.387 1.00 85.94 575 LEU A CA 1
ATOM 4633 C C . LEU A 1 575 ? 5.923 7.409 39.370 1.00 85.94 575 LEU A C 1
ATOM 4635 O O . LEU A 1 575 ? 5.588 6.797 40.382 1.00 85.94 575 LEU A O 1
ATOM 4639 N N . LYS A 1 576 ? 6.384 6.780 38.284 1.00 83.25 576 LYS A N 1
ATOM 4640 C CA . LYS A 1 576 ? 6.511 5.317 38.178 1.00 83.25 576 LYS A CA 1
ATOM 4641 C C . LYS A 1 576 ? 7.271 4.659 39.346 1.00 83.25 576 LYS A C 1
ATOM 4643 O O . LYS A 1 576 ? 6.686 3.772 39.966 1.00 83.25 576 LYS A O 1
ATOM 4648 N N . PRO A 1 577 ? 8.488 5.095 39.735 1.00 87.44 577 PRO A N 1
ATOM 4649 C CA . PRO A 1 577 ? 9.180 4.501 40.886 1.00 87.44 577 PRO A CA 1
ATOM 4650 C C . PRO A 1 577 ? 8.437 4.729 42.213 1.00 87.44 577 PRO A C 1
ATOM 4652 O O . PRO A 1 577 ? 8.542 3.928 43.138 1.00 87.44 577 PRO A O 1
ATOM 4655 N N . LEU A 1 578 ? 7.657 5.809 42.323 1.00 87.81 578 LEU A N 1
ATOM 4656 C CA . LEU A 1 578 ? 6.858 6.092 43.517 1.00 87.81 578 LEU A CA 1
ATOM 4657 C C . LEU A 1 578 ? 5.608 5.210 43.597 1.00 87.81 578 LEU A C 1
ATOM 4659 O O . LEU A 1 578 ? 5.217 4.840 44.698 1.00 87.81 578 LEU A O 1
ATOM 4663 N N . VAL A 1 579 ? 5.000 4.855 42.461 1.00 86.81 579 VAL A N 1
ATOM 4664 C CA . VAL A 1 579 ? 3.900 3.877 42.404 1.00 86.81 579 VAL A CA 1
ATOM 4665 C C . VAL A 1 579 ? 4.385 2.505 42.873 1.00 86.81 579 VAL A C 1
ATOM 4667 O O . VAL A 1 579 ? 3.722 1.868 43.687 1.00 86.81 579 VAL A O 1
ATOM 4670 N N . GLU A 1 580 ? 5.566 2.076 42.424 1.00 86.06 580 GLU A N 1
ATOM 4671 C CA . GLU A 1 580 ? 6.181 0.818 42.872 1.00 86.06 580 GLU A CA 1
ATOM 4672 C C . GLU A 1 580 ? 6.454 0.832 44.388 1.00 86.06 580 GLU A C 1
ATOM 4674 O O . GLU A 1 580 ? 6.193 -0.154 45.079 1.00 86.06 580 GLU A O 1
ATOM 4679 N N . ALA A 1 581 ? 6.894 1.971 44.934 1.00 87.38 581 ALA A N 1
ATOM 4680 C CA . ALA A 1 581 ? 7.085 2.139 46.374 1.00 87.38 581 ALA A CA 1
ATOM 4681 C C . ALA A 1 581 ? 5.765 2.083 47.173 1.00 87.38 581 ALA A C 1
ATOM 4683 O O . ALA A 1 581 ? 5.731 1.470 48.241 1.00 87.38 581 ALA A O 1
ATOM 4684 N N . GLU A 1 582 ? 4.675 2.684 46.676 1.00 86.56 582 GLU A N 1
ATOM 4685 C CA . GLU A 1 582 ? 3.353 2.605 47.322 1.00 86.56 582 GLU A CA 1
ATOM 4686 C C . GLU A 1 582 ? 2.814 1.165 47.344 1.00 86.56 582 GLU A C 1
ATOM 4688 O O . GLU A 1 582 ? 2.316 0.705 48.375 1.00 86.56 582 GLU A O 1
ATOM 4693 N N . GLN A 1 583 ? 2.976 0.428 46.240 1.00 84.06 583 GLN A N 1
ATOM 4694 C CA . GLN A 1 583 ? 2.594 -0.983 46.162 1.00 84.06 583 GLN A CA 1
ATOM 4695 C C . GLN A 1 583 ? 3.434 -1.853 47.106 1.00 84.06 583 GLN A C 1
ATOM 4697 O O . GLN A 1 583 ? 2.886 -2.713 47.795 1.00 84.06 583 GLN A O 1
ATOM 4702 N N . SER A 1 584 ? 4.744 -1.599 47.201 1.00 86.75 584 SER A N 1
ATOM 4703 C CA . SER A 1 584 ? 5.623 -2.301 48.145 1.00 86.75 584 SER A CA 1
ATOM 4704 C C . SER A 1 584 ? 5.200 -2.077 49.600 1.00 86.75 584 SER A C 1
ATOM 4706 O O . SER A 1 584 ? 5.201 -3.015 50.393 1.00 86.75 584 SER A O 1
ATOM 4708 N N . LEU A 1 585 ? 4.790 -0.855 49.953 1.00 85.06 585 LEU A N 1
ATOM 4709 C CA . LEU A 1 585 ? 4.315 -0.531 51.299 1.00 85.06 585 LEU A CA 1
ATOM 4710 C C . LEU A 1 585 ? 3.035 -1.307 51.653 1.00 85.06 585 LEU A C 1
ATOM 4712 O O . LEU A 1 585 ? 2.887 -1.770 52.782 1.00 85.06 585 LEU A O 1
ATOM 4716 N N . LEU A 1 586 ? 2.117 -1.471 50.696 1.00 84.44 586 LEU A N 1
ATOM 4717 C CA . LEU A 1 586 ? 0.911 -2.276 50.894 1.00 84.44 586 LEU A CA 1
ATOM 4718 C C . LEU A 1 586 ? 1.250 -3.750 51.161 1.00 84.44 586 LEU A C 1
ATOM 4720 O O . LEU A 1 586 ? 0.644 -4.358 52.042 1.00 84.44 586 LEU A O 1
ATOM 4724 N N . VAL A 1 587 ? 2.230 -4.313 50.444 1.00 84.50 587 VAL A N 1
ATOM 4725 C CA . VAL A 1 587 ? 2.707 -5.687 50.680 1.00 84.50 587 VAL A CA 1
ATOM 4726 C C . VAL A 1 587 ? 3.247 -5.834 52.104 1.00 84.50 587 VAL A C 1
ATOM 4728 O O . VAL A 1 587 ? 2.864 -6.771 52.803 1.00 84.50 587 VAL A O 1
ATOM 4731 N N . ASP A 1 588 ? 4.055 -4.880 52.571 1.00 84.44 588 ASP A N 1
ATOM 4732 C CA . ASP A 1 588 ? 4.598 -4.888 53.936 1.00 84.44 588 ASP A CA 1
ATOM 4733 C C . ASP A 1 588 ? 3.508 -4.785 55.017 1.00 84.44 588 ASP A C 1
ATOM 4735 O O . ASP A 1 588 ? 3.643 -5.371 56.092 1.00 84.44 588 ASP A O 1
ATOM 4739 N N . ILE A 1 589 ? 2.427 -4.045 54.747 1.00 80.88 589 ILE A N 1
ATOM 4740 C CA . ILE A 1 589 ? 1.283 -3.901 55.661 1.00 80.88 589 ILE A CA 1
ATOM 4741 C C . ILE A 1 589 ? 0.452 -5.181 55.723 1.00 80.88 589 ILE A C 1
ATOM 4743 O O . ILE A 1 589 ? -0.035 -5.515 56.793 1.00 80.88 589 ILE A O 1
ATOM 4747 N N . LEU A 1 590 ? 0.284 -5.894 54.607 1.00 78.19 590 LEU A N 1
ATOM 4748 C CA . LEU A 1 590 ? -0.448 -7.166 54.579 1.00 78.19 590 LEU A CA 1
ATOM 4749 C C . LEU A 1 590 ? 0.348 -8.324 55.201 1.00 78.19 590 LEU A C 1
ATOM 4751 O O . LEU A 1 590 ? -0.245 -9.321 55.605 1.00 78.19 590 LEU A O 1
ATOM 4755 N N . TYR A 1 591 ? 1.679 -8.213 55.252 1.00 77.88 591 TYR A N 1
ATOM 4756 C CA . TYR A 1 591 ? 2.558 -9.230 55.834 1.00 77.88 591 TYR A CA 1
ATOM 4757 C C . TYR A 1 591 ? 2.707 -9.110 57.362 1.00 77.88 591 TYR A C 1
ATOM 4759 O O . TYR A 1 591 ? 3.109 -10.074 58.018 1.00 77.88 591 TYR A O 1
ATOM 4767 N N . ARG A 1 592 ? 2.435 -7.928 57.925 1.00 60.41 592 ARG A N 1
ATOM 4768 C CA . ARG A 1 592 ? 2.483 -7.639 59.367 1.00 60.41 592 ARG A CA 1
ATOM 4769 C C . ARG A 1 592 ? 1.109 -7.753 60.003 1.00 60.41 592 ARG A C 1
ATOM 4771 O O . ARG A 1 592 ? 1.084 -8.156 61.187 1.00 60.41 592 ARG A O 1
#

Secondary structure (DSSP, 8-state):
--------------GGGS---TTSSTTHHHHHHHHHHHTSS-HHHHHHHHHHHHHHT-HHHHHHHHHHH-----SHHHHHHHHHHHHHHHHHHHHHHTHHHHHGGGGSSSS--------SSSHHHHHHHHHHHHHHHHHHHHHHHHHHHHHEEE-TTS-EEE-HHHHHHHHHHTHHHHHHHHHTS---TTT-HHHHHHHHHHHHHHHHHHTT-HHHHHHHHTTGGGG-SSSHHHHHHHHHHHTT-HHHHHT--HHHHHHHHHHHHHH---HHHHHHHHHHHEETTEE-HHHHHHHHHHHHHHGGGT-----SHHHHHHHHHHHHHHHHT--S--HHHHHHHHHHHHHHHHHTTT-HHHHHHHHHHS-HHHHHHHHTSTT--HHHHHHHHHHHIIIIIS-SS--THHHHSSHHHHHIIIIIHHHHHHHHHHTTS-THHHHIIIIIIHHHHHHHHHSTTTTT-SHHHHTHHHHHHHHHHHHHHHT-TT--HHHHHHHHHHHHHHHHHHHHTT----HHHHHHHHHHHHHHHHHHHHHHHHHHHTTS----S---HHHHHHHHHHHHHHHHHHHHHHHHHHHHHHHHHHHHHHH-

InterPro domains:
  IPR000699 RIH domain [PF01365] (160-308)
  IPR015925 Ryanodine/Inositol 1,4,5-trisphosphate receptor [PTHR45816] (18-592)
  IPR035910 RyR/IP3 receptor binding core, RIH domain superfamily [SSF100909] (95-245)

Organism: Polypedilum vanderplanki (NCBI:txid319348)

Foldseek 3Di:
DDDDDDDPPPPDPDPVPVDPPVVVPNCPVVVVVLVVQCPDPDVVSVVVSVVVLVCVLQVLVVVLVVLLLDDDDDDPVSVVVLVVLLVLLVLLLVLLVCVVQQQCVVPPPDDDPDDDDDDDPCVVVVVVSNVVSVVSLVSLLVSLVVLLPQQWDQDPVRDTDGPQVSLVSCVSSPVLVSLLSLLPDDHDPPPCPSSVSSVLSSLSSLLSSLAVPLVSLVVVVVVLVSLLDQDLSSLSSLLSSLAQHPVVLQVDDLVSLLSLLVSCLPVHLALSSLSSLLRSQAHPNDGRLVSLLSNLVSQVVSPCSQQDDQQDPVSLVVLLVLLLCVVVVNNPDCRVVSSNLSVLQSLLSSLPPAHVVSLVSSCVSDPLVSLLVQQLDPSHDLSSVLSSLSSCCRSAQVHNDHDLCVLQDCRVVSCLVRHLLVLLVVCLVCPPNSPSSLCSNLPRVLSSLLSNLVDVSNVVYPVCVVVVVSLLSNLVSLLSSLPRPPDDPVSNVSSLSSNVSSVVSCVSVVPDHPPVVVVVNVVVVVVVVVVVVVVVVVVVVVVPDPPPPDPDPVNVSVVVSVVSVVVSVVSCVVCVVVSVVSVVVSVVVVVD